Protein AF-A0A6P1DID8-F1 (afdb_monomer_lite)

Sequence (436 aa):
MWKFKILMIRALSIGIIALCNTVYANFHMHSLSSAISENTLQKDDEKPIKIVKDSTSIYVEYLEVGNIKNQLKQLAKYNVNVTPNARITQFRNNLYQVVISEIDRGDYTEINGELEYLSEGSSCITLRIILPLNGHKWKWFSGLEKSDIMRMDSTYNDTVEISTVLPPDGAFNGQTLADGGYGDPVGQGSMSFYPLCAVSIDHKGEGLGIDMSLPVVYRLSAEINKGLIAEFDFATSPLTEKFPNRAFFKLSHFNFNANWGMRAALEKYYTIYPESFKKRVVTEGIWLPFTALRSIPDWEDFGFAFHETSWNNSDEMNGKPLPNIISDKGTGVLSFQYTEPWDIQLPIFTKDIDYEALISDKMIPSEHLKYIKSSATEDKNGLWQTRRLETPWFSSGWAMSITTNCDPDLEGYNRYQYVRQDEIEPAKNECGWYLF

Secondary structure (DSSP, 8-state):
--TTHHHHHHHHHHHHHHHHHHSSS---------------------PPP-----TT--EEEEEETT-TT---EEEEEEEEEEETTEEEEEEE-SSEEEEEEEEE-SSEEEEEEEEEE-SSS-EEEEEEEEE----S-EEEEETTTEEEE--TT--EE-EEEEES---TT-BSS-SSTTTTTSSPEEEEEEEESSSEEEEEETTEEEEEEE-TTS--EEEEEEETTTEEEEEEEEEE-TT-TTSTTEEEEEEEEEEE-GGGHHHHHHHHHHHHSGGGS--------EEEESS-GGGSTTGGGGTEEEEEE-TT-EEEETTEEEEHHHHTTTSS-EEEE---TTEEEEE-S-S---HHHHTSTTTS-HHHHHHHHHHBPB-TTS-B-EEEEE-TTSTTSEEEEEEB---TTSSSS-HHHHIIIIIIHHHHHHHT----

pLDDT: mean 84.25, std 21.91, range [20.86, 98.62]

Radius of gyration: 27.44 Å; chains: 1; bounding box: 63×68×79 Å

Foldseek 3Di:
DVPPVVVVVVVVVVVVVVVVVVVPPPDDDDDDDDDDDDDDDDPPPPPQDFDDDVAFDKWKWKFFPPDPVGDIDTFQWDDWDDDPFWIWTWTDDQFKIKIWIWGHPPFWTKIKIKIFTPDPWKGKMKMKIFRGDAARWKKWDAPQPDIDTDDAPDKDWAKDFDAAAQFPFAWLQDPDSPRLRHRHQDQVRIAGPDQKTWMAGPQKIKMKGWDVVFDWGWIWIQHNNTGTMIITIDMAGCPPVVAHRMDITMMMIGIFRPVSTVVRVVVVNCVVHVVVVDDPDPQDFDEAEADQQVVDPPSLVRRAAEYEHFQPRWHDDPNDIDGSLLVCPPVNHHYDYDFDLFKDKADDLDPPDRLCRCPDPVNDDPLCVQACVQWFDGHPVRGGGKHKHQDCPDPSSIIIMTTTDLPPPTPGDHSVNCCCPPT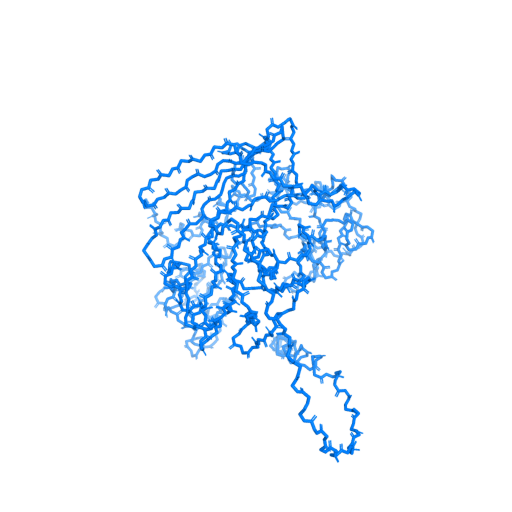PVSSCVSNVDDDD

Structure (mmCIF, N/CA/C/O backbone):
data_AF-A0A6P1DID8-F1
#
_entry.id   AF-A0A6P1DID8-F1
#
loop_
_atom_site.group_PDB
_atom_site.id
_atom_site.type_symbol
_atom_site.label_atom_id
_atom_site.label_alt_id
_atom_site.label_comp_id
_atom_site.label_asym_id
_atom_site.label_entity_id
_atom_site.label_seq_id
_atom_site.pdbx_PDB_ins_code
_atom_site.Cartn_x
_atom_site.Cartn_y
_atom_site.Cartn_z
_atom_site.occupancy
_atom_site.B_iso_or_equiv
_atom_site.auth_seq_id
_atom_site.auth_comp_id
_atom_site.auth_asym_id
_atom_site.auth_atom_id
_atom_site.pdbx_PDB_model_num
ATOM 1 N N . MET A 1 1 ? 26.974 -18.852 -34.381 1.00 35.72 1 MET A N 1
ATOM 2 C CA . MET A 1 1 ? 25.859 -17.932 -34.054 1.00 35.72 1 MET A CA 1
ATOM 3 C C . MET A 1 1 ? 24.527 -18.609 -33.704 1.00 35.72 1 MET A C 1
ATOM 5 O O . MET A 1 1 ? 23.723 -17.963 -33.057 1.00 35.72 1 MET A O 1
ATOM 9 N N . TRP A 1 2 ? 24.292 -19.896 -34.002 1.00 20.86 2 TRP A N 1
ATOM 10 C CA . TRP A 1 2 ? 23.049 -20.601 -33.608 1.00 20.86 2 TRP A CA 1
ATOM 11 C C . TRP A 1 2 ? 23.048 -21.246 -32.202 1.00 20.86 2 TRP A C 1
ATOM 13 O O . TRP A 1 2 ? 21.998 -21.626 -31.701 1.00 20.86 2 TRP A O 1
ATOM 23 N N . LYS A 1 3 ? 24.200 -21.336 -31.517 1.00 22.23 3 LYS A N 1
ATOM 24 C CA . LYS A 1 3 ? 24.298 -21.937 -30.168 1.00 22.23 3 LYS A CA 1
ATOM 25 C C . LYS A 1 3 ? 23.995 -20.979 -29.002 1.00 22.23 3 LYS A C 1
ATOM 27 O O . LYS A 1 3 ? 23.789 -21.454 -27.895 1.00 22.23 3 LYS A O 1
ATOM 32 N N . PHE A 1 4 ? 23.929 -19.664 -29.239 1.00 27.44 4 PHE A N 1
ATOM 33 C CA . PHE A 1 4 ? 23.690 -18.671 -28.177 1.00 27.44 4 PHE A CA 1
ATOM 34 C C . PHE A 1 4 ? 22.195 -18.401 -27.914 1.00 27.44 4 PHE A C 1
ATOM 36 O O . PHE A 1 4 ? 21.819 -18.175 -26.771 1.00 27.44 4 PHE A O 1
ATOM 43 N N . LYS A 1 5 ? 21.317 -18.522 -28.924 1.00 29.66 5 LYS A N 1
ATOM 44 C CA . LYS A 1 5 ? 19.866 -18.282 -28.756 1.00 29.66 5 LYS A CA 1
ATOM 45 C C . LYS A 1 5 ? 19.125 -19.400 -28.000 1.00 29.66 5 LYS A C 1
ATOM 47 O O . LYS A 1 5 ? 18.163 -19.121 -27.298 1.00 29.66 5 LYS A O 1
ATOM 52 N N . ILE A 1 6 ? 19.606 -20.647 -28.048 1.00 29.52 6 ILE A N 1
ATOM 53 C CA . ILE A 1 6 ? 19.008 -21.778 -27.301 1.00 29.52 6 ILE A CA 1
ATOM 54 C C . ILE A 1 6 ? 19.356 -21.731 -25.797 1.00 29.52 6 ILE A C 1
ATOM 56 O O . ILE A 1 6 ? 18.640 -22.303 -24.974 1.00 29.52 6 ILE A O 1
ATOM 60 N N . LEU A 1 7 ? 20.417 -21.014 -25.408 1.00 27.75 7 LEU A N 1
ATOM 61 C CA . LEU A 1 7 ? 20.810 -20.881 -24.001 1.00 27.75 7 LEU A CA 1
ATOM 62 C C . LEU A 1 7 ? 19.837 -19.990 -23.207 1.00 27.75 7 LEU A C 1
ATOM 64 O O . LEU A 1 7 ? 19.603 -20.242 -22.029 1.00 27.75 7 LEU A O 1
ATOM 68 N N . MET A 1 8 ? 19.215 -19.010 -23.870 1.00 31.75 8 MET A N 1
ATOM 69 C CA . MET A 1 8 ? 18.311 -18.039 -23.243 1.00 31.75 8 MET A CA 1
ATOM 70 C C . MET A 1 8 ? 16.967 -18.672 -22.836 1.00 31.75 8 MET A C 1
ATOM 72 O O . MET A 1 8 ? 16.467 -18.419 -21.745 1.00 31.75 8 MET A O 1
ATOM 76 N N . ILE A 1 9 ? 16.450 -19.608 -23.643 1.00 33.00 9 ILE A N 1
ATOM 77 C CA . ILE A 1 9 ? 15.226 -20.368 -23.327 1.00 33.00 9 ILE A CA 1
ATOM 78 C C . ILE A 1 9 ? 15.486 -21.412 -22.219 1.00 33.00 9 ILE A C 1
ATOM 80 O O . ILE A 1 9 ? 14.629 -21.653 -21.365 1.00 33.00 9 ILE A O 1
ATOM 84 N N . ARG A 1 10 ? 16.695 -21.997 -22.155 1.00 26.20 10 ARG A N 1
ATOM 85 C CA . ARG A 1 10 ? 17.078 -22.910 -21.059 1.00 26.20 10 ARG A CA 1
ATOM 86 C C . ARG A 1 10 ? 17.339 -22.194 -19.730 1.00 26.20 10 ARG A C 1
ATOM 88 O O . ARG A 1 10 ? 17.012 -22.768 -18.698 1.00 26.20 10 ARG A O 1
ATOM 95 N N . ALA A 1 11 ? 17.868 -20.971 -19.732 1.00 32.59 11 ALA A N 1
ATOM 96 C CA . ALA A 1 11 ? 18.099 -20.209 -18.501 1.00 32.59 11 ALA A CA 1
ATOM 97 C C . ALA A 1 11 ? 16.780 -19.821 -17.800 1.00 32.59 11 ALA A C 1
ATOM 99 O O . ALA A 1 11 ? 16.654 -20.013 -16.592 1.00 32.59 11 ALA A O 1
ATOM 100 N N . LEU A 1 12 ? 15.761 -19.409 -18.566 1.00 32.94 12 LEU A N 1
ATOM 101 C CA . LEU A 1 12 ? 14.412 -19.124 -18.050 1.00 32.94 12 LEU A CA 1
ATOM 102 C C . LEU A 1 12 ? 13.682 -20.384 -17.541 1.00 32.94 12 LEU A C 1
ATOM 104 O O . LEU A 1 12 ? 12.994 -20.332 -16.526 1.00 32.94 12 LEU A O 1
ATOM 108 N N . SER A 1 13 ? 13.892 -21.541 -18.179 1.00 29.14 13 SER A N 1
ATOM 109 C CA . SER A 1 13 ? 13.260 -22.806 -17.760 1.00 29.14 13 SER A CA 1
ATOM 110 C C . SER A 1 13 ? 13.925 -23.442 -16.527 1.00 29.14 13 SER A C 1
ATOM 112 O O . SER A 1 13 ? 13.255 -24.069 -15.709 1.00 29.14 13 SER A O 1
ATOM 114 N N . ILE A 1 14 ? 15.247 -23.294 -16.370 1.00 33.34 14 ILE A N 1
ATOM 115 C CA . ILE A 1 14 ? 16.002 -23.874 -15.244 1.00 33.34 14 ILE A CA 1
ATOM 116 C C . ILE A 1 14 ? 15.880 -23.000 -13.986 1.00 33.34 14 ILE A C 1
ATOM 118 O O . ILE A 1 14 ? 15.819 -23.550 -12.888 1.00 33.34 14 ILE A O 1
ATOM 122 N N . GLY A 1 15 ? 15.748 -21.674 -14.121 1.00 29.36 15 GLY A N 1
ATOM 123 C CA . GLY A 1 15 ? 15.491 -20.773 -12.988 1.00 29.36 15 GLY A CA 1
ATOM 124 C C . GLY A 1 15 ? 14.157 -21.048 -12.282 1.00 29.36 15 GLY A C 1
ATOM 125 O O . GLY A 1 15 ? 14.095 -21.049 -11.055 1.00 29.36 15 GLY A O 1
ATOM 126 N N . ILE A 1 16 ? 13.111 -21.398 -13.039 1.00 33.31 16 ILE A N 1
ATOM 127 C CA . ILE A 1 16 ? 11.786 -21.728 -12.485 1.00 33.31 16 ILE A CA 1
ATOM 128 C C . ILE A 1 16 ? 11.779 -23.116 -11.810 1.00 33.31 16 ILE A C 1
ATOM 130 O O . ILE A 1 16 ? 11.135 -23.307 -10.778 1.00 33.31 16 ILE A O 1
ATOM 134 N N . ILE A 1 17 ? 12.561 -24.080 -12.316 1.00 30.70 17 ILE A N 1
ATOM 135 C CA . ILE A 1 17 ? 12.679 -25.425 -11.718 1.00 30.70 17 ILE A CA 1
ATOM 136 C C . ILE A 1 17 ? 13.618 -25.429 -10.492 1.00 30.70 17 ILE A C 1
ATOM 138 O O . ILE A 1 17 ? 13.387 -26.179 -9.542 1.00 30.70 17 ILE A O 1
ATOM 142 N N . ALA A 1 18 ? 14.640 -24.568 -10.454 1.00 27.17 18 ALA A N 1
ATOM 143 C CA . ALA A 1 18 ? 15.549 -24.449 -9.311 1.00 27.17 18 ALA A CA 1
ATOM 144 C C . ALA A 1 18 ? 14.893 -23.771 -8.088 1.00 27.17 18 ALA A C 1
ATOM 146 O O . ALA A 1 18 ? 15.168 -24.170 -6.952 1.00 27.17 18 ALA A O 1
ATOM 147 N N . LEU A 1 19 ? 13.956 -22.833 -8.295 1.00 28.91 19 LEU A N 1
ATOM 148 C CA . LEU A 1 19 ? 13.154 -22.279 -7.195 1.00 28.91 19 LEU A CA 1
ATOM 149 C C . LEU A 1 19 ? 12.135 -23.287 -6.632 1.00 28.91 19 LEU A C 1
ATOM 151 O O . LEU A 1 19 ? 11.905 -23.295 -5.425 1.00 28.91 19 LEU A O 1
ATOM 155 N N . CYS A 1 20 ? 11.592 -24.198 -7.449 1.00 30.19 20 CYS A N 1
ATOM 156 C CA . CYS A 1 20 ? 10.693 -25.250 -6.951 1.00 30.19 20 CYS A CA 1
ATOM 157 C C . CYS A 1 20 ? 11.412 -26.347 -6.142 1.00 30.19 20 CYS A C 1
ATOM 159 O O . CYS A 1 20 ? 10.821 -26.904 -5.218 1.00 30.19 20 CYS A O 1
ATOM 161 N N . ASN A 1 21 ? 12.684 -26.644 -6.429 1.00 27.89 21 ASN A N 1
ATOM 162 C CA . ASN A 1 21 ? 13.413 -27.719 -5.740 1.00 27.89 21 ASN A CA 1
ATOM 163 C C . ASN A 1 21 ? 14.113 -27.290 -4.441 1.00 27.89 21 ASN A C 1
ATOM 165 O O . ASN A 1 21 ? 14.424 -28.144 -3.614 1.00 27.89 21 ASN A O 1
ATOM 169 N N . THR A 1 22 ? 14.313 -25.990 -4.211 1.00 27.77 22 THR A N 1
ATOM 170 C CA . THR A 1 22 ? 14.954 -25.504 -2.972 1.00 27.77 22 THR A CA 1
ATOM 171 C C . THR A 1 22 ? 13.955 -25.384 -1.808 1.00 27.77 22 THR A C 1
ATOM 173 O O . THR A 1 22 ? 14.344 -25.441 -0.646 1.00 27.77 22 THR A O 1
ATOM 176 N N . VAL A 1 23 ?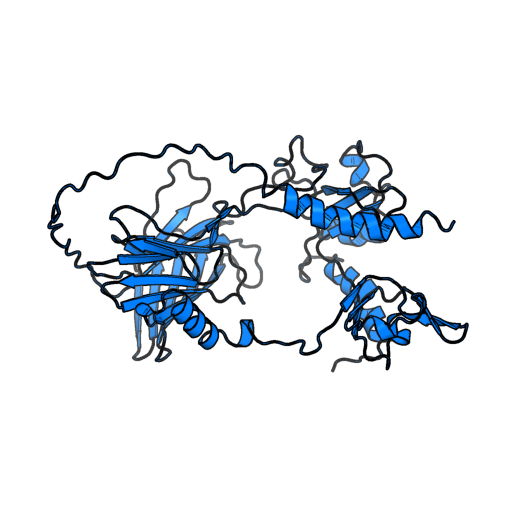 12.649 -25.335 -2.099 1.00 29.58 23 VAL A N 1
ATOM 177 C CA . VAL A 1 23 ? 11.576 -25.321 -1.082 1.00 29.58 23 VAL A CA 1
ATOM 178 C C . VAL A 1 23 ? 11.207 -26.736 -0.590 1.00 29.58 23 VAL A C 1
ATOM 180 O O . VAL A 1 23 ? 10.592 -26.883 0.461 1.00 29.58 23 VAL A O 1
ATOM 183 N N . TYR A 1 24 ? 11.646 -27.801 -1.273 1.00 27.58 24 TYR A N 1
ATOM 184 C CA . TYR A 1 24 ? 11.281 -29.190 -0.942 1.00 27.58 24 TYR A CA 1
ATOM 185 C C . TYR A 1 24 ? 12.326 -29.985 -0.132 1.00 27.58 24 TYR A C 1
ATOM 187 O O . TYR A 1 24 ? 12.074 -31.139 0.214 1.00 27.58 24 TYR A O 1
ATOM 195 N N . ALA A 1 25 ? 13.482 -29.407 0.213 1.00 27.11 25 ALA A N 1
ATOM 196 C CA . ALA A 1 25 ? 14.626 -30.171 0.734 1.00 27.11 25 ALA A CA 1
ATOM 197 C C . ALA A 1 25 ? 14.874 -30.103 2.259 1.00 27.11 25 ALA A C 1
ATOM 199 O O . ALA A 1 25 ? 15.896 -30.607 2.711 1.00 27.11 25 ALA A O 1
ATOM 200 N N . ASN A 1 26 ? 13.962 -29.550 3.072 1.00 28.09 26 ASN A N 1
ATOM 201 C CA . ASN A 1 26 ? 14.134 -29.474 4.539 1.00 28.09 26 ASN A CA 1
ATOM 202 C C . ASN A 1 26 ? 12.983 -30.084 5.362 1.00 28.09 26 ASN A C 1
ATOM 204 O O . ASN A 1 26 ? 12.708 -29.654 6.479 1.00 28.09 26 ASN A O 1
ATOM 208 N N . PHE A 1 27 ? 12.347 -31.143 4.857 1.00 25.12 27 PHE A N 1
ATOM 209 C CA . PHE A 1 27 ? 11.512 -32.026 5.680 1.00 25.12 27 PHE A CA 1
ATOM 210 C C . PHE A 1 27 ? 12.168 -33.403 5.795 1.00 25.12 27 PHE A C 1
ATOM 212 O O . PHE A 1 27 ? 11.779 -34.367 5.137 1.00 25.12 27 PHE A O 1
ATOM 219 N N . HIS A 1 28 ? 13.187 -33.503 6.652 1.00 25.11 28 HIS A N 1
ATOM 220 C CA . HIS A 1 28 ? 13.661 -34.807 7.095 1.00 25.11 28 HIS A CA 1
ATOM 221 C C . HIS A 1 28 ? 12.710 -35.361 8.160 1.00 25.11 28 HIS A C 1
ATOM 223 O O . HIS A 1 28 ? 12.631 -34.876 9.287 1.00 25.11 28 HIS A O 1
ATOM 229 N N . MET A 1 29 ? 11.988 -36.402 7.746 1.00 24.53 29 MET A N 1
ATOM 230 C CA . MET A 1 29 ? 11.276 -37.349 8.592 1.00 24.53 29 MET A CA 1
ATOM 231 C C . MET A 1 29 ? 12.155 -37.825 9.753 1.00 24.53 29 MET A C 1
ATOM 233 O O . MET A 1 29 ? 13.162 -38.497 9.534 1.00 24.53 29 MET A O 1
ATOM 237 N N . HIS A 1 30 ? 11.687 -37.610 10.980 1.00 24.50 30 HIS A N 1
ATOM 238 C CA . HIS A 1 30 ? 11.893 -38.579 12.047 1.00 24.50 30 HIS A CA 1
ATOM 239 C C . HIS A 1 30 ? 10.574 -39.307 12.287 1.00 24.50 30 HIS A C 1
ATOM 241 O O . HIS A 1 30 ? 9.659 -38.807 12.936 1.00 24.50 30 HIS A O 1
ATOM 247 N N . SER A 1 31 ? 10.481 -40.509 11.720 1.00 23.53 31 SER A N 1
ATOM 248 C CA . SER A 1 31 ? 9.502 -41.507 12.120 1.00 23.53 31 SER A CA 1
ATOM 249 C C . SER A 1 31 ? 9.846 -41.999 13.522 1.00 23.53 31 SER A C 1
ATOM 251 O O . SER A 1 31 ? 10.914 -42.579 13.713 1.00 23.53 31 SER A O 1
ATOM 253 N N . LEU A 1 32 ? 8.926 -41.858 14.469 1.00 23.41 32 LEU A N 1
ATOM 254 C CA . LEU A 1 32 ? 8.826 -42.772 15.600 1.00 23.41 32 LEU A CA 1
ATOM 255 C C . LEU A 1 32 ? 7.347 -43.081 15.827 1.00 23.41 32 LEU A C 1
ATOM 257 O O . LEU A 1 32 ? 6.560 -42.252 16.272 1.00 23.41 32 LEU A O 1
ATOM 261 N N . SER A 1 33 ? 6.987 -44.296 15.429 1.00 23.25 33 SER A N 1
ATOM 262 C CA . SER A 1 33 ? 5.753 -44.987 15.774 1.00 23.25 33 SER A CA 1
ATOM 263 C C . SER A 1 33 ? 5.731 -45.375 17.256 1.00 23.25 33 SER A C 1
ATOM 265 O O . SER A 1 33 ? 6.788 -45.644 17.826 1.00 23.25 33 SER A O 1
ATOM 267 N N . SER A 1 34 ? 4.516 -45.582 17.778 1.00 25.30 34 SER A N 1
ATOM 268 C CA . SER A 1 34 ? 4.117 -46.048 19.125 1.00 25.30 34 SER A CA 1
ATOM 269 C C . SER A 1 34 ? 3.894 -44.905 20.131 1.00 25.30 34 SER A C 1
ATOM 271 O O . SER A 1 34 ? 4.712 -44.009 20.235 1.00 25.30 34 SER A O 1
ATOM 273 N N . ALA A 1 35 ? 2.791 -44.816 20.873 1.00 23.92 35 ALA A N 1
ATOM 274 C CA . ALA A 1 35 ? 1.784 -45.805 21.224 1.00 23.92 35 ALA A CA 1
ATOM 275 C C . ALA A 1 35 ? 0.392 -45.158 21.324 1.00 23.92 35 ALA A C 1
ATOM 277 O O . ALA A 1 35 ? 0.238 -44.028 21.781 1.00 23.92 35 ALA A O 1
ATOM 278 N N . ILE A 1 36 ? -0.622 -45.919 20.917 1.00 29.06 36 ILE A N 1
ATOM 279 C CA . ILE A 1 36 ? -2.017 -45.681 21.277 1.00 29.06 36 ILE A CA 1
ATOM 280 C C . ILE A 1 36 ? -2.128 -45.968 22.778 1.00 29.06 36 ILE A C 1
ATOM 282 O O . ILE A 1 36 ? -1.942 -47.108 23.199 1.00 29.06 36 ILE A O 1
ATOM 286 N N . SER A 1 37 ? -2.435 -44.950 23.576 1.00 25.00 37 SER A N 1
ATOM 287 C CA . SER A 1 37 ? -3.056 -45.142 24.884 1.00 25.00 37 SER A CA 1
ATOM 288 C C . SER A 1 37 ? -4.307 -44.282 24.944 1.00 25.00 37 SER A C 1
ATOM 290 O O . SER A 1 37 ? -4.231 -43.055 25.020 1.00 25.00 37 SER A O 1
ATOM 292 N N . GLU A 1 38 ? -5.458 -44.944 24.889 1.00 32.56 38 GLU A N 1
ATOM 293 C CA . GLU A 1 38 ? -6.712 -44.394 25.381 1.00 32.56 38 GLU A CA 1
ATOM 294 C C . GLU A 1 38 ? -6.494 -43.928 26.823 1.00 32.56 38 GLU A C 1
ATOM 296 O O . GLU A 1 38 ? -6.146 -44.725 27.691 1.00 32.56 38 GLU A O 1
ATOM 301 N N . ASN A 1 39 ? -6.678 -42.637 27.083 1.00 26.19 39 ASN A N 1
ATOM 302 C CA . ASN A 1 39 ? -6.916 -42.157 28.434 1.00 26.19 39 ASN A CA 1
ATOM 303 C C . ASN A 1 39 ? -7.874 -40.966 28.387 1.00 26.19 39 ASN A C 1
ATOM 305 O O . ASN A 1 39 ? -7.518 -39.853 28.020 1.00 26.19 39 ASN A O 1
ATOM 309 N N . THR A 1 40 ? -9.119 -41.298 28.722 1.00 26.03 40 THR A N 1
ATOM 310 C CA . THR A 1 40 ? -10.060 -40.529 29.541 1.00 26.03 40 THR A CA 1
ATOM 311 C C . THR A 1 40 ? -10.225 -39.036 29.250 1.00 26.03 40 THR A C 1
ATOM 313 O O . THR A 1 40 ? -9.424 -38.197 29.643 1.00 26.03 40 THR A O 1
ATOM 316 N N . LEU A 1 41 ? -11.394 -38.729 28.677 1.00 31.48 41 LEU A N 1
ATOM 317 C CA . LEU A 1 41 ? -12.116 -37.459 28.765 1.00 31.48 41 LEU A CA 1
ATOM 318 C C . LEU A 1 41 ? -11.931 -36.777 30.133 1.00 31.48 41 LEU A C 1
ATOM 320 O O . LEU A 1 41 ? -12.618 -37.115 31.099 1.00 31.48 41 LEU A O 1
ATOM 324 N N . GLN A 1 42 ? -11.071 -35.765 30.187 1.00 26.30 42 GLN A N 1
ATOM 325 C CA . GLN A 1 42 ? -11.166 -34.703 31.179 1.00 26.30 42 GLN A CA 1
ATOM 326 C C . GLN A 1 42 ? -11.951 -33.561 30.531 1.00 26.30 42 GLN A C 1
ATOM 328 O O . GLN A 1 42 ? -11.475 -32.874 29.632 1.00 26.30 42 GLN A O 1
ATOM 333 N N . LYS A 1 43 ? -13.220 -33.431 30.931 1.00 29.97 43 LYS A N 1
ATOM 334 C CA . LYS A 1 43 ? -13.999 -32.215 30.705 1.00 29.97 43 LYS A CA 1
ATOM 335 C C . LYS A 1 43 ? -13.384 -31.128 31.580 1.00 29.97 43 LYS A C 1
ATOM 337 O O . LYS A 1 43 ? -13.690 -31.067 32.768 1.00 29.97 43 LYS A O 1
ATOM 342 N N . ASP A 1 44 ? -12.533 -30.298 30.996 1.00 33.16 44 ASP A N 1
ATOM 343 C CA . ASP A 1 44 ? -12.219 -29.006 31.590 1.00 33.16 44 ASP A CA 1
ATOM 344 C C . ASP A 1 44 ? -13.433 -28.093 31.387 1.00 33.16 44 ASP A C 1
ATOM 346 O O . ASP A 1 44 ? -13.680 -27.555 30.306 1.00 33.16 44 ASP A O 1
ATOM 350 N N . ASP A 1 45 ? -14.240 -27.978 32.443 1.00 36.78 45 ASP A N 1
ATOM 351 C CA . ASP A 1 45 ? -15.240 -26.926 32.606 1.00 36.78 45 ASP A CA 1
ATOM 352 C C . ASP A 1 45 ? -14.510 -25.581 32.801 1.00 36.78 45 ASP A C 1
ATOM 354 O O . ASP A 1 45 ? -14.424 -25.039 33.907 1.00 36.78 45 ASP A O 1
ATOM 358 N N . GLU A 1 46 ? -13.966 -25.020 31.717 1.00 37.88 46 GLU A N 1
ATOM 359 C CA . GLU A 1 46 ? -13.568 -23.614 31.691 1.00 37.88 46 GLU A CA 1
ATOM 360 C C . GLU A 1 46 ? -14.831 -22.753 31.806 1.00 37.88 46 GLU A C 1
ATOM 362 O O . GLU A 1 46 ? -15.655 -22.653 30.891 1.00 37.88 46 GLU A O 1
ATOM 367 N N . LYS A 1 47 ? -15.013 -22.138 32.979 1.00 36.66 47 LYS A N 1
ATOM 368 C CA . LYS A 1 47 ? -16.082 -21.165 33.216 1.00 36.66 47 LYS A CA 1
ATOM 369 C C . LYS A 1 47 ? -15.985 -20.045 32.171 1.00 36.66 47 LYS A C 1
ATOM 371 O O . LYS A 1 47 ? -14.934 -19.409 32.083 1.00 36.66 47 LYS A O 1
ATOM 376 N N . PRO A 1 48 ? -17.068 -19.732 31.436 1.00 41.12 48 PRO A N 1
ATOM 377 C CA . PRO A 1 48 ? -17.051 -18.654 30.459 1.00 41.12 48 PRO A CA 1
ATOM 378 C C . PRO A 1 48 ? -16.781 -17.320 31.161 1.00 41.12 48 PRO A C 1
ATOM 380 O O . PRO A 1 48 ? -17.565 -16.864 31.998 1.00 41.12 48 PRO A O 1
ATOM 383 N N . ILE A 1 49 ? -15.655 -16.692 30.820 1.00 46.81 49 ILE A N 1
ATOM 384 C CA . ILE A 1 49 ? -15.288 -15.366 31.313 1.00 46.81 49 ILE A CA 1
ATOM 385 C C . ILE A 1 49 ? -16.249 -14.362 30.672 1.00 46.81 49 ILE A C 1
ATOM 387 O O . ILE A 1 49 ? -16.327 -14.226 29.452 1.00 46.81 49 ILE A O 1
ATOM 391 N N . LYS A 1 50 ? -17.030 -13.680 31.510 1.00 41.44 50 LYS A N 1
ATOM 392 C CA . LYS A 1 50 ? -17.958 -12.632 31.093 1.00 41.44 50 LYS A CA 1
ATOM 393 C C . LYS A 1 50 ? -17.238 -11.290 31.180 1.00 41.44 50 LYS A C 1
ATOM 395 O O . LYS A 1 50 ? -17.100 -10.747 32.272 1.00 41.44 50 LYS A O 1
ATOM 400 N N . ILE A 1 51 ? -16.814 -10.744 30.045 1.00 47.59 51 ILE A N 1
ATOM 401 C CA . ILE A 1 51 ? -16.385 -9.345 29.969 1.00 47.59 51 ILE A CA 1
ATOM 402 C C . ILE A 1 51 ? -17.577 -8.542 29.449 1.00 47.59 51 ILE A C 1
ATOM 404 O O . ILE A 1 51 ? -18.019 -8.727 28.320 1.00 47.59 51 ILE A O 1
ATOM 408 N N . VAL A 1 52 ? -18.148 -7.695 30.306 1.00 41.59 52 VAL A N 1
ATOM 409 C CA . VAL A 1 52 ? -19.166 -6.713 29.914 1.00 41.59 52 VAL A CA 1
ATOM 410 C C . VAL A 1 52 ? -18.443 -5.387 29.727 1.00 41.59 52 VAL A C 1
ATOM 412 O O . VAL A 1 52 ? -18.077 -4.749 30.712 1.00 41.59 52 VAL A O 1
ATOM 415 N N . LYS A 1 53 ? -18.185 -4.999 28.477 1.00 53.50 53 LYS A N 1
ATOM 416 C CA . LYS A 1 53 ? -17.673 -3.662 28.142 1.00 53.50 53 LYS A CA 1
ATOM 417 C C . LYS A 1 53 ? -18.818 -2.698 27.862 1.00 53.50 53 LYS A C 1
ATOM 419 O O . LYS A 1 53 ? -19.929 -3.129 27.562 1.00 53.50 53 LYS A O 1
ATOM 424 N N . ASP A 1 54 ? -18.513 -1.405 27.884 1.00 46.72 54 ASP A N 1
ATOM 425 C CA . ASP A 1 54 ? -19.323 -0.378 27.226 1.00 46.72 54 ASP A CA 1
ATOM 426 C C . ASP A 1 54 ? -19.304 -0.656 25.707 1.00 46.72 54 ASP A C 1
ATOM 428 O O . ASP A 1 54 ? -18.361 -0.331 24.987 1.00 46.72 54 ASP A O 1
ATOM 432 N N . SER A 1 55 ? -20.256 -1.477 25.266 1.00 52.06 55 SER A N 1
ATOM 433 C CA . SER A 1 55 ? -20.035 -2.500 24.232 1.00 52.06 55 SER A CA 1
ATOM 434 C C . SER A 1 55 ? -20.153 -2.052 22.773 1.00 52.06 55 SER A C 1
ATOM 436 O O . SER A 1 55 ? -20.246 -2.911 21.906 1.00 52.06 55 SER A O 1
ATOM 438 N N . THR A 1 56 ? -20.209 -0.753 22.470 1.00 58.75 56 THR A N 1
ATOM 439 C CA . THR A 1 56 ? -20.620 -0.316 21.117 1.00 58.75 56 THR A CA 1
ATOM 440 C C . THR A 1 56 ? -19.849 0.870 20.554 1.00 58.75 56 THR A C 1
ATOM 442 O O . THR A 1 56 ? -20.339 1.524 19.640 1.00 58.75 56 THR A O 1
ATOM 445 N N . SER A 1 57 ? -18.700 1.240 21.118 1.00 82.44 57 SER A N 1
ATOM 446 C CA . SER A 1 57 ? -17.985 2.428 20.641 1.00 82.44 57 SER A CA 1
ATOM 447 C C . SER A 1 57 ? -16.508 2.161 20.458 1.00 82.44 57 SER A C 1
ATOM 449 O O . SER A 1 57 ? -15.861 1.652 21.371 1.00 82.44 57 SER A O 1
ATOM 451 N N . ILE A 1 58 ? -15.994 2.568 19.304 1.00 94.75 58 ILE A N 1
ATOM 452 C CA . ILE A 1 58 ? -14.580 2.486 18.966 1.00 94.75 58 ILE A CA 1
ATOM 453 C C . ILE A 1 58 ? -13.718 3.165 20.043 1.00 94.75 58 ILE A C 1
ATOM 455 O O . ILE A 1 58 ? -14.078 4.217 20.592 1.00 94.75 58 ILE A O 1
ATOM 459 N N . TYR A 1 59 ? -12.566 2.558 20.328 1.00 94.44 59 TYR A N 1
ATOM 460 C CA . TYR A 1 59 ? -11.461 3.189 21.047 1.00 94.44 59 TYR A CA 1
ATOM 461 C C . TYR A 1 59 ? -10.293 3.415 20.094 1.00 94.44 59 TYR A C 1
ATOM 463 O O . TYR A 1 59 ? -10.079 2.636 19.165 1.00 94.44 59 TYR A O 1
ATOM 471 N N . VAL A 1 60 ? -9.529 4.471 20.359 1.00 97.75 60 VAL A N 1
ATOM 472 C CA . VAL A 1 60 ? -8.334 4.805 19.590 1.00 97.75 60 VAL A CA 1
ATOM 473 C C . VAL A 1 60 ? -7.136 4.797 20.525 1.00 97.75 60 VAL A C 1
ATOM 475 O O . VAL A 1 60 ? -7.118 5.501 21.537 1.00 97.75 60 VAL A O 1
ATOM 478 N N . GLU A 1 61 ? -6.144 3.990 20.183 1.00 97.06 61 GLU A N 1
ATOM 479 C CA . GLU A 1 61 ? -4.825 3.973 20.808 1.00 97.06 61 GLU A CA 1
ATOM 480 C C . GLU A 1 61 ? -3.782 4.397 19.770 1.00 97.06 61 GLU A C 1
ATOM 482 O O . GLU A 1 61 ? -4.015 4.307 18.566 1.00 97.06 61 GLU A O 1
ATOM 487 N N . TYR A 1 62 ? -2.623 4.862 20.219 1.00 96.38 62 TYR A N 1
ATOM 488 C CA . TYR A 1 62 ? -1.491 5.110 19.339 1.00 96.38 62 TYR A CA 1
ATOM 489 C C . TYR A 1 62 ? -0.163 4.811 20.028 1.00 96.38 62 TYR A C 1
ATOM 491 O O . TYR A 1 62 ? -0.040 4.884 21.254 1.00 96.38 62 TYR A O 1
ATOM 499 N N . LEU A 1 63 ? 0.836 4.494 19.214 1.00 93.94 63 LEU A N 1
ATOM 500 C CA . LEU A 1 63 ? 2.226 4.310 19.602 1.00 93.94 63 LEU A CA 1
ATOM 501 C C . LEU A 1 63 ? 3.081 5.333 18.851 1.00 93.94 63 LEU A C 1
ATOM 503 O O . LEU A 1 63 ? 3.013 5.407 17.629 1.00 93.94 63 LEU A O 1
ATOM 507 N N . GLU A 1 64 ? 3.892 6.106 19.572 1.00 90.12 64 GLU A N 1
ATOM 508 C CA . GLU A 1 64 ? 4.914 6.971 18.966 1.00 90.12 64 GLU A CA 1
ATOM 509 C C . GLU A 1 64 ? 6.121 6.124 18.562 1.00 90.12 64 GLU A C 1
ATOM 511 O O . GLU A 1 64 ? 6.749 5.490 19.414 1.00 90.12 64 GLU A O 1
ATOM 516 N N . VAL A 1 65 ? 6.444 6.118 17.268 1.00 78.38 65 VAL A N 1
ATOM 517 C CA . VAL A 1 65 ? 7.575 5.351 16.736 1.00 78.38 65 VAL A CA 1
ATOM 518 C C . VAL A 1 65 ? 8.890 5.973 17.225 1.00 78.38 65 VAL A C 1
ATOM 520 O O . VAL A 1 65 ? 9.034 7.192 17.271 1.00 78.38 65 VAL A O 1
ATOM 523 N N . GLY A 1 66 ? 9.856 5.139 17.625 1.00 66.69 66 GLY A N 1
ATOM 524 C CA . GLY A 1 66 ? 11.179 5.586 18.088 1.00 66.69 66 GLY A CA 1
ATOM 525 C C . GLY A 1 66 ? 11.263 5.998 19.566 1.00 66.69 66 GLY A C 1
ATOM 526 O O . GLY A 1 66 ? 12.337 6.376 20.034 1.00 66.69 66 GLY A O 1
ATOM 527 N N . ASN A 1 67 ? 10.175 5.901 20.341 1.00 58.00 67 ASN A N 1
ATOM 528 C CA . ASN A 1 67 ? 10.204 6.174 21.779 1.00 58.00 67 ASN A CA 1
ATOM 529 C C . ASN A 1 67 ? 10.579 4.913 22.580 1.00 58.00 67 ASN A C 1
ATOM 531 O O . ASN A 1 67 ? 9.824 3.949 22.627 1.00 58.00 67 ASN A O 1
ATOM 535 N N . ILE A 1 68 ? 11.705 4.952 23.303 1.00 47.12 68 ILE A N 1
ATOM 536 C CA . ILE A 1 68 ? 12.253 3.835 24.107 1.00 47.12 68 ILE A CA 1
ATOM 537 C C . ILE A 1 68 ? 11.235 3.253 25.111 1.00 47.12 68 ILE A C 1
ATOM 539 O O . ILE A 1 68 ? 11.358 2.102 25.525 1.00 47.12 68 ILE A O 1
ATOM 543 N N . LYS A 1 69 ? 10.211 4.021 25.509 1.00 58.53 69 LYS A N 1
ATOM 544 C CA . LYS A 1 69 ? 9.181 3.557 26.449 1.00 58.53 69 LYS A CA 1
ATOM 545 C C . LYS A 1 69 ? 8.031 2.771 25.808 1.00 58.53 69 LYS A C 1
ATOM 547 O O . LYS A 1 69 ? 7.245 2.243 26.583 1.00 58.53 69 LYS A O 1
ATOM 552 N N . ASN A 1 70 ? 7.927 2.703 24.472 1.00 63.91 70 ASN A N 1
ATOM 553 C CA . ASN A 1 70 ? 6.982 1.898 23.670 1.00 63.91 70 ASN A CA 1
ATOM 554 C C . ASN A 1 70 ? 5.665 1.502 24.375 1.00 63.91 70 ASN A C 1
ATOM 556 O O . ASN A 1 70 ? 5.312 0.328 24.480 1.00 63.91 70 ASN A O 1
ATOM 560 N N . GLN A 1 71 ? 4.932 2.490 24.888 1.00 84.25 71 GLN A N 1
ATOM 561 C CA . GLN A 1 71 ? 3.641 2.274 25.538 1.00 84.25 71 GLN A CA 1
ATOM 562 C C . GLN A 1 71 ? 2.533 2.820 24.650 1.00 84.25 71 GLN A C 1
ATOM 564 O O . GLN A 1 71 ? 2.578 3.981 24.238 1.00 84.25 71 GLN A O 1
ATOM 569 N N . LEU A 1 72 ? 1.531 1.979 24.391 1.00 90.38 72 LEU A N 1
ATOM 570 C CA . LEU A 1 72 ? 0.288 2.399 23.756 1.00 90.38 72 LEU A CA 1
ATOM 571 C C . LEU A 1 72 ? -0.391 3.459 24.628 1.00 90.38 72 LEU A C 1
ATOM 573 O O . LEU A 1 72 ? -0.610 3.260 25.824 1.00 90.38 72 LEU A O 1
ATOM 577 N N . LYS A 1 73 ? -0.723 4.593 24.014 1.00 94.44 73 LYS A N 1
ATOM 578 C CA . LYS A 1 73 ? -1.451 5.697 24.638 1.00 94.44 73 LYS A CA 1
ATOM 579 C C . LYS A 1 73 ? -2.866 5.716 24.082 1.00 94.44 73 LYS A C 1
ATOM 581 O O . LYS A 1 73 ? -3.055 5.725 22.871 1.00 94.44 73 LYS A O 1
ATOM 586 N N . GLN A 1 74 ? -3.865 5.761 24.953 1.00 95.31 74 GLN A N 1
ATOM 587 C CA . GLN A 1 74 ? -5.253 5.915 24.528 1.00 95.31 74 GLN A CA 1
ATOM 588 C C . GLN A 1 74 ? -5.571 7.393 24.260 1.00 95.31 74 GLN A C 1
ATOM 590 O O . GLN A 1 74 ? -5.239 8.259 25.073 1.00 95.31 74 GLN A O 1
ATOM 595 N N . LEU A 1 75 ? -6.245 7.691 23.146 1.00 96.44 75 LEU A N 1
ATOM 596 C CA . LEU A 1 75 ? -6.816 9.014 22.899 1.00 96.44 75 LEU A CA 1
ATOM 597 C C . LEU A 1 75 ? -8.187 9.127 23.566 1.00 96.44 75 LEU A C 1
ATOM 599 O O . LEU A 1 75 ? -9.060 8.268 23.412 1.00 96.44 75 LEU A O 1
ATOM 603 N N . ALA A 1 76 ? -8.384 10.215 24.307 1.00 96.12 76 ALA A N 1
ATOM 604 C CA . ALA A 1 76 ? -9.653 10.497 24.955 1.00 96.12 76 ALA A CA 1
ATOM 605 C C . ALA A 1 76 ? -10.696 10.921 23.916 1.00 96.12 76 ALA A C 1
ATOM 607 O O . ALA A 1 76 ? -10.403 11.700 23.006 1.00 96.12 76 ALA A O 1
ATOM 608 N N . LYS A 1 77 ? -11.931 10.441 24.078 1.00 95.44 77 LYS A N 1
ATOM 609 C CA . LYS A 1 77 ? -13.073 10.950 23.315 1.00 95.44 77 LYS A CA 1
ATOM 610 C C . LYS A 1 77 ? -13.323 12.403 23.701 1.00 95.44 77 LYS A C 1
ATOM 612 O O . LYS A 1 77 ? -13.442 12.720 24.881 1.00 95.44 77 LYS A O 1
ATOM 617 N N . TYR A 1 78 ? -13.412 13.255 22.694 1.00 91.75 78 TYR A N 1
ATOM 618 C CA . TYR A 1 78 ? -13.628 14.689 22.823 1.00 91.75 78 TYR A CA 1
ATOM 619 C C . TYR A 1 78 ? -15.067 15.077 22.472 1.00 91.75 78 TYR A C 1
ATOM 621 O O . TYR A 1 78 ? -15.699 15.830 23.206 1.00 91.75 78 TYR A O 1
ATOM 629 N N . ASN A 1 79 ? -15.602 14.536 21.374 1.00 95.19 79 ASN A N 1
ATOM 630 C CA . ASN A 1 79 ? -16.944 14.851 20.889 1.00 95.19 79 ASN A CA 1
ATOM 631 C C . ASN A 1 79 ? -17.565 13.641 20.177 1.00 95.19 79 ASN A C 1
ATOM 633 O O . ASN A 1 79 ? -16.849 12.854 19.558 1.00 95.19 79 ASN A O 1
ATOM 637 N N . VAL A 1 80 ? -18.889 13.500 20.252 1.00 96.19 80 VAL A N 1
ATOM 638 C CA . VAL A 1 80 ? -19.654 12.465 19.548 1.00 96.19 80 VAL A CA 1
ATOM 639 C C . VAL A 1 80 ? -20.904 13.098 18.949 1.00 96.19 80 VAL A C 1
ATOM 641 O O . VAL A 1 80 ? -21.728 13.654 19.672 1.00 96.19 80 VAL A O 1
ATOM 644 N N . ASN A 1 81 ? -21.070 12.968 17.638 1.00 95.62 81 ASN A N 1
ATOM 645 C CA . ASN A 1 81 ? -22.287 13.342 16.929 1.00 95.62 81 ASN A CA 1
ATOM 646 C C . ASN A 1 81 ? -22.935 12.082 16.347 1.00 95.62 81 ASN A C 1
ATOM 648 O O . ASN A 1 81 ? -22.265 11.297 15.680 1.00 95.62 81 ASN A O 1
ATOM 652 N N . VAL A 1 82 ? -24.222 11.868 16.622 1.00 94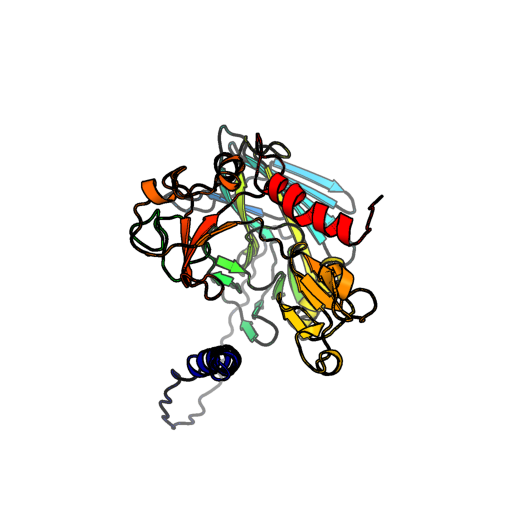.62 82 VAL A N 1
ATOM 653 C CA . VAL A 1 82 ? -24.964 10.685 16.177 1.00 94.62 82 VAL A CA 1
ATOM 654 C C . VAL A 1 82 ? -26.176 11.122 15.369 1.00 94.62 82 VAL A C 1
ATOM 656 O O . VAL A 1 82 ? -26.992 11.925 15.815 1.00 94.62 82 VAL A O 1
ATOM 659 N N . THR A 1 83 ? -26.304 10.537 14.189 1.00 93.31 83 THR A N 1
ATOM 660 C CA . THR A 1 83 ? -27.474 10.598 13.313 1.00 93.31 83 THR A CA 1
ATOM 661 C C . THR A 1 83 ? -28.063 9.186 13.180 1.00 93.31 83 THR A C 1
ATOM 663 O O . THR A 1 83 ? -27.414 8.228 13.604 1.00 93.31 83 THR A O 1
ATOM 666 N N . PRO A 1 84 ? -29.256 9.006 12.582 1.00 92.25 84 PRO A N 1
ATOM 667 C CA . PRO A 1 84 ? -29.839 7.673 12.412 1.00 92.25 84 PRO A CA 1
ATOM 668 C C . PRO A 1 84 ? -28.943 6.674 11.667 1.00 92.25 84 PRO A C 1
ATOM 670 O O . PRO A 1 84 ? -28.976 5.494 11.990 1.00 92.25 84 PRO A O 1
ATOM 673 N N . ASN A 1 85 ? -28.127 7.150 10.718 1.00 93.50 85 ASN A N 1
ATOM 674 C CA . ASN A 1 85 ? -27.330 6.297 9.828 1.00 93.50 85 ASN A CA 1
ATOM 675 C C . ASN A 1 85 ? -25.815 6.490 9.997 1.00 93.50 85 ASN A C 1
ATOM 677 O O . ASN A 1 85 ? -25.039 5.928 9.229 1.00 93.50 85 ASN A O 1
ATOM 681 N N . ALA A 1 86 ? -25.371 7.338 10.928 1.00 95.38 86 ALA A N 1
ATOM 682 C CA . ALA A 1 86 ? -23.948 7.601 11.107 1.00 95.38 86 ALA A CA 1
ATOM 683 C C . ALA A 1 86 ? -23.606 8.097 12.511 1.00 95.38 86 ALA A C 1
ATOM 685 O O . ALA A 1 86 ? -24.373 8.843 13.123 1.00 95.38 86 ALA A O 1
ATOM 686 N N . ARG A 1 87 ? -22.406 7.758 12.975 1.00 96.50 87 ARG A N 1
ATOM 687 C CA . ARG A 1 87 ? -21.784 8.251 14.204 1.00 96.50 87 ARG A CA 1
ATOM 688 C C . ARG A 1 87 ? -20.418 8.836 13.866 1.00 96.50 87 ARG A C 1
ATOM 690 O O . ARG A 1 87 ? -19.591 8.167 13.262 1.00 96.50 87 ARG A O 1
ATOM 697 N N . ILE A 1 88 ? -20.169 10.070 14.288 1.00 97.69 88 ILE A N 1
ATOM 698 C CA . ILE A 1 88 ? -18.874 10.738 14.157 1.00 97.69 88 ILE A CA 1
ATOM 699 C C . ILE A 1 88 ? -18.303 10.930 15.556 1.00 97.69 88 ILE A C 1
ATOM 701 O O . ILE A 1 88 ? -18.882 11.651 16.369 1.00 97.69 88 ILE A O 1
ATOM 705 N N . THR A 1 89 ? -17.170 10.295 15.837 1.00 98.00 89 THR A N 1
ATOM 706 C CA . THR A 1 89 ? -16.457 10.413 17.111 1.00 98.00 89 THR A CA 1
ATOM 707 C C . THR A 1 89 ? -15.126 11.116 16.892 1.00 98.00 89 THR A C 1
ATOM 709 O O . THR A 1 89 ? -14.308 10.679 16.088 1.00 98.00 89 THR A O 1
ATOM 712 N N . GLN A 1 90 ? -14.892 12.194 17.633 1.00 98.12 90 GLN A N 1
ATOM 713 C CA . GLN A 1 90 ? -13.610 12.887 17.680 1.00 98.12 90 GLN A CA 1
ATOM 714 C C . GLN A 1 90 ? -12.849 12.440 18.924 1.00 98.12 90 GLN A C 1
ATOM 716 O O . GLN A 1 90 ? -13.380 12.491 20.035 1.00 98.12 90 GLN A O 1
ATOM 721 N N . PHE A 1 91 ? -11.600 12.040 18.742 1.00 98.38 91 PHE A N 1
ATOM 722 C CA . PHE A 1 91 ? -10.647 11.714 19.792 1.00 98.38 91 PHE A CA 1
ATOM 723 C C . PHE A 1 91 ? -9.525 12.745 19.758 1.00 98.38 91 PHE A C 1
ATOM 725 O O . PHE A 1 91 ? -9.097 13.144 18.676 1.00 98.38 91 PHE A O 1
ATOM 732 N N . ARG A 1 92 ? -9.057 13.212 20.917 1.00 97.75 92 ARG A N 1
ATOM 733 C CA . ARG A 1 92 ? -8.076 14.301 20.951 1.00 97.75 92 ARG A CA 1
ATOM 734 C C . ARG A 1 92 ? -7.191 14.275 22.190 1.00 97.75 92 ARG A C 1
ATOM 736 O O . ARG A 1 92 ? -7.640 13.945 23.285 1.00 97.75 92 ARG A O 1
ATOM 743 N N . ASN A 1 93 ? -5.940 14.685 22.015 1.00 96.62 93 ASN A N 1
ATOM 744 C CA . ASN A 1 93 ? -5.064 15.169 23.080 1.00 96.62 93 ASN A CA 1
ATOM 745 C C . ASN A 1 93 ? -4.296 16.418 22.590 1.00 96.62 93 ASN A C 1
ATOM 747 O O . ASN A 1 93 ? -4.720 17.070 21.638 1.00 96.62 93 ASN A O 1
ATOM 751 N N . ASN A 1 94 ? -3.186 16.776 23.241 1.00 95.88 94 ASN A N 1
ATOM 752 C CA . ASN A 1 94 ? -2.398 17.955 22.863 1.00 95.88 94 ASN A CA 1
ATOM 753 C C . ASN A 1 94 ? -1.626 17.797 21.540 1.00 95.88 94 ASN A C 1
ATOM 755 O O . ASN A 1 94 ? -1.223 18.801 20.969 1.00 95.88 94 ASN A O 1
ATOM 759 N N . LEU A 1 95 ? -1.389 16.565 21.081 1.00 96.06 95 LEU A N 1
ATOM 760 C CA . LEU A 1 95 ? -0.569 16.267 19.902 1.00 96.06 95 LEU A CA 1
ATOM 761 C C . LEU A 1 95 ? -1.391 15.770 18.716 1.00 96.06 95 LEU A C 1
ATOM 763 O O . LEU A 1 95 ? -1.037 16.064 17.584 1.00 96.06 95 LEU A O 1
ATOM 767 N N . TYR A 1 96 ? -2.465 15.022 18.958 1.00 97.88 96 TYR A N 1
ATOM 768 C CA . TYR A 1 96 ? -3.214 14.345 17.906 1.00 97.88 96 TYR A CA 1
ATOM 769 C C . TYR A 1 96 ? -4.708 14.598 18.028 1.00 97.88 96 TYR A C 1
ATOM 771 O O . TYR A 1 96 ? -5.272 14.610 19.129 1.00 97.88 96 TYR A O 1
ATOM 779 N N . GLN A 1 97 ? -5.347 14.722 16.871 1.00 98.44 97 GLN A N 1
ATOM 780 C CA . GLN A 1 97 ? -6.784 14.605 16.697 1.00 98.44 97 GLN A CA 1
ATOM 781 C C . GLN A 1 97 ? -7.073 13.443 15.747 1.00 98.44 97 GLN A C 1
ATOM 783 O O . GLN A 1 97 ? -6.413 13.291 14.726 1.00 98.44 97 GLN A O 1
ATOM 788 N N . VAL A 1 98 ? -8.066 12.625 16.090 1.00 98.62 98 VAL A N 1
ATOM 789 C CA . VAL A 1 98 ? -8.562 11.552 15.229 1.00 98.62 98 VAL A CA 1
ATOM 790 C C . VAL A 1 98 ? -10.069 11.681 15.105 1.00 98.62 98 VAL A C 1
ATOM 792 O O . VAL A 1 98 ? -10.775 11.700 16.113 1.00 98.62 98 VAL A O 1
ATOM 795 N N . VAL A 1 99 ? -10.569 11.761 13.879 1.00 98.50 99 VAL A N 1
ATOM 796 C CA . VAL A 1 99 ? -12.003 11.781 13.584 1.00 98.50 99 VAL A CA 1
ATOM 797 C C . VAL A 1 99 ? -12.379 10.448 12.960 1.00 98.50 99 VAL A C 1
ATOM 799 O O . VAL A 1 99 ? -11.844 10.087 11.918 1.00 98.50 99 VAL A O 1
ATOM 802 N N . ILE A 1 100 ? -13.297 9.721 13.595 1.00 98.50 100 ILE A N 1
ATOM 803 C CA . ILE A 1 100 ? -13.838 8.456 13.096 1.00 98.50 100 ILE A CA 1
ATOM 804 C C . ILE A 1 100 ? -15.293 8.664 12.699 1.00 98.50 100 ILE A C 1
ATOM 806 O O . ILE A 1 100 ? -16.097 9.086 13.527 1.00 98.50 100 ILE A O 1
ATOM 810 N N . SER A 1 101 ? -15.628 8.349 11.451 1.00 98.25 101 SER A N 1
ATOM 811 C CA . SER A 1 101 ? -16.995 8.354 10.928 1.00 98.25 101 SER A CA 1
ATOM 812 C C . SER A 1 101 ? -17.445 6.923 10.646 1.00 98.25 101 SER A C 1
ATOM 814 O O . SER A 1 101 ? -16.978 6.309 9.691 1.00 98.25 101 SER A O 1
ATOM 816 N N . GLU A 1 102 ? -18.350 6.411 11.474 1.00 97.88 102 GLU A N 1
ATOM 817 C CA . GLU A 1 102 ? -19.027 5.121 11.329 1.00 97.88 102 GLU A CA 1
ATOM 818 C C . GLU A 1 102 ? -20.345 5.356 10.577 1.00 97.88 102 GLU A C 1
ATOM 820 O O . GLU A 1 102 ? -21.224 6.046 11.089 1.00 97.88 102 GLU A O 1
ATOM 825 N N . ILE A 1 103 ? -20.485 4.832 9.361 1.00 97.88 103 ILE A N 1
ATOM 826 C CA . ILE A 1 103 ? -21.649 5.014 8.484 1.00 97.88 103 ILE A CA 1
ATOM 827 C C . ILE A 1 103 ? -22.316 3.656 8.279 1.00 97.88 103 ILE A C 1
ATOM 829 O O . ILE A 1 103 ? -21.695 2.723 7.767 1.00 97.88 103 ILE A O 1
ATOM 833 N N . ASP A 1 104 ? -23.589 3.553 8.644 1.00 96.69 104 ASP A N 1
ATOM 834 C CA . ASP A 1 104 ? -24.400 2.366 8.400 1.00 96.69 104 ASP A CA 1
ATOM 835 C C . ASP A 1 104 ? -24.761 2.276 6.909 1.00 96.69 104 ASP A C 1
ATOM 837 O O . ASP A 1 104 ? -25.405 3.165 6.340 1.00 96.69 104 ASP A O 1
ATOM 841 N N . ARG A 1 105 ? -24.308 1.202 6.257 1.00 96.81 105 ARG A N 1
ATOM 842 C CA . ARG A 1 105 ? -24.590 0.888 4.850 1.00 96.81 105 ARG A CA 1
ATOM 843 C C . ARG A 1 105 ? -25.649 -0.214 4.714 1.00 96.81 105 ARG A C 1
ATOM 845 O O . ARG A 1 105 ? -25.823 -0.761 3.627 1.00 96.81 105 ARG A O 1
ATOM 852 N N . GLY A 1 106 ? -26.348 -0.548 5.799 1.00 94.88 106 GLY A N 1
ATOM 853 C CA . GLY A 1 106 ? -27.345 -1.611 5.894 1.00 94.88 106 GLY A CA 1
ATOM 854 C C . GLY A 1 106 ? -26.704 -2.965 6.183 1.00 94.88 106 GLY A C 1
ATOM 855 O O . GLY A 1 106 ? -26.927 -3.548 7.239 1.00 94.88 106 GLY A O 1
ATOM 856 N N . ASP A 1 107 ? -25.872 -3.454 5.262 1.00 93.00 107 ASP A N 1
ATOM 857 C CA . ASP A 1 107 ? -25.273 -4.790 5.394 1.00 93.00 107 ASP A CA 1
ATOM 858 C C . ASP A 1 107 ? -23.851 -4.794 5.982 1.00 93.00 107 ASP A C 1
ATOM 860 O O . ASP A 1 107 ? -23.241 -5.856 6.148 1.00 93.00 107 ASP A O 1
ATOM 864 N N . TYR A 1 108 ? -23.279 -3.614 6.202 1.00 97.88 108 TYR A N 1
ATOM 865 C CA . TYR A 1 108 ? -21.970 -3.411 6.812 1.00 97.88 108 TYR A CA 1
ATOM 866 C C . TYR A 1 108 ? -21.873 -1.985 7.362 1.00 97.88 108 TYR A C 1
ATOM 868 O O . TYR A 1 108 ? -22.647 -1.103 6.987 1.00 97.88 108 TYR A O 1
ATOM 876 N N . THR A 1 109 ? -20.898 -1.743 8.231 1.00 98.00 109 THR A N 1
ATOM 877 C CA . THR A 1 109 ? -20.536 -0.402 8.690 1.00 98.00 109 THR A CA 1
ATOM 878 C C . THR A 1 109 ? -19.270 0.047 7.975 1.00 98.00 109 THR A C 1
ATOM 880 O O . THR A 1 109 ? -18.237 -0.617 8.038 1.00 98.00 109 THR A O 1
ATOM 883 N N . GLU A 1 110 ? -19.338 1.178 7.283 1.00 98.12 110 GLU A N 1
ATOM 884 C CA . GLU A 1 110 ? -18.163 1.857 6.744 1.00 98.12 110 GLU A CA 1
ATOM 885 C C . GLU A 1 110 ? -17.533 2.722 7.836 1.00 98.12 110 GLU A C 1
ATOM 887 O O . GLU A 1 110 ? -18.226 3.481 8.504 1.00 98.12 110 GLU A O 1
ATOM 892 N N . ILE A 1 111 ? -16.221 2.619 8.018 1.00 98.31 111 ILE A N 1
ATOM 893 C CA . ILE A 1 111 ? -15.465 3.350 9.031 1.00 98.31 111 ILE A CA 1
ATOM 894 C C . ILE A 1 111 ? -14.396 4.163 8.308 1.00 98.31 111 ILE A C 1
ATOM 896 O O . ILE A 1 111 ? -13.425 3.614 7.786 1.00 98.31 111 ILE A O 1
ATOM 900 N N . ASN A 1 112 ? -14.577 5.480 8.284 1.00 98.12 112 ASN A N 1
ATOM 901 C CA . ASN A 1 112 ? -13.612 6.427 7.730 1.00 98.12 112 ASN A CA 1
ATOM 902 C C . ASN A 1 112 ? -12.852 7.106 8.867 1.00 98.12 112 ASN A C 1
ATOM 904 O O . ASN A 1 112 ? -13.469 7.526 9.848 1.00 98.12 112 ASN A O 1
ATOM 908 N N . GLY A 1 113 ? -11.536 7.237 8.727 1.00 98.00 113 GLY A N 1
ATOM 909 C CA . GLY A 1 113 ? -10.686 7.872 9.722 1.00 98.00 113 GLY A CA 1
ATOM 910 C C . GLY A 1 113 ? -9.804 8.970 9.149 1.00 98.00 113 GLY A C 1
ATOM 911 O O . GLY A 1 113 ? -9.217 8.804 8.082 1.00 98.00 113 GLY A O 1
ATOM 912 N N . GLU A 1 114 ? -9.685 10.065 9.893 1.00 98.25 114 GLU A N 1
ATOM 913 C CA . GLU A 1 114 ? -8.748 11.164 9.647 1.00 98.25 114 GLU A CA 1
ATOM 914 C C . GLU A 1 114 ? -7.894 11.368 10.899 1.00 98.25 114 GLU A C 1
ATOM 916 O O . GLU A 1 114 ? -8.428 11.626 11.979 1.00 98.25 114 GLU A O 1
ATOM 921 N N . LEU A 1 115 ? -6.578 11.225 10.756 1.00 98.38 115 LEU A N 1
ATOM 922 C CA . LEU A 1 115 ? -5.574 11.582 11.752 1.00 98.38 115 LEU A CA 1
ATOM 923 C C . LEU A 1 115 ? -5.015 12.962 11.409 1.00 98.38 115 LEU A C 1
ATOM 925 O O . LEU A 1 115 ? -4.650 13.205 10.263 1.00 98.38 115 LEU A O 1
ATOM 929 N N . GLU A 1 116 ? -4.872 13.821 12.411 1.00 98.44 116 GLU A N 1
ATOM 930 C CA . GLU A 1 116 ? -4.219 15.124 12.314 1.00 98.44 116 GLU A CA 1
ATOM 931 C C . GLU A 1 116 ? -3.184 15.273 13.436 1.00 98.44 116 GLU A C 1
ATOM 933 O O . GLU A 1 116 ? -3.493 15.062 14.616 1.00 98.44 116 GLU A O 1
ATOM 938 N N . TYR A 1 117 ? -1.958 15.652 13.072 1.00 98.06 117 TYR A N 1
ATOM 939 C CA . TYR A 1 117 ? -0.923 16.063 14.016 1.00 98.06 117 TYR A CA 1
ATOM 940 C C . TYR A 1 117 ? -1.015 17.573 14.267 1.00 98.06 117 TYR A C 1
ATOM 942 O O . TYR A 1 117 ? -0.927 18.382 13.349 1.00 98.06 117 TYR A O 1
ATOM 950 N N . LEU A 1 118 ? -1.219 17.947 15.529 1.00 97.38 118 LEU A N 1
ATOM 951 C CA . LEU A 1 118 ? -1.582 19.300 15.964 1.00 97.38 118 LEU A CA 1
ATOM 952 C C . LEU A 1 118 ? -0.381 20.169 16.365 1.00 97.38 118 LEU A C 1
ATOM 954 O O . LEU A 1 118 ? -0.565 21.334 16.716 1.00 97.38 118 LEU A O 1
ATOM 958 N N . SER A 1 119 ? 0.824 19.600 16.386 1.00 95.25 119 SER A N 1
ATOM 959 C CA . SER A 1 119 ? 2.052 20.285 16.798 1.00 95.25 119 SER A CA 1
ATOM 960 C C . SER A 1 119 ? 2.927 20.624 15.587 1.00 95.25 119 SER A C 1
ATOM 962 O O . SER A 1 119 ? 2.620 20.272 14.449 1.00 95.25 119 SER A O 1
ATOM 964 N N . GLU A 1 120 ? 4.015 21.351 15.826 1.00 93.69 120 GLU A N 1
ATOM 965 C CA . GLU A 1 120 ? 4.987 21.700 14.793 1.00 93.69 120 GLU A CA 1
ATOM 966 C C . GLU A 1 120 ? 5.778 20.478 14.307 1.00 93.69 120 GLU A C 1
ATOM 968 O O . GLU A 1 120 ? 6.061 19.546 15.069 1.00 93.69 120 GLU A O 1
ATOM 973 N N . GLY A 1 121 ? 6.181 20.528 13.036 1.00 94.12 121 GLY A N 1
ATOM 974 C CA . GLY A 1 121 ? 6.988 19.496 12.397 1.00 94.12 121 GLY A CA 1
ATOM 975 C C . GLY A 1 121 ? 6.191 18.263 11.981 1.00 94.12 121 GLY A C 1
ATOM 976 O O . GLY A 1 121 ? 4.970 18.299 11.845 1.00 94.12 121 GLY A O 1
ATOM 977 N N . SER A 1 122 ? 6.927 17.182 11.748 1.00 94.56 122 SER A N 1
ATOM 978 C CA . SER A 1 122 ? 6.409 15.899 11.278 1.00 94.56 122 SER A CA 1
ATOM 979 C C . SER A 1 122 ? 6.163 14.941 12.448 1.00 94.56 122 SER A C 1
ATOM 981 O O . SER A 1 122 ? 6.760 15.087 13.516 1.00 94.56 122 SER A O 1
ATOM 983 N N . SER A 1 123 ? 5.325 13.927 12.242 1.00 94.62 123 SER A N 1
ATOM 984 C CA . SER A 1 123 ? 5.080 12.866 13.225 1.00 94.62 123 SER A CA 1
ATOM 985 C C . SER A 1 123 ? 5.035 11.491 12.566 1.00 94.62 123 SER A C 1
ATOM 987 O O . SER A 1 123 ? 4.691 11.378 11.393 1.00 94.62 123 SER A O 1
ATOM 989 N N . CYS A 1 124 ? 5.401 10.449 13.316 1.00 93.69 124 CYS A N 1
ATOM 990 C CA . CYS A 1 124 ? 5.290 9.047 12.921 1.00 93.69 124 CYS A CA 1
ATOM 991 C C . CYS A 1 124 ? 4.657 8.239 14.058 1.00 93.69 124 CYS A C 1
ATOM 993 O O . CYS A 1 124 ? 5.212 8.166 15.161 1.00 93.69 124 CYS A O 1
ATOM 995 N N . ILE A 1 125 ? 3.504 7.622 13.796 1.00 95.44 125 ILE A N 1
ATOM 996 C CA . ILE A 1 125 ? 2.778 6.815 14.780 1.00 95.44 125 ILE A CA 1
ATOM 997 C C . ILE A 1 125 ? 2.247 5.518 14.174 1.00 95.44 125 ILE A C 1
ATOM 999 O O . ILE A 1 125 ? 1.899 5.465 12.997 1.00 95.44 125 ILE A O 1
ATOM 1003 N N . THR A 1 126 ? 2.085 4.504 15.019 1.00 96.06 126 THR A N 1
ATOM 1004 C CA . THR A 1 126 ? 1.155 3.404 14.750 1.00 96.06 126 THR A CA 1
ATOM 1005 C C . THR A 1 126 ? -0.170 3.738 15.423 1.00 96.06 126 THR A C 1
ATOM 1007 O O . THR A 1 126 ? -0.248 3.792 16.651 1.00 96.06 126 THR A O 1
ATOM 1010 N N . LEU A 1 127 ? -1.206 3.994 14.630 1.00 97.75 127 LEU A N 1
ATOM 1011 C CA . LEU A 1 127 ? -2.565 4.249 15.096 1.00 97.75 127 LEU A CA 1
ATOM 1012 C C . LEU A 1 127 ? -3.328 2.930 15.201 1.00 97.75 127 LEU A C 1
ATOM 1014 O O . LEU A 1 127 ? -3.310 2.148 14.260 1.00 97.75 127 LEU A O 1
ATOM 1018 N N . ARG A 1 128 ? -4.037 2.694 16.304 1.00 97.56 128 ARG A N 1
ATOM 1019 C CA . ARG A 1 128 ? -4.827 1.483 16.541 1.00 97.56 128 ARG A CA 1
ATOM 1020 C C . ARG A 1 128 ? -6.298 1.838 16.757 1.00 97.56 128 ARG A C 1
ATOM 1022 O O . ARG A 1 128 ? -6.650 2.539 17.704 1.00 97.56 128 ARG A O 1
ATOM 1029 N N . ILE A 1 129 ? -7.156 1.309 15.894 1.00 98.19 129 ILE A N 1
ATOM 1030 C CA . ILE A 1 129 ? -8.614 1.418 15.943 1.00 98.19 129 ILE A CA 1
ATOM 1031 C C . ILE A 1 129 ? -9.169 0.110 16.489 1.00 98.19 129 ILE A C 1
ATOM 1033 O O . ILE A 1 129 ? -8.969 -0.952 15.903 1.00 98.19 129 ILE A O 1
ATOM 1037 N N . ILE A 1 130 ? -9.847 0.180 17.630 1.00 97.81 130 ILE A N 1
ATOM 1038 C CA . ILE A 1 130 ? -10.322 -0.997 18.358 1.00 97.81 130 ILE A CA 1
ATOM 1039 C C . ILE A 1 130 ? -11.840 -1.000 18.323 1.00 97.81 130 ILE A C 1
ATOM 1041 O O . ILE A 1 130 ? -12.467 -0.080 18.850 1.00 97.81 130 ILE A O 1
ATOM 1045 N N . LEU A 1 131 ? -12.415 -2.050 17.743 1.00 96.88 131 LEU A N 1
ATOM 1046 C CA . LEU A 1 131 ? -13.847 -2.317 17.719 1.00 96.88 131 LEU A CA 1
ATOM 1047 C C . LEU A 1 131 ? -14.171 -3.317 18.830 1.00 96.88 131 LEU A C 1
ATOM 1049 O O . LEU A 1 131 ? -13.862 -4.506 18.689 1.00 96.88 131 LEU A O 1
ATOM 1053 N N . PRO A 1 132 ? -14.772 -2.873 19.947 1.00 95.50 132 PRO A N 1
ATOM 1054 C CA . PRO A 1 132 ? -15.025 -3.754 21.072 1.00 95.50 132 PRO A CA 1
ATOM 1055 C C . PRO A 1 132 ? -16.110 -4.760 20.724 1.00 95.50 132 PRO A C 1
ATOM 1057 O O . PRO A 1 132 ? -17.243 -4.388 20.441 1.00 95.50 132 PRO A O 1
ATOM 1060 N N . LEU A 1 133 ? -15.769 -6.041 20.810 1.00 93.81 133 LEU A N 1
ATOM 1061 C CA . LEU A 1 133 ? -16.712 -7.143 20.669 1.00 93.81 133 LEU A CA 1
ATOM 1062 C C . LEU A 1 133 ? -16.682 -7.986 21.942 1.00 93.81 133 LEU A C 1
ATOM 1064 O O . LEU A 1 133 ? -15.665 -8.043 22.640 1.00 93.81 133 LEU A O 1
ATOM 1068 N N . ASN A 1 134 ? -17.810 -8.619 22.256 1.00 91.12 134 ASN A N 1
ATOM 1069 C CA . ASN A 1 134 ? -17.959 -9.476 23.427 1.00 91.12 134 ASN A CA 1
ATOM 1070 C C . ASN A 1 134 ? -18.500 -10.838 22.998 1.00 91.12 134 ASN A C 1
ATOM 1072 O O . ASN A 1 134 ? -19.364 -10.924 22.129 1.00 91.12 134 ASN A O 1
ATOM 1076 N N . GLY A 1 135 ? -18.026 -11.885 23.660 1.00 91.94 135 GLY A N 1
ATOM 1077 C CA . GLY A 1 135 ? -18.514 -13.246 23.484 1.00 91.94 135 GLY A CA 1
ATOM 1078 C C . GLY A 1 135 ? -17.622 -14.240 24.207 1.00 91.94 135 GLY A C 1
ATOM 1079 O O . GLY A 1 135 ? -16.583 -13.862 24.754 1.00 91.94 135 GLY A O 1
ATOM 1080 N N . HIS A 1 136 ? -18.036 -15.499 24.229 1.00 92.31 136 HIS A N 1
ATOM 1081 C CA . HIS A 1 136 ? -17.391 -16.536 25.032 1.00 92.31 136 HIS A CA 1
ATOM 1082 C C . HIS A 1 136 ? -16.446 -17.412 24.217 1.00 92.31 136 HIS A C 1
ATOM 1084 O O . HIS A 1 136 ? -15.352 -17.731 24.675 1.00 92.31 136 HIS A O 1
ATOM 1090 N N . LYS A 1 137 ? -16.855 -17.804 23.009 1.00 96.25 137 LYS A N 1
ATOM 1091 C CA . LYS A 1 137 ? -16.084 -18.682 22.128 1.00 96.25 137 LYS A CA 1
ATOM 1092 C C . LYS A 1 137 ? -15.588 -17.905 20.929 1.00 96.25 137 LYS A C 1
ATOM 1094 O O . LYS A 1 137 ? -16.375 -17.542 20.060 1.00 96.25 137 LYS A O 1
ATOM 1099 N N . TRP A 1 138 ? -14.281 -17.706 20.889 1.00 98.06 138 TRP A N 1
ATOM 1100 C CA . TRP A 1 138 ? -13.601 -16.983 19.829 1.00 98.06 138 TRP A CA 1
ATOM 1101 C C . TRP A 1 138 ? -12.807 -17.954 18.963 1.00 98.06 138 TRP A C 1
ATOM 1103 O O . TRP A 1 138 ? -12.101 -18.827 19.471 1.00 98.06 138 TRP A O 1
ATOM 1113 N N . LYS A 1 139 ? -12.923 -17.806 17.648 1.00 98.50 139 LYS A N 1
ATOM 1114 C CA . LYS A 1 139 ? -12.156 -18.572 16.670 1.00 98.50 139 LYS A CA 1
ATOM 1115 C C . LYS A 1 139 ? -11.644 -17.635 15.588 1.00 98.50 139 LYS A C 1
ATOM 1117 O O . LYS A 1 139 ? -12.449 -17.053 14.868 1.00 98.50 139 LYS A O 1
ATOM 1122 N N . TRP A 1 140 ? -10.331 -17.519 15.465 1.00 98.50 140 TRP A N 1
ATOM 1123 C CA . TRP A 1 140 ? -9.680 -16.804 14.373 1.00 98.50 140 TRP A CA 1
ATOM 1124 C C . TRP A 1 140 ? -9.644 -17.691 13.129 1.00 98.50 140 TRP A C 1
ATOM 1126 O O . TRP A 1 140 ? -9.380 -18.888 13.247 1.00 98.50 140 TRP A O 1
ATOM 1136 N N . PHE A 1 141 ? -9.901 -17.135 11.948 1.00 98.38 141 PHE A N 1
ATOM 1137 C CA . PHE A 1 141 ? -9.687 -17.833 10.680 1.00 98.38 141 PHE A CA 1
ATOM 1138 C C . PHE A 1 141 ? -8.393 -17.331 10.038 1.00 98.38 141 PHE A C 1
ATOM 1140 O O . PHE A 1 141 ? -8.308 -16.158 9.693 1.00 98.38 141 PHE A O 1
ATOM 1147 N N . SER A 1 142 ? -7.419 -18.228 9.864 1.00 95.94 142 SER A N 1
ATOM 1148 C CA . SER A 1 142 ? -6.135 -17.944 9.216 1.00 95.94 142 SER A CA 1
ATOM 1149 C C . SER A 1 142 ? -6.175 -18.451 7.773 1.00 95.94 142 SER A C 1
ATOM 1151 O O . SER A 1 142 ? -6.010 -19.643 7.485 1.00 95.94 142 SER A O 1
ATOM 1153 N N . GLY A 1 143 ? -6.476 -17.550 6.841 1.00 91.69 143 GLY A N 1
ATOM 1154 C CA . GLY A 1 143 ? -6.712 -17.914 5.445 1.00 91.69 143 GLY A CA 1
ATOM 1155 C C . GLY A 1 143 ? -7.981 -18.756 5.232 1.00 91.69 143 GLY A C 1
ATOM 1156 O O . GLY A 1 143 ? -8.900 -18.797 6.050 1.00 91.69 143 GLY A O 1
ATOM 1157 N N . LEU A 1 144 ? -8.051 -19.442 4.087 1.00 93.06 144 LEU A N 1
ATOM 1158 C CA . LEU A 1 144 ? -9.278 -20.110 3.620 1.00 93.06 144 LEU A CA 1
ATOM 1159 C C . LEU A 1 144 ? -9.547 -21.494 4.237 1.00 93.06 144 LEU A C 1
ATOM 1161 O O . LEU A 1 144 ? -10.592 -22.089 3.952 1.00 93.06 144 LEU A O 1
ATOM 1165 N N . GLU A 1 145 ? -8.605 -22.030 5.014 1.00 90.88 145 GLU A N 1
ATOM 1166 C CA . GLU A 1 145 ? -8.629 -23.433 5.462 1.00 90.88 145 GLU A CA 1
ATOM 1167 C C . GLU A 1 145 ? -8.284 -23.626 6.938 1.00 90.88 145 GLU A C 1
ATOM 1169 O O . GLU A 1 145 ? -8.743 -24.596 7.541 1.00 90.88 145 GLU A O 1
ATOM 1174 N N . LYS A 1 146 ? -7.491 -22.729 7.536 1.00 95.88 146 LYS A N 1
ATOM 1175 C CA . LYS A 1 146 ? -7.042 -22.875 8.921 1.00 95.88 146 LYS A CA 1
ATOM 1176 C C . LYS A 1 146 ? -7.868 -21.999 9.847 1.00 95.88 146 LYS A C 1
ATOM 1178 O O . LYS A 1 146 ? -8.370 -20.938 9.478 1.00 95.88 146 LYS A O 1
ATOM 1183 N N . SER A 1 147 ? -8.011 -22.459 11.080 1.00 97.12 147 SER A N 1
ATOM 1184 C CA . SER A 1 147 ? -8.648 -21.685 12.132 1.00 97.12 147 SER A CA 1
ATOM 1185 C C . SER A 1 147 ? -8.139 -22.120 13.489 1.00 97.12 147 SER A C 1
ATOM 1187 O O . SER A 1 147 ? -7.961 -23.319 13.709 1.00 97.12 147 SER A O 1
ATOM 1189 N N . ASP A 1 148 ? -8.044 -21.172 14.408 1.00 97.50 148 ASP A N 1
ATOM 1190 C CA . ASP A 1 148 ? -7.545 -21.392 15.755 1.00 97.50 148 ASP A CA 1
ATOM 1191 C C . ASP A 1 148 ? -8.570 -20.910 16.773 1.00 97.50 148 ASP A C 1
ATOM 1193 O O . ASP A 1 148 ? -9.147 -19.829 16.642 1.00 97.50 148 ASP A O 1
ATOM 1197 N N . ILE A 1 149 ? -8.806 -21.715 17.811 1.00 98.06 149 ILE A N 1
ATOM 1198 C CA . ILE A 1 149 ? -9.547 -21.236 18.979 1.00 98.06 149 ILE A CA 1
ATOM 1199 C C . ILE A 1 149 ? -8.673 -20.202 19.676 1.00 98.06 149 ILE A C 1
ATOM 1201 O O . ILE A 1 149 ? -7.529 -20.488 20.041 1.00 98.06 149 ILE A O 1
ATOM 1205 N N . MET A 1 150 ? -9.216 -19.000 19.841 1.00 98.12 150 MET A N 1
ATOM 1206 C CA . MET A 1 150 ? -8.470 -17.912 20.446 1.00 98.12 150 MET A CA 1
ATOM 1207 C C . MET A 1 150 ? -8.343 -18.116 21.953 1.00 98.12 150 MET A C 1
ATOM 1209 O O . MET A 1 150 ? -9.253 -18.628 22.607 1.00 98.12 150 MET A O 1
ATOM 1213 N N . ARG A 1 151 ? -7.216 -17.672 22.505 1.00 96.56 151 ARG A N 1
ATOM 1214 C CA . ARG A 1 151 ? -6.934 -17.669 23.943 1.00 96.56 151 ARG A CA 1
ATOM 1215 C C . ARG A 1 151 ? -6.907 -16.247 24.486 1.00 96.56 151 ARG A C 1
ATOM 1217 O O . ARG A 1 151 ? -6.639 -15.296 23.752 1.00 96.56 151 ARG A O 1
ATOM 1224 N N . MET A 1 152 ? -7.196 -16.113 25.779 1.00 92.94 152 MET A N 1
ATOM 1225 C CA . MET A 1 152 ? -7.075 -14.834 26.479 1.00 92.94 152 MET A CA 1
ATOM 1226 C C . MET A 1 152 ? -5.625 -14.329 26.409 1.00 92.94 152 MET A C 1
ATOM 1228 O O . MET A 1 152 ? -4.694 -15.131 26.330 1.00 92.94 152 MET A O 1
ATOM 1232 N N . ASP A 1 153 ? -5.449 -13.006 26.406 1.00 88.69 153 ASP A N 1
ATOM 1233 C CA . ASP A 1 153 ? -4.146 -12.318 26.405 1.00 88.69 153 ASP A CA 1
ATOM 1234 C C . ASP A 1 153 ? -3.213 -12.666 25.228 1.00 88.69 153 ASP A C 1
ATOM 1236 O O . ASP A 1 153 ? -2.009 -12.433 25.285 1.00 88.69 153 ASP A O 1
ATOM 1240 N N . SER A 1 154 ? -3.768 -13.206 24.140 1.00 95.19 154 SER A N 1
ATOM 1241 C CA . SER A 1 154 ? -3.060 -13.467 22.885 1.00 95.19 154 SER A CA 1
ATOM 1242 C C . SER A 1 154 ? -3.633 -12.607 21.760 1.00 95.19 154 SER A C 1
ATOM 1244 O O . SER A 1 154 ? -4.852 -12.448 21.647 1.00 95.19 154 SER A O 1
ATOM 1246 N N . THR A 1 155 ? -2.752 -12.097 20.902 1.00 96.44 155 THR A N 1
ATOM 1247 C CA . THR A 1 155 ? -3.123 -11.394 19.669 1.00 96.44 155 THR A CA 1
ATOM 1248 C C . THR A 1 155 ? -3.071 -12.374 18.504 1.00 96.44 155 THR A C 1
ATOM 1250 O O . THR A 1 155 ? -2.054 -13.028 18.287 1.00 96.44 155 THR A O 1
ATOM 1253 N N . TYR A 1 156 ? -4.156 -12.454 17.740 1.00 98.19 156 TYR A N 1
ATOM 1254 C CA . TYR A 1 156 ? -4.238 -13.261 16.523 1.00 98.19 156 TYR A CA 1
ATOM 1255 C C . TYR A 1 156 ? -4.230 -12.344 15.307 1.00 98.19 156 TYR A C 1
ATOM 1257 O O . TYR A 1 156 ? -4.963 -11.356 15.285 1.00 98.19 156 TYR A O 1
ATOM 1265 N N . ASN A 1 157 ? -3.381 -12.644 14.328 1.00 97.25 157 ASN A N 1
ATOM 1266 C CA . ASN A 1 157 ? -3.242 -11.899 13.082 1.00 97.25 157 ASN A CA 1
ATOM 1267 C C . ASN A 1 157 ? -2.594 -12.784 12.006 1.00 97.25 157 ASN A C 1
ATOM 1269 O O . ASN A 1 157 ? -1.944 -13.775 12.327 1.00 97.25 157 ASN A O 1
ATOM 1273 N N . ASP A 1 158 ? -2.770 -12.402 10.742 1.00 96.88 158 ASP A N 1
ATOM 1274 C CA . ASP A 1 158 ? -2.128 -13.040 9.588 1.00 96.88 158 ASP A CA 1
ATOM 1275 C C . ASP A 1 158 ? -1.189 -12.033 8.919 1.00 96.88 158 ASP A C 1
ATOM 1277 O O . ASP A 1 158 ? -1.511 -11.473 7.866 1.00 96.88 158 ASP A O 1
ATOM 1281 N N . THR A 1 159 ? -0.069 -11.721 9.573 1.00 97.25 159 THR A N 1
ATOM 1282 C CA . THR A 1 159 ? 0.923 -10.778 9.044 1.00 97.25 159 THR A CA 1
ATOM 1283 C C . THR A 1 159 ? 2.087 -11.480 8.354 1.00 97.25 159 THR A C 1
ATOM 1285 O O . THR A 1 159 ? 2.425 -12.627 8.641 1.00 97.25 159 THR A O 1
ATOM 1288 N N . VAL A 1 160 ? 2.703 -10.761 7.421 1.00 96.75 160 VAL A N 1
ATOM 1289 C CA . VAL A 1 160 ? 3.993 -11.090 6.815 1.00 96.75 160 VAL A CA 1
ATOM 1290 C C . VAL A 1 160 ? 4.978 -9.972 7.108 1.00 96.75 160 VAL A C 1
ATOM 1292 O O . VAL A 1 160 ? 4.580 -8.815 7.271 1.00 96.75 160 VAL A O 1
ATOM 1295 N N . GLU A 1 161 ? 6.259 -10.316 7.182 1.00 95.38 161 GLU A N 1
ATOM 1296 C CA . GLU A 1 161 ? 7.328 -9.327 7.282 1.00 95.38 161 GLU A CA 1
ATOM 1297 C C . GLU A 1 161 ? 7.375 -8.482 6.008 1.00 95.38 161 GLU A C 1
ATOM 1299 O O . GLU A 1 161 ? 7.265 -9.007 4.897 1.00 95.38 161 GLU A O 1
ATOM 1304 N N . ILE A 1 162 ? 7.526 -7.168 6.174 1.00 93.31 162 ILE A N 1
ATOM 1305 C CA . ILE A 1 162 ? 7.675 -6.235 5.058 1.00 93.31 162 ILE A CA 1
ATOM 1306 C C . ILE A 1 162 ? 8.830 -5.266 5.306 1.00 93.31 162 ILE A C 1
ATOM 1308 O O . ILE A 1 162 ? 9.028 -4.746 6.407 1.00 93.31 162 ILE A O 1
ATOM 1312 N N . SER A 1 163 ? 9.578 -4.996 4.246 1.00 89.75 163 SER A N 1
ATOM 1313 C CA . SER A 1 163 ? 10.713 -4.080 4.239 1.00 89.75 163 SER A CA 1
ATOM 1314 C C . SER A 1 163 ? 10.843 -3.401 2.879 1.00 89.75 163 SER A C 1
ATOM 1316 O O . SER A 1 163 ? 10.192 -3.789 1.903 1.00 89.75 163 SER A O 1
ATOM 1318 N N . THR A 1 164 ? 11.670 -2.359 2.805 1.00 85.81 164 THR A N 1
ATOM 1319 C CA . THR A 1 164 ? 12.078 -1.791 1.519 1.00 85.81 164 THR A CA 1
ATOM 1320 C C . THR A 1 164 ? 12.859 -2.836 0.714 1.00 85.81 164 THR A C 1
ATOM 1322 O O . THR A 1 164 ? 13.527 -3.705 1.274 1.00 85.81 164 THR A O 1
ATOM 1325 N N . VAL A 1 165 ? 12.763 -2.783 -0.618 1.00 81.06 165 VAL A N 1
ATOM 1326 C CA . VAL A 1 165 ? 13.301 -3.827 -1.511 1.00 81.06 165 VAL A CA 1
ATOM 1327 C C . VAL A 1 165 ? 14.788 -4.069 -1.248 1.00 81.06 165 VAL A C 1
ATOM 1329 O O . VAL A 1 165 ? 15.594 -3.164 -1.412 1.00 81.06 165 VAL A O 1
ATOM 1332 N N . LEU A 1 166 ? 15.167 -5.297 -0.892 1.00 81.81 166 LEU A N 1
ATOM 1333 C CA . LEU A 1 166 ? 16.571 -5.685 -0.758 1.00 81.81 166 LEU A CA 1
ATOM 1334 C C . LEU A 1 166 ? 17.212 -5.821 -2.151 1.00 81.81 166 LEU A C 1
ATOM 1336 O O . LEU A 1 166 ? 16.802 -6.701 -2.914 1.00 81.81 166 LEU A O 1
ATOM 1340 N N . PRO A 1 167 ? 18.212 -4.997 -2.516 1.00 77.94 167 PRO A N 1
ATOM 1341 C CA . PRO A 1 167 ? 18.906 -5.156 -3.782 1.00 77.94 167 PRO A CA 1
ATOM 1342 C C . PRO A 1 167 ? 19.762 -6.431 -3.743 1.00 77.94 167 PRO A C 1
ATOM 1344 O O . PRO A 1 167 ? 20.542 -6.595 -2.800 1.00 77.94 167 PRO A O 1
ATOM 1347 N N . PRO A 1 168 ? 19.680 -7.313 -4.759 1.00 76.06 168 PRO A N 1
ATOM 1348 C CA . PRO A 1 168 ? 20.405 -8.587 -4.770 1.00 76.06 168 PRO A CA 1
ATOM 1349 C C . PRO A 1 168 ? 21.920 -8.449 -4.581 1.00 76.06 168 PRO A C 1
ATOM 1351 O O . PRO A 1 168 ? 22.547 -9.332 -4.004 1.00 76.06 168 PRO A O 1
ATOM 1354 N N . ASP A 1 169 ? 22.496 -7.337 -5.050 1.00 85.88 169 ASP A N 1
ATOM 1355 C CA . ASP A 1 169 ? 23.942 -7.083 -5.041 1.00 85.88 169 ASP A CA 1
ATOM 1356 C C . ASP A 1 169 ? 24.321 -5.827 -4.227 1.00 85.88 169 ASP A C 1
ATOM 1358 O O . ASP A 1 169 ? 25.396 -5.242 -4.370 1.00 85.88 169 ASP A O 1
ATOM 1362 N N . GLY A 1 170 ? 23.433 -5.406 -3.324 1.00 84.81 170 GLY A N 1
ATOM 1363 C CA . GLY A 1 170 ? 23.710 -4.341 -2.369 1.00 84.81 170 GLY A CA 1
ATOM 1364 C C . GLY A 1 170 ? 23.516 -2.914 -2.877 1.00 84.81 170 GLY A C 1
ATOM 1365 O O . GLY A 1 170 ? 23.300 -2.642 -4.060 1.00 84.81 170 GLY A O 1
ATOM 1366 N N . ALA A 1 171 ? 23.586 -1.991 -1.923 1.00 88.00 171 ALA A N 1
ATOM 1367 C CA . ALA A 1 171 ? 23.497 -0.555 -2.138 1.00 88.00 171 ALA A CA 1
ATOM 1368 C C . ALA A 1 171 ? 24.894 0.053 -2.378 1.00 88.00 171 ALA A C 1
ATOM 1370 O O . ALA A 1 171 ? 25.898 -0.506 -1.924 1.00 88.00 171 ALA A O 1
ATOM 1371 N N . PHE A 1 172 ? 24.980 1.179 -3.088 1.00 88.69 172 PHE A N 1
ATOM 1372 C CA . PHE A 1 172 ? 26.235 1.939 -3.224 1.00 88.69 172 PHE A CA 1
ATOM 1373 C C . PHE A 1 172 ? 26.448 2.925 -2.072 1.00 88.69 172 PHE A C 1
ATOM 1375 O O . PHE A 1 172 ? 27.584 3.231 -1.727 1.00 88.69 172 PHE A O 1
ATOM 1382 N N . ASN A 1 173 ? 25.360 3.379 -1.457 1.00 85.25 173 ASN A N 1
ATOM 1383 C CA . ASN A 1 173 ? 25.315 4.335 -0.354 1.00 85.25 173 ASN A CA 1
ATOM 1384 C C . ASN A 1 173 ? 25.369 3.686 1.048 1.00 85.25 173 ASN A C 1
ATOM 1386 O O . ASN A 1 173 ? 25.138 4.366 2.041 1.00 85.25 173 ASN A O 1
ATOM 1390 N N . GLY A 1 174 ? 25.662 2.383 1.160 1.00 77.88 174 GLY A N 1
ATOM 1391 C CA . GLY A 1 174 ? 25.665 1.654 2.436 1.00 77.88 174 GLY A CA 1
ATOM 1392 C C . GLY A 1 174 ? 26.852 0.703 2.599 1.00 77.88 174 GLY A C 1
ATOM 1393 O O . GLY A 1 174 ? 27.347 0.150 1.619 1.00 77.88 174 GLY A O 1
ATOM 1394 N N . GLN A 1 175 ? 27.301 0.494 3.844 1.00 72.00 175 GLN A N 1
ATOM 1395 C CA . GLN A 1 175 ? 28.312 -0.527 4.171 1.00 72.00 175 GLN A CA 1
ATOM 1396 C C . GLN A 1 175 ? 27.690 -1.927 4.212 1.00 72.00 175 GLN A C 1
ATOM 1398 O O . GLN A 1 175 ? 28.311 -2.910 3.808 1.00 72.00 175 GLN A O 1
ATOM 1403 N N . THR A 1 176 ? 26.451 -2.009 4.694 1.00 73.50 176 THR A N 1
ATOM 1404 C CA . THR A 1 176 ? 25.615 -3.209 4.696 1.00 73.50 176 THR A CA 1
ATOM 1405 C C . THR A 1 176 ? 24.387 -3.024 3.802 1.00 73.50 176 THR A C 1
ATOM 1407 O O . THR A 1 176 ? 24.093 -1.922 3.337 1.00 73.50 176 THR A O 1
ATOM 1410 N N . LEU A 1 177 ? 23.633 -4.108 3.582 1.00 68.75 177 LEU A N 1
ATOM 1411 C CA . LEU A 1 177 ? 22.373 -4.066 2.830 1.00 68.75 177 LEU A CA 1
ATOM 1412 C C . LEU A 1 177 ? 21.362 -3.065 3.416 1.00 68.75 177 LEU A C 1
ATOM 1414 O O . LEU A 1 177 ? 20.661 -2.425 2.641 1.00 68.75 177 LEU A O 1
ATOM 1418 N N . ALA A 1 178 ? 21.336 -2.907 4.747 1.00 69.62 178 ALA A N 1
ATOM 1419 C CA . ALA A 1 178 ? 20.391 -2.054 5.471 1.00 69.62 178 ALA A CA 1
ATOM 1420 C C . ALA A 1 178 ? 20.797 -0.571 5.545 1.00 69.62 178 ALA A C 1
ATOM 1422 O O . ALA A 1 178 ? 19.974 0.295 5.844 1.00 69.62 178 ALA A O 1
ATOM 1423 N N . ASP A 1 179 ? 22.067 -0.240 5.305 1.00 71.88 179 ASP A N 1
ATOM 1424 C CA . ASP A 1 179 ? 22.557 1.120 5.563 1.00 71.88 179 ASP A CA 1
ATOM 1425 C C . ASP A 1 179 ? 22.097 2.136 4.514 1.00 71.88 179 ASP A C 1
ATOM 1427 O O . ASP A 1 179 ? 21.941 3.304 4.851 1.00 71.88 179 ASP A O 1
ATOM 1431 N N . GLY A 1 180 ? 21.812 1.698 3.283 1.00 71.19 180 GLY A N 1
ATOM 1432 C CA . GLY A 1 180 ? 21.407 2.567 2.169 1.00 71.19 180 GLY A CA 1
ATOM 1433 C C . GLY A 1 180 ? 19.897 2.805 2.033 1.00 71.19 180 GLY A C 1
ATOM 1434 O O . GLY A 1 180 ? 19.439 3.204 0.961 1.00 71.19 180 GLY A O 1
ATOM 1435 N N . GLY A 1 181 ? 19.105 2.493 3.067 1.00 77.25 181 GLY A N 1
ATOM 1436 C CA . GLY A 1 181 ? 17.638 2.612 3.050 1.00 77.25 181 GLY A CA 1
ATOM 1437 C C . GLY A 1 181 ? 16.898 1.436 2.397 1.00 77.25 181 GLY A C 1
ATOM 1438 O O . GLY A 1 181 ? 15.674 1.470 2.261 1.00 77.25 181 GLY A O 1
ATOM 1439 N N . TYR A 1 182 ? 17.623 0.393 1.990 1.00 84.00 182 TYR A N 1
ATOM 1440 C CA . TYR A 1 182 ? 17.070 -0.853 1.461 1.00 84.00 182 TYR A CA 1
ATOM 1441 C C . TYR A 1 182 ? 17.001 -1.923 2.550 1.00 84.00 182 TYR A C 1
ATOM 1443 O O . TYR A 1 182 ? 17.855 -1.961 3.420 1.00 84.00 182 TYR A O 1
ATOM 1451 N N . GLY A 1 183 ? 16.006 -2.807 2.527 1.00 83.88 183 GLY A N 1
ATOM 1452 C CA . GLY A 1 183 ? 15.812 -3.795 3.591 1.00 83.88 183 GLY A CA 1
ATOM 1453 C C . GLY A 1 183 ? 15.382 -3.226 4.941 1.00 83.88 183 GLY A C 1
ATOM 1454 O O . GLY A 1 183 ? 15.216 -4.002 5.882 1.00 83.88 183 GLY A O 1
ATOM 1455 N N . ASP A 1 184 ? 15.178 -1.912 5.047 1.00 84.25 184 ASP A N 1
ATOM 1456 C CA . ASP A 1 184 ? 14.679 -1.287 6.265 1.00 84.25 184 ASP A CA 1
ATOM 1457 C C . ASP A 1 184 ? 13.215 -1.719 6.478 1.00 84.25 184 ASP A C 1
ATOM 1459 O O . ASP A 1 184 ? 12.424 -1.705 5.523 1.00 84.25 184 ASP A O 1
ATOM 1463 N N . PRO A 1 185 ? 12.824 -2.127 7.700 1.00 87.38 185 PRO A N 1
ATOM 1464 C CA . PRO A 1 185 ? 11.442 -2.471 8.000 1.00 87.38 185 PRO A CA 1
ATOM 1465 C C . PRO A 1 185 ? 10.503 -1.311 7.666 1.00 87.38 185 PRO A C 1
ATOM 1467 O O . PRO A 1 185 ? 10.746 -0.167 8.051 1.00 87.38 185 PRO A O 1
ATOM 1470 N N . VAL A 1 186 ? 9.405 -1.605 6.972 1.00 87.62 186 VAL A N 1
ATOM 1471 C CA . VAL A 1 186 ? 8.381 -0.595 6.684 1.00 87.62 186 VAL A CA 1
ATOM 1472 C C . VAL A 1 186 ? 7.416 -0.527 7.863 1.00 87.62 186 VAL A C 1
ATOM 1474 O O . VAL A 1 186 ? 6.811 -1.534 8.236 1.00 87.62 186 VAL A O 1
ATOM 1477 N N . GLY A 1 187 ? 7.264 0.658 8.459 1.00 88.75 187 GLY A N 1
ATOM 1478 C CA . GLY A 1 187 ? 6.416 0.845 9.638 1.00 88.75 187 GLY A CA 1
ATOM 1479 C C . GLY A 1 187 ? 6.889 -0.022 10.810 1.00 88.75 187 GLY A C 1
ATOM 1480 O O . GLY A 1 187 ? 8.042 0.066 11.222 1.00 88.75 187 GLY A O 1
ATOM 1481 N N . GLN A 1 188 ? 6.017 -0.889 11.330 1.00 90.38 188 GLN A N 1
ATOM 1482 C CA . GLN A 1 188 ? 6.375 -1.891 12.353 1.00 90.38 188 GLN A CA 1
ATOM 1483 C C . GLN A 1 188 ? 7.052 -3.158 11.783 1.00 90.38 188 GLN A C 1
ATOM 1485 O O . GLN A 1 188 ? 7.204 -4.150 12.494 1.00 90.38 188 GLN A O 1
ATOM 1490 N N . GLY A 1 189 ? 7.423 -3.170 10.498 1.00 92.00 189 GLY A N 1
ATOM 1491 C CA . GLY A 1 189 ? 8.113 -4.288 9.845 1.00 92.00 189 GLY A CA 1
ATOM 1492 C C . GLY A 1 189 ? 7.219 -5.463 9.464 1.00 92.00 189 GLY A C 1
ATOM 1493 O O . GLY A 1 189 ? 7.714 -6.505 9.045 1.00 92.00 189 GLY A O 1
ATOM 1494 N N . SER A 1 190 ? 5.901 -5.320 9.604 1.00 95.12 190 SER A N 1
ATOM 1495 C CA . SER A 1 190 ? 4.939 -6.328 9.170 1.00 95.12 190 SER A CA 1
ATOM 1496 C C . SER A 1 190 ? 3.622 -5.708 8.720 1.00 95.12 190 SER A C 1
ATOM 1498 O O . SER A 1 190 ? 3.235 -4.619 9.156 1.00 95.12 190 SER A O 1
ATOM 1500 N N . MET A 1 191 ? 2.916 -6.427 7.855 1.00 96.69 191 MET A N 1
ATOM 1501 C CA . MET A 1 191 ? 1.623 -6.031 7.304 1.00 96.69 191 MET A CA 1
ATOM 1502 C C . MET A 1 191 ? 0.727 -7.254 7.172 1.00 96.69 191 MET A C 1
ATOM 1504 O O . MET A 1 191 ? 1.213 -8.363 6.953 1.00 96.69 191 MET A O 1
ATOM 1508 N N . SER A 1 192 ? -0.582 -7.072 7.326 1.00 97.31 192 SER A N 1
ATOM 1509 C CA . SER A 1 192 ? -1.530 -8.160 7.089 1.00 97.31 192 SER A CA 1
ATOM 1510 C C . SER A 1 192 ? -1.454 -8.644 5.643 1.00 97.31 192 SER A C 1
ATOM 1512 O O . SER A 1 192 ? -1.500 -7.849 4.710 1.00 97.31 192 SER A O 1
ATOM 1514 N N . PHE A 1 193 ? -1.355 -9.962 5.468 1.00 96.12 193 PHE A N 1
ATOM 1515 C CA . PHE A 1 193 ? -1.263 -10.598 4.155 1.00 96.12 193 PHE A CA 1
ATOM 1516 C C . PHE A 1 193 ? -2.570 -10.481 3.363 1.00 96.12 193 PHE A C 1
ATOM 1518 O O . PHE A 1 193 ? -2.563 -10.325 2.144 1.00 96.12 193 PHE A O 1
ATOM 1525 N N . TYR A 1 194 ? -3.703 -10.554 4.063 1.00 96.75 194 TYR A N 1
ATOM 1526 C CA . TYR A 1 194 ? -5.030 -10.426 3.474 1.00 96.75 194 TYR A CA 1
ATOM 1527 C C . TYR A 1 194 ? -5.612 -9.027 3.715 1.00 96.75 194 TYR A C 1
ATOM 1529 O O . TYR A 1 194 ? -5.417 -8.466 4.797 1.00 96.75 194 TYR A O 1
ATOM 1537 N N . PRO A 1 195 ? -6.432 -8.505 2.781 1.00 97.00 195 PRO A N 1
ATOM 1538 C CA . PRO A 1 195 ? -7.101 -7.215 2.928 1.00 97.00 195 PRO A CA 1
ATOM 1539 C C . PRO A 1 195 ? -8.336 -7.269 3.845 1.00 97.00 195 PRO A C 1
ATOM 1541 O O . PRO A 1 195 ? -9.154 -6.348 3.865 1.00 97.00 195 PRO A O 1
ATOM 1544 N N . LEU A 1 196 ? -8.499 -8.364 4.587 1.00 98.38 196 LEU A N 1
ATOM 1545 C CA . LEU A 1 196 ? -9.542 -8.551 5.581 1.00 98.38 196 LEU A CA 1
ATOM 1546 C C . LEU A 1 196 ? -9.080 -9.530 6.662 1.00 98.38 196 LEU A C 1
ATOM 1548 O O . LEU A 1 196 ? -8.232 -10.385 6.409 1.00 98.38 196 LEU A O 1
ATOM 1552 N N . CYS A 1 197 ? -9.698 -9.454 7.835 1.00 98.50 197 CYS A N 1
ATOM 1553 C CA . CYS A 1 197 ? -9.634 -10.496 8.851 1.00 98.50 197 CYS A CA 1
ATOM 1554 C C . CYS A 1 197 ? -11.025 -11.044 9.164 1.00 98.50 197 CYS A C 1
ATOM 1556 O O . CYS A 1 197 ? -12.043 -10.401 8.898 1.00 98.50 197 CYS A O 1
ATOM 1558 N N . ALA A 1 198 ? -11.066 -12.250 9.725 1.00 98.50 198 ALA A N 1
ATOM 1559 C CA . ALA A 1 198 ? -12.302 -12.948 10.026 1.00 98.50 198 ALA A CA 1
ATOM 1560 C C . ALA A 1 198 ? -12.197 -13.657 11.379 1.00 98.50 198 ALA A C 1
ATOM 1562 O O . ALA A 1 198 ? -11.318 -14.493 11.596 1.00 98.50 198 ALA A O 1
ATOM 1563 N N . VAL A 1 199 ? -13.141 -13.369 12.272 1.00 98.38 199 VAL A N 1
ATOM 1564 C CA . VAL A 1 199 ? -13.282 -14.050 13.560 1.00 98.38 199 VAL A CA 1
ATOM 1565 C C . VAL A 1 199 ? -14.702 -14.587 13.707 1.00 98.38 199 VAL A C 1
ATOM 1567 O O . VAL A 1 199 ? -15.668 -13.967 13.269 1.00 98.38 199 VAL A O 1
ATOM 1570 N N . SER A 1 200 ? -14.849 -15.762 14.311 1.00 98.38 200 SER A N 1
ATOM 1571 C CA . SER A 1 200 ? -16.133 -16.224 14.824 1.00 98.38 200 SER A CA 1
ATOM 1572 C C . SER A 1 200 ? -16.209 -15.978 16.322 1.00 98.38 200 SER A C 1
ATOM 1574 O O . SER A 1 200 ? -15.330 -16.420 17.059 1.00 98.38 200 SER A O 1
ATOM 1576 N N . ILE A 1 201 ? -17.274 -15.316 16.763 1.00 97.69 201 ILE A N 1
ATOM 1577 C CA . ILE A 1 201 ? -17.579 -15.049 18.167 1.00 97.69 201 ILE A CA 1
ATOM 1578 C C . ILE A 1 201 ? -18.953 -15.644 18.457 1.00 97.69 201 ILE A C 1
ATOM 1580 O O . ILE A 1 201 ? -19.952 -15.229 17.874 1.00 97.69 201 ILE A O 1
ATOM 1584 N N . ASP A 1 202 ? -19.004 -16.672 19.304 1.00 96.56 202 ASP A N 1
ATOM 1585 C CA . ASP A 1 202 ? -20.231 -17.410 19.633 1.00 96.56 202 ASP A CA 1
ATOM 1586 C C . ASP A 1 202 ? -21.026 -17.839 18.381 1.00 96.56 202 ASP A C 1
ATOM 1588 O O . ASP A 1 202 ? -22.247 -17.701 18.309 1.00 96.56 202 ASP A O 1
ATOM 1592 N N . HIS A 1 203 ? -20.312 -18.362 17.376 1.00 94.94 203 HIS A N 1
ATOM 1593 C CA . HIS A 1 203 ? -20.842 -18.797 16.073 1.00 94.94 203 HIS A CA 1
ATOM 1594 C C . HIS A 1 203 ? -21.367 -17.679 15.154 1.00 94.94 203 HIS A C 1
ATOM 1596 O O . HIS A 1 203 ? -21.923 -17.973 14.096 1.00 94.94 203 HIS A O 1
ATOM 1602 N N . LYS A 1 204 ? -21.148 -16.405 15.493 1.00 97.12 204 LYS A N 1
ATOM 1603 C CA . LYS A 1 204 ? -21.376 -15.259 14.597 1.00 97.12 204 LYS A CA 1
ATOM 1604 C C . LYS A 1 204 ? -20.066 -14.851 13.938 1.00 97.12 204 LYS A C 1
ATOM 1606 O O . LYS A 1 204 ? -19.037 -14.869 14.605 1.00 97.12 204 LYS A O 1
ATOM 1611 N N . GLY A 1 205 ? -20.080 -14.553 12.641 1.00 98.12 205 GLY A N 1
ATOM 1612 C CA . GLY A 1 205 ? -18.897 -14.071 11.926 1.00 98.12 205 GLY A CA 1
ATOM 1613 C C . GLY A 1 205 ? -18.783 -12.556 12.032 1.00 98.12 205 GLY A C 1
ATOM 1614 O O . GLY A 1 205 ? -19.765 -11.856 11.789 1.00 98.12 205 GLY A O 1
ATOM 1615 N N . GLU A 1 206 ? -17.596 -12.073 12.374 1.00 98.31 206 GLU A N 1
ATOM 1616 C CA . GLU A 1 206 ? -17.237 -10.660 12.493 1.00 98.31 206 GLU A CA 1
ATOM 1617 C C . GLU A 1 206 ? -15.950 -10.423 11.697 1.00 98.31 206 GLU A C 1
ATOM 1619 O O . GLU A 1 206 ? -14.957 -11.131 11.889 1.00 98.31 206 GLU A O 1
ATOM 1624 N N . GLY A 1 207 ? -15.967 -9.475 10.764 1.00 98.19 207 GLY A N 1
ATOM 1625 C CA . GLY A 1 207 ? -14.834 -9.199 9.886 1.00 98.19 207 GLY A CA 1
ATOM 1626 C C . GLY A 1 207 ? -14.509 -7.717 9.796 1.00 98.19 207 GLY A C 1
ATOM 1627 O O . GLY A 1 207 ? -15.408 -6.878 9.825 1.00 98.19 207 GLY A O 1
ATOM 1628 N N . LEU A 1 208 ? -13.217 -7.411 9.670 1.00 98.44 208 LEU A N 1
ATOM 1629 C CA . LEU A 1 208 ? -12.738 -6.107 9.216 1.00 98.44 208 LEU A CA 1
ATOM 1630 C C . LEU A 1 208 ? -12.164 -6.250 7.813 1.00 98.44 208 LEU A C 1
ATOM 1632 O O . LEU A 1 208 ? -11.462 -7.221 7.553 1.00 98.44 208 LEU A O 1
ATOM 1636 N N . GLY A 1 209 ? -12.407 -5.280 6.938 1.00 97.94 209 GLY A N 1
ATOM 1637 C CA . GLY A 1 209 ? -11.802 -5.216 5.608 1.00 97.94 209 GLY A CA 1
ATOM 1638 C C . GLY A 1 209 ? -11.345 -3.806 5.270 1.00 97.94 209 GLY A C 1
ATOM 1639 O O . GLY A 1 209 ? -12.064 -2.853 5.543 1.00 97.94 209 GLY A O 1
ATOM 1640 N N . ILE A 1 210 ? -10.166 -3.659 4.679 1.00 97.50 210 ILE A N 1
ATOM 1641 C CA . ILE A 1 210 ? -9.581 -2.362 4.313 1.00 97.50 210 ILE A CA 1
ATOM 1642 C C . ILE A 1 210 ? -9.965 -1.982 2.889 1.00 97.50 210 ILE A C 1
ATOM 1644 O O . ILE A 1 210 ? -10.090 -2.845 2.021 1.00 97.50 210 ILE A O 1
ATOM 1648 N N . ASP A 1 211 ? -10.114 -0.686 2.633 1.00 95.62 211 ASP A N 1
ATOM 1649 C CA . ASP A 1 211 ? -10.240 -0.183 1.268 1.00 95.62 211 ASP A CA 1
ATOM 1650 C C . ASP A 1 211 ? -8.861 -0.150 0.596 1.00 95.62 211 ASP A C 1
ATOM 1652 O O . ASP A 1 211 ? -8.046 0.732 0.867 1.00 95.62 211 ASP A O 1
ATOM 1656 N N . MET A 1 212 ? -8.590 -1.116 -0.287 1.00 92.81 212 MET A N 1
ATOM 1657 C CA . MET A 1 212 ? -7.306 -1.207 -0.996 1.00 92.81 212 MET A CA 1
ATOM 1658 C C . MET A 1 212 ? -7.063 -0.048 -1.972 1.00 92.81 212 MET A C 1
ATOM 1660 O O . MET A 1 212 ? -5.955 0.073 -2.489 1.00 92.81 212 MET A O 1
ATOM 1664 N N . SER A 1 213 ? -8.059 0.809 -2.241 1.00 91.75 213 SER A N 1
ATOM 1665 C CA . SER A 1 213 ? -7.827 2.017 -3.038 1.00 91.75 213 SER A CA 1
ATOM 1666 C C . SER A 1 213 ? -7.030 3.083 -2.279 1.00 91.75 213 SER A C 1
ATOM 1668 O O . SER A 1 213 ? -6.582 4.050 -2.891 1.00 91.75 213 SER A O 1
ATOM 1670 N N . LEU A 1 214 ? -6.891 2.946 -0.956 1.00 91.44 214 LEU A N 1
ATOM 1671 C CA . LEU A 1 214 ? -6.065 3.809 -0.119 1.00 91.44 214 LEU A CA 1
ATOM 1672 C C . LEU A 1 214 ? -4.785 3.050 0.262 1.00 91.44 214 LEU A C 1
ATOM 1674 O O . LEU A 1 214 ? -4.851 2.120 1.068 1.00 91.44 214 LEU A O 1
ATOM 1678 N N . PRO A 1 215 ? -3.618 3.412 -0.299 1.00 88.38 215 PRO A N 1
ATOM 1679 C CA . PRO A 1 215 ? -2.371 2.723 0.003 1.00 88.38 215 PRO A CA 1
ATOM 1680 C C . PRO A 1 215 ? -1.918 3.068 1.426 1.00 88.38 215 PRO A C 1
ATOM 1682 O O . PRO A 1 215 ? -1.389 4.147 1.681 1.00 88.38 215 PRO A O 1
ATOM 1685 N N . VAL A 1 216 ? -2.139 2.145 2.361 1.00 93.56 216 VAL A N 1
ATOM 1686 C CA . VAL A 1 216 ? -1.731 2.270 3.765 1.00 93.56 216 VAL A CA 1
ATOM 1687 C C . VAL A 1 216 ? -1.074 0.980 4.239 1.00 93.56 216 VAL A C 1
ATOM 1689 O O . VAL A 1 216 ? -1.460 -0.113 3.827 1.00 93.56 216 VAL A O 1
ATOM 1692 N N . VAL A 1 217 ? -0.089 1.096 5.128 1.00 95.62 217 VAL A N 1
ATOM 1693 C CA . VAL A 1 217 ? 0.488 -0.056 5.830 1.00 95.62 217 VAL A CA 1
ATOM 1694 C C . VAL A 1 217 ? -0.420 -0.371 7.008 1.00 95.62 217 VAL A C 1
ATOM 1696 O O . VAL A 1 217 ? -0.613 0.481 7.876 1.00 95.62 217 VAL A O 1
ATOM 1699 N N . TYR A 1 218 ? -0.992 -1.575 7.029 1.00 97.56 218 TYR A N 1
ATOM 1700 C CA . TYR A 1 218 ? -1.982 -1.959 8.031 1.00 97.56 218 TYR A CA 1
ATOM 1701 C C . TYR A 1 218 ? -1.739 -3.345 8.619 1.00 97.56 218 TYR A C 1
ATOM 1703 O O . TYR A 1 218 ? -1.166 -4.234 7.985 1.00 97.56 218 TYR A O 1
ATOM 1711 N N . ARG A 1 219 ? -2.256 -3.556 9.830 1.00 98.06 219 ARG A N 1
ATOM 1712 C CA . ARG A 1 219 ? -2.375 -4.882 10.446 1.00 98.06 219 ARG A CA 1
ATOM 1713 C C . ARG A 1 219 ? -3.767 -5.046 11.024 1.00 98.06 219 ARG A C 1
ATOM 1715 O O . ARG A 1 219 ? -4.232 -4.218 11.800 1.00 98.06 219 ARG A O 1
ATOM 1722 N N . LEU A 1 220 ? -4.423 -6.131 10.650 1.00 98.62 220 LEU A N 1
ATOM 1723 C CA . LEU A 1 220 ? -5.692 -6.550 11.212 1.00 98.62 220 LEU A CA 1
ATOM 1724 C C . LEU A 1 220 ? -5.455 -7.675 12.208 1.00 98.62 220 LEU A C 1
ATOM 1726 O O . LEU A 1 220 ? -4.775 -8.658 11.908 1.00 98.62 220 LEU A O 1
ATOM 1730 N N . SER A 1 221 ? -6.033 -7.535 13.392 1.00 98.38 221 SER A N 1
ATOM 1731 C CA . SER A 1 221 ? -5.876 -8.508 14.460 1.00 98.38 221 SER A CA 1
ATOM 1732 C C . SER A 1 221 ? -7.120 -8.614 15.334 1.00 98.38 221 SER A C 1
ATOM 1734 O O . SER A 1 221 ? -8.076 -7.843 15.204 1.00 98.38 221 SER A O 1
ATOM 1736 N N . ALA A 1 222 ? -7.121 -9.604 16.219 1.00 98.19 222 ALA A N 1
ATOM 1737 C CA . ALA A 1 222 ? -8.116 -9.743 17.266 1.00 98.19 222 ALA A CA 1
ATOM 1738 C C . ALA A 1 222 ? -7.461 -10.127 18.594 1.00 98.19 222 ALA A C 1
ATOM 1740 O O . ALA A 1 222 ? -6.552 -10.957 18.642 1.00 98.19 222 ALA A O 1
ATOM 1741 N N . GLU A 1 223 ? -7.984 -9.565 19.680 1.00 96.88 223 GLU A N 1
ATOM 1742 C CA . GLU A 1 223 ? -7.658 -9.945 21.057 1.00 96.88 223 GLU A CA 1
ATOM 1743 C C . GLU A 1 223 ? -8.979 -10.110 21.824 1.00 96.88 223 GLU A C 1
ATOM 1745 O O . GLU A 1 223 ? -9.822 -9.213 21.785 1.00 96.88 223 GLU A O 1
ATOM 1750 N N . ILE A 1 224 ? -9.179 -11.216 22.554 1.00 96.19 224 ILE A N 1
ATOM 1751 C CA . ILE A 1 224 ? -10.450 -11.485 23.271 1.00 96.19 224 ILE A CA 1
ATOM 1752 C C . ILE A 1 224 ? -10.802 -10.346 24.244 1.00 96.19 224 ILE A C 1
ATOM 1754 O O . ILE A 1 224 ? -11.956 -9.933 24.373 1.00 96.19 224 ILE A O 1
ATOM 1758 N N . ASN A 1 225 ? -9.794 -9.803 24.924 1.00 92.25 225 ASN A N 1
ATOM 1759 C CA . ASN A 1 225 ? -9.946 -8.725 25.895 1.00 92.25 225 ASN A CA 1
ATOM 1760 C C . ASN A 1 225 ? -10.117 -7.338 25.250 1.00 92.25 225 ASN A C 1
ATOM 1762 O O . ASN A 1 225 ? -10.518 -6.420 25.965 1.00 92.25 225 ASN A O 1
ATOM 1766 N N . LYS A 1 226 ? -9.922 -7.156 23.933 1.00 92.88 226 LYS A N 1
ATOM 1767 C CA . LYS A 1 226 ? -10.115 -5.870 23.228 1.00 92.88 226 LYS A CA 1
ATOM 1768 C C . LYS A 1 226 ? -11.238 -5.913 22.198 1.00 92.88 226 LYS A C 1
ATOM 1770 O O . LYS A 1 226 ? -12.152 -5.102 22.324 1.00 92.88 226 LYS A O 1
ATOM 1775 N N . GLY A 1 227 ? -11.235 -6.870 21.280 1.00 95.81 227 GLY A N 1
ATOM 1776 C CA . GLY A 1 227 ? -12.129 -6.907 20.129 1.00 95.81 227 GLY A CA 1
ATOM 1777 C C . GLY A 1 227 ? -11.376 -7.147 18.824 1.00 95.81 227 GLY A C 1
ATOM 1778 O O . GLY A 1 227 ? -10.281 -7.713 18.833 1.00 95.81 227 GLY A O 1
ATOM 1779 N N . LEU A 1 228 ? -11.958 -6.681 17.718 1.00 97.94 228 LEU A N 1
ATOM 1780 C CA . LEU A 1 228 ? -11.244 -6.541 16.449 1.00 97.94 228 LEU A CA 1
ATOM 1781 C C . LEU A 1 228 ? -10.396 -5.270 16.474 1.00 97.94 228 LEU A C 1
ATOM 1783 O O . LEU A 1 228 ? -10.789 -4.255 17.052 1.00 97.94 228 LEU A O 1
ATOM 1787 N N . ILE A 1 229 ? -9.223 -5.336 15.861 1.00 98.31 229 ILE A N 1
ATOM 1788 C CA . ILE A 1 229 ? -8.217 -4.284 15.904 1.00 98.31 229 ILE A CA 1
ATOM 1789 C C . ILE A 1 229 ? -7.709 -4.045 14.483 1.00 98.31 229 ILE A C 1
ATOM 1791 O O . ILE A 1 229 ? -7.287 -4.983 13.808 1.00 98.31 229 ILE A O 1
ATOM 1795 N N . ALA A 1 230 ? -7.720 -2.789 14.049 1.00 98.50 230 ALA A N 1
ATOM 1796 C CA . ALA A 1 230 ? -7.016 -2.337 12.857 1.00 98.50 230 ALA A CA 1
ATOM 1797 C C . ALA A 1 230 ? -5.907 -1.369 13.263 1.00 98.50 230 ALA A C 1
ATOM 1799 O O . ALA A 1 230 ? -6.166 -0.360 13.918 1.00 98.50 230 ALA A O 1
ATOM 1800 N N . GLU A 1 231 ? -4.675 -1.679 12.888 1.00 97.88 231 GLU A N 1
ATOM 1801 C CA . GLU A 1 231 ? -3.526 -0.800 13.050 1.00 97.88 231 GLU A CA 1
ATOM 1802 C C . GLU A 1 231 ? -3.113 -0.201 11.717 1.00 97.88 231 GLU A C 1
ATOM 1804 O O . GLU A 1 231 ? -3.177 -0.886 10.697 1.00 97.88 231 GLU A O 1
ATOM 1809 N N . PHE A 1 232 ? -2.632 1.037 11.752 1.00 97.81 232 PHE A N 1
ATOM 1810 C CA . PHE A 1 232 ? -2.113 1.762 10.601 1.00 97.81 232 PHE A CA 1
ATOM 1811 C C . PHE A 1 232 ? -0.805 2.456 10.971 1.00 97.81 232 PHE A C 1
ATOM 1813 O O . PHE A 1 232 ? -0.746 3.133 11.999 1.00 97.81 232 PHE A O 1
ATOM 1820 N N . ASP A 1 233 ? 0.225 2.316 10.139 1.00 96.19 233 ASP A N 1
ATOM 1821 C CA . ASP A 1 233 ? 1.462 3.087 10.291 1.00 96.19 233 ASP A CA 1
ATOM 1822 C C . ASP A 1 233 ? 1.373 4.365 9.464 1.00 96.19 233 ASP A C 1
ATOM 1824 O O . ASP A 1 233 ? 1.257 4.321 8.239 1.00 96.19 233 ASP A O 1
ATOM 1828 N N . PHE A 1 234 ? 1.428 5.507 10.146 1.00 95.94 234 PHE A N 1
ATOM 1829 C CA . PHE A 1 234 ? 1.318 6.818 9.527 1.00 95.94 234 PHE A CA 1
ATOM 1830 C C . PHE A 1 234 ? 2.539 7.674 9.801 1.00 95.94 234 PHE A C 1
ATOM 1832 O O . PHE A 1 234 ? 3.008 7.766 10.936 1.00 95.94 234 PHE A O 1
ATOM 1839 N N . ALA A 1 235 ? 2.971 8.371 8.755 1.00 93.25 235 ALA A N 1
ATOM 1840 C CA . ALA A 1 235 ? 3.818 9.542 8.845 1.00 93.25 235 ALA A CA 1
ATOM 1841 C C . ALA A 1 235 ? 3.014 10.762 8.376 1.00 93.25 235 ALA A C 1
ATOM 1843 O O . ALA A 1 235 ? 2.324 10.700 7.359 1.00 93.25 235 ALA A O 1
ATOM 1844 N N . THR A 1 236 ? 3.093 11.867 9.111 1.00 94.75 236 THR A N 1
ATOM 1845 C CA . THR A 1 236 ? 2.463 13.144 8.760 1.00 94.75 236 THR A CA 1
ATOM 1846 C C . THR A 1 236 ? 3.535 14.217 8.641 1.00 94.75 236 THR A C 1
ATOM 1848 O O . THR A 1 236 ? 4.461 14.241 9.452 1.00 94.75 236 THR A O 1
ATOM 1851 N N . SER A 1 237 ? 3.410 15.117 7.666 1.00 94.62 237 SER A N 1
ATOM 1852 C CA . SER A 1 237 ? 4.366 16.209 7.455 1.00 94.62 237 SER A CA 1
ATOM 1853 C C . SER A 1 237 ? 3.650 17.511 7.084 1.00 94.62 237 SER A C 1
ATOM 1855 O O . SER A 1 237 ? 2.681 17.474 6.314 1.00 94.62 237 SER A O 1
ATOM 1857 N N . PRO A 1 238 ? 4.134 18.675 7.557 1.00 95.06 238 PRO A N 1
ATOM 1858 C CA . PRO A 1 238 ? 3.599 19.969 7.147 1.00 95.06 238 PRO A CA 1
ATOM 1859 C C . PRO A 1 238 ? 3.906 20.270 5.674 1.00 95.06 238 PRO A C 1
ATOM 1861 O O . PRO A 1 238 ? 3.259 21.130 5.090 1.00 95.06 238 PRO A O 1
ATOM 1864 N N . LEU A 1 239 ? 4.854 19.543 5.066 1.00 89.81 239 LEU A N 1
ATOM 1865 C CA . LEU A 1 239 ? 5.214 19.666 3.650 1.00 89.81 239 LEU A CA 1
ATOM 1866 C C . LEU A 1 239 ? 4.196 19.004 2.709 1.00 89.81 239 LEU A C 1
ATOM 1868 O O . LEU A 1 239 ? 4.294 19.151 1.498 1.00 89.81 239 LEU A O 1
ATOM 1872 N N . THR A 1 240 ? 3.225 18.252 3.235 1.00 89.00 240 THR A N 1
ATOM 1873 C CA . THR A 1 240 ? 2.195 17.621 2.400 1.00 89.00 240 THR A CA 1
ATOM 1874 C C . THR A 1 240 ? 1.155 18.658 1.975 1.00 89.00 240 THR A C 1
ATOM 1876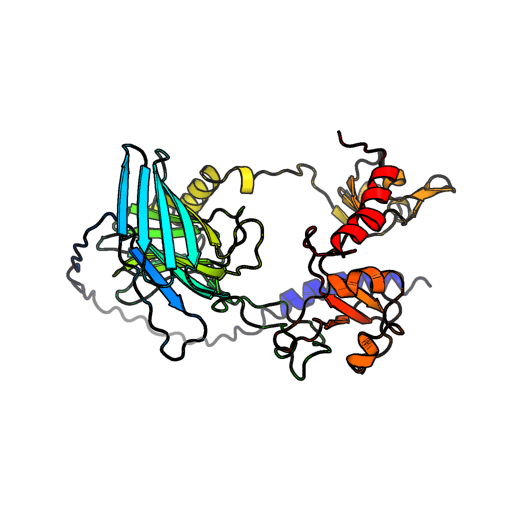 O O . THR A 1 240 ? 0.212 18.918 2.713 1.00 89.00 240 THR A O 1
ATOM 1879 N N . GLU A 1 241 ? 1.290 19.246 0.785 1.00 87.12 241 GLU A N 1
ATOM 1880 C CA . GLU A 1 241 ? 0.477 20.403 0.366 1.00 87.12 241 GLU A CA 1
ATOM 1881 C C . GLU A 1 241 ? -1.040 20.160 0.400 1.00 87.12 241 GLU A C 1
ATOM 1883 O O . GLU A 1 241 ? -1.809 20.987 0.892 1.00 87.12 241 GLU A O 1
ATOM 1888 N N . LYS A 1 242 ? -1.491 19.006 -0.107 1.00 89.50 242 LYS A N 1
ATOM 1889 C CA . LYS A 1 242 ? -2.926 18.692 -0.249 1.00 89.50 242 LYS A CA 1
ATOM 1890 C C . LYS A 1 242 ? -3.610 18.454 1.100 1.00 89.50 242 LYS A C 1
ATOM 1892 O O . LYS A 1 242 ? -4.807 18.703 1.249 1.00 89.50 242 LYS A O 1
ATOM 1897 N N . PHE A 1 243 ? -2.870 17.944 2.079 1.00 93.62 243 PHE A N 1
ATOM 1898 C CA . PHE A 1 243 ? -3.390 17.562 3.390 1.00 93.62 243 PHE A CA 1
ATOM 1899 C C . PHE A 1 243 ? -2.291 17.670 4.461 1.00 93.62 243 PHE A C 1
ATOM 1901 O O . PHE A 1 243 ? -1.843 16.660 5.004 1.00 93.62 243 PHE A O 1
ATOM 1908 N N . PRO A 1 244 ? -1.852 18.897 4.793 1.00 95.50 244 PRO A N 1
ATOM 1909 C CA . PRO A 1 244 ? -0.712 19.099 5.681 1.00 95.50 244 PRO A CA 1
ATOM 1910 C C . PRO A 1 244 ? -0.989 18.478 7.044 1.00 95.50 244 PRO A C 1
ATOM 1912 O O . PRO A 1 244 ? -2.075 18.652 7.596 1.00 95.50 244 PRO A O 1
ATOM 1915 N N . ASN A 1 245 ? -0.005 17.743 7.563 1.00 97.31 245 ASN A N 1
ATOM 1916 C CA . ASN A 1 245 ? -0.064 17.050 8.850 1.00 97.31 245 ASN A CA 1
ATOM 1917 C C . ASN A 1 245 ? -1.243 16.082 9.040 1.00 97.31 245 ASN A C 1
ATOM 1919 O O . ASN A 1 245 ? -1.621 15.786 10.177 1.00 97.31 245 ASN A O 1
ATOM 1923 N N . ARG A 1 246 ? -1.804 15.551 7.949 1.00 97.56 246 ARG A N 1
ATOM 1924 C CA . ARG A 1 246 ? -2.948 14.639 8.006 1.00 97.56 246 ARG A CA 1
ATOM 1925 C C . ARG A 1 246 ? -2.690 13.304 7.326 1.00 97.56 246 ARG A C 1
ATOM 1927 O O . ARG A 1 246 ? -1.861 13.198 6.430 1.00 97.56 246 ARG A O 1
ATOM 1934 N N . ALA A 1 247 ? -3.420 12.286 7.760 1.00 97.06 247 ALA A N 1
ATOM 1935 C CA . ALA A 1 2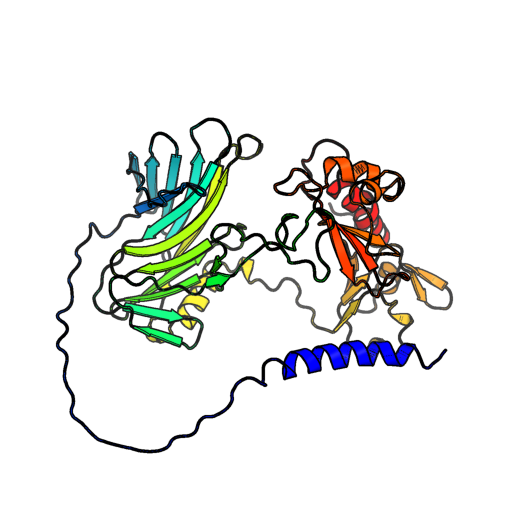47 ? -3.455 10.968 7.139 1.00 97.06 247 ALA A CA 1
ATOM 1936 C C . ALA A 1 247 ? -4.873 10.392 7.204 1.00 97.06 247 ALA A C 1
ATOM 1938 O O . ALA A 1 247 ? -5.645 10.718 8.107 1.00 97.06 247 ALA A O 1
ATOM 1939 N N . PHE A 1 248 ? -5.212 9.524 6.251 1.00 97.19 248 PHE A N 1
ATOM 1940 C CA . PHE A 1 248 ? -6.563 8.990 6.097 1.00 97.19 248 PHE A CA 1
ATOM 1941 C C . PHE A 1 248 ? -6.539 7.471 5.986 1.00 97.19 248 PHE A C 1
ATOM 1943 O O . PHE A 1 248 ? -5.628 6.895 5.394 1.00 97.19 248 PHE A O 1
ATOM 1950 N N . PHE A 1 249 ? -7.576 6.824 6.506 1.00 97.56 249 PHE A N 1
ATOM 1951 C CA . PHE A 1 249 ? -7.840 5.412 6.256 1.00 97.56 249 PHE A CA 1
ATOM 1952 C C . PHE A 1 249 ? -9.326 5.155 6.097 1.00 97.56 249 PHE A C 1
ATOM 1954 O O . PHE A 1 249 ? -10.181 5.930 6.535 1.00 97.56 249 PHE A O 1
ATOM 1961 N N . LYS A 1 250 ? -9.621 4.004 5.503 1.00 97.62 250 LYS A N 1
ATOM 1962 C CA . LYS A 1 250 ? -10.974 3.501 5.369 1.00 97.62 250 LYS A CA 1
ATOM 1963 C C . LYS A 1 250 ? -10.989 1.998 5.558 1.00 97.62 250 LYS A C 1
ATOM 1965 O O . LYS A 1 250 ? -10.196 1.273 4.955 1.00 97.62 250 LYS A O 1
ATOM 1970 N N . LEU A 1 251 ? -11.916 1.541 6.385 1.00 97.19 251 LEU A N 1
ATOM 1971 C CA . LEU A 1 251 ? -12.201 0.132 6.577 1.00 97.19 251 LEU A CA 1
ATOM 1972 C C . LEU A 1 251 ? -13.710 -0.110 6.660 1.00 97.19 251 LEU A C 1
ATOM 1974 O O . LEU A 1 251 ? -14.513 0.814 6.756 1.00 97.19 251 LEU A O 1
ATOM 1978 N N . SER A 1 252 ? -14.092 -1.373 6.608 1.00 98.19 252 SER A N 1
ATOM 1979 C CA . SER A 1 252 ? -15.453 -1.861 6.760 1.00 98.19 252 SER A CA 1
ATOM 1980 C C . SER A 1 252 ? -15.491 -2.879 7.888 1.00 98.19 252 SER A C 1
ATOM 1982 O O . SER A 1 252 ? -14.587 -3.702 8.013 1.00 98.19 252 SER A O 1
ATOM 1984 N N . HIS A 1 253 ? -16.539 -2.822 8.701 1.00 98.31 253 HIS A N 1
ATOM 1985 C CA . HIS A 1 253 ? -16.898 -3.865 9.655 1.00 98.31 253 HIS A CA 1
ATOM 1986 C C . HIS A 1 253 ? -18.160 -4.557 9.153 1.00 98.31 253 HIS A C 1
ATOM 1988 O O . HIS A 1 253 ? -19.131 -3.895 8.787 1.00 98.31 253 HIS A O 1
ATOM 1994 N N . PHE A 1 254 ? -18.135 -5.883 9.066 1.00 98.56 254 PHE A N 1
ATOM 1995 C CA . PHE A 1 254 ? -19.229 -6.650 8.480 1.00 98.56 254 PHE A CA 1
ATOM 1996 C C . PHE A 1 254 ? -19.402 -8.007 9.150 1.00 98.56 254 PHE A C 1
ATOM 1998 O O . PHE A 1 254 ? -18.458 -8.601 9.674 1.00 98.56 254 PHE A O 1
ATOM 2005 N N . ASN A 1 255 ? -20.624 -8.529 9.066 1.00 98.31 255 ASN A N 1
ATOM 2006 C CA . ASN A 1 255 ? -20.936 -9.881 9.496 1.00 98.31 255 ASN A CA 1
ATOM 2007 C C . ASN A 1 255 ? -20.859 -10.876 8.336 1.00 98.31 255 ASN A C 1
ATOM 2009 O O . ASN A 1 255 ? -21.092 -10.535 7.176 1.00 98.31 255 ASN A O 1
ATOM 2013 N N . PHE A 1 256 ? -20.573 -12.136 8.659 1.00 98.38 256 PHE A N 1
ATOM 2014 C CA . PHE A 1 256 ? -20.568 -13.234 7.691 1.00 98.38 256 PHE A CA 1
ATOM 2015 C C . PHE A 1 256 ? -21.012 -14.558 8.330 1.00 98.38 256 PHE A C 1
ATOM 2017 O O . PHE A 1 256 ? -21.119 -14.693 9.552 1.00 98.38 256 PHE A O 1
ATOM 2024 N N . ASN A 1 257 ? -21.268 -15.566 7.493 1.00 97.81 257 ASN A N 1
ATOM 2025 C CA . ASN A 1 257 ? -21.616 -16.906 7.955 1.00 97.81 257 ASN A CA 1
ATOM 2026 C C . ASN A 1 257 ? -20.377 -17.642 8.496 1.00 97.81 257 ASN A C 1
ATOM 2028 O O . ASN A 1 257 ? -19.569 -18.164 7.728 1.00 97.81 257 ASN A O 1
ATOM 2032 N N . ALA A 1 258 ? -20.259 -17.736 9.823 1.00 97.38 258 ALA A N 1
ATOM 2033 C CA . ALA A 1 258 ? -19.112 -18.350 10.492 1.00 97.38 258 ALA A CA 1
ATOM 2034 C C . ALA A 1 258 ? -18.869 -19.825 10.124 1.00 97.38 258 ALA A C 1
ATOM 2036 O O . ALA A 1 258 ? -17.735 -20.290 10.233 1.00 97.38 258 ALA A O 1
ATOM 2037 N N . ASN A 1 259 ? -19.887 -20.560 9.656 1.00 96.44 259 ASN A N 1
ATOM 2038 C CA . ASN A 1 259 ? -19.720 -21.958 9.235 1.00 96.44 259 ASN A CA 1
ATOM 2039 C C . ASN A 1 259 ? -18.830 -22.098 7.991 1.00 96.44 259 ASN A C 1
ATOM 2041 O O . ASN A 1 259 ? -18.237 -23.151 7.782 1.00 96.44 259 ASN A O 1
ATOM 2045 N N . TRP A 1 260 ? -18.722 -21.037 7.188 1.00 96.94 260 TRP A N 1
ATOM 2046 C CA . TRP A 1 260 ? -17.885 -20.977 5.986 1.00 96.94 260 TRP A CA 1
ATOM 2047 C C . TRP A 1 260 ? -16.561 -20.230 6.214 1.00 96.94 260 TRP A C 1
ATOM 2049 O O . TRP A 1 260 ? -15.768 -20.080 5.283 1.00 96.94 260 TRP A O 1
ATOM 2059 N N . GLY A 1 261 ? -16.310 -19.770 7.446 1.00 97.00 261 GLY A N 1
ATOM 2060 C CA . GLY A 1 261 ? -15.081 -19.086 7.837 1.00 97.00 261 GLY A CA 1
ATOM 2061 C C . GLY A 1 261 ? -14.711 -17.919 6.924 1.00 97.00 261 GLY A C 1
ATOM 2062 O O . GLY A 1 261 ? -15.573 -17.173 6.455 1.00 97.00 261 GLY A O 1
ATOM 2063 N N . MET A 1 262 ? -13.416 -17.784 6.634 1.00 97.31 262 MET A N 1
ATOM 2064 C CA . MET A 1 262 ? -12.897 -16.684 5.819 1.00 97.31 262 MET A CA 1
ATOM 2065 C C . MET A 1 262 ? -13.427 -16.680 4.375 1.00 97.31 262 MET A C 1
ATOM 2067 O O . MET A 1 262 ? -13.417 -15.632 3.741 1.00 97.31 262 MET A O 1
ATOM 2071 N N . ARG A 1 263 ? -13.951 -17.799 3.847 1.00 97.88 263 ARG A N 1
ATOM 2072 C CA . ARG A 1 263 ? -14.545 -17.828 2.495 1.00 97.88 263 ARG A CA 1
ATOM 2073 C C . ARG A 1 263 ? -15.800 -16.959 2.414 1.00 97.88 263 ARG A C 1
ATOM 2075 O O . ARG A 1 263 ? -15.926 -16.175 1.481 1.00 97.88 263 ARG A O 1
ATOM 2082 N N . ALA A 1 264 ? -16.681 -17.040 3.413 1.00 98.06 264 ALA A N 1
ATOM 2083 C CA . ALA A 1 264 ? -17.854 -16.166 3.489 1.00 98.06 264 ALA A CA 1
ATOM 2084 C C . ALA A 1 264 ? -17.479 -14.716 3.834 1.00 98.06 264 ALA A C 1
ATOM 2086 O O . ALA A 1 264 ? -18.129 -13.784 3.365 1.00 98.06 264 ALA A O 1
ATOM 2087 N N . ALA A 1 265 ? -16.418 -14.508 4.621 1.00 98.50 265 ALA A N 1
ATOM 2088 C CA . ALA A 1 265 ? -15.902 -13.163 4.865 1.00 98.50 265 ALA A CA 1
ATOM 2089 C C . ALA A 1 265 ? -15.371 -12.516 3.571 1.00 98.50 265 ALA A C 1
ATOM 2091 O O . ALA A 1 265 ? -15.666 -11.356 3.297 1.00 98.50 265 ALA A O 1
ATOM 2092 N N . LEU A 1 266 ? -14.646 -13.280 2.748 1.00 97.94 266 LEU A N 1
ATOM 2093 C CA . LEU A 1 266 ? -14.114 -12.838 1.459 1.00 97.94 266 LEU A CA 1
ATOM 2094 C C . LEU A 1 266 ? -15.223 -12.551 0.443 1.00 97.94 266 LEU A C 1
ATOM 2096 O O . LEU A 1 266 ? -15.175 -11.528 -0.233 1.00 97.94 266 LEU A O 1
ATOM 2100 N N . GLU A 1 267 ? -16.249 -13.404 0.380 1.00 97.88 267 GLU A N 1
ATOM 2101 C CA . GLU A 1 267 ? -17.450 -13.144 -0.419 1.00 97.88 267 GLU A CA 1
ATOM 2102 C C . GLU A 1 267 ? -18.076 -11.796 -0.038 1.00 97.88 267 GLU A C 1
ATOM 2104 O O . GLU A 1 267 ? -18.294 -10.949 -0.905 1.00 97.88 267 GLU A O 1
ATOM 2109 N N . LYS A 1 268 ? -18.286 -11.546 1.264 1.00 98.38 268 LYS A N 1
ATOM 2110 C CA . LYS A 1 268 ? -18.832 -10.266 1.728 1.00 98.38 268 LYS A CA 1
ATOM 2111 C C . LYS A 1 268 ? -17.915 -9.098 1.368 1.00 98.38 268 LYS A C 1
ATOM 2113 O O . LYS A 1 268 ? -18.393 -8.091 0.849 1.00 98.38 268 LYS A O 1
ATOM 2118 N N . TYR A 1 269 ? -16.611 -9.241 1.569 1.00 98.38 269 TYR A N 1
ATOM 2119 C CA . TYR A 1 269 ? -15.625 -8.219 1.231 1.00 98.38 269 TYR A CA 1
ATOM 2120 C C . TYR A 1 269 ? -15.637 -7.849 -0.264 1.00 98.38 269 TYR A C 1
ATOM 2122 O O . TYR A 1 269 ? -15.622 -6.665 -0.600 1.00 98.38 269 TYR A O 1
ATOM 2130 N N . TYR A 1 270 ? -15.778 -8.827 -1.166 1.00 97.62 270 TYR A N 1
ATOM 2131 C CA . TYR A 1 270 ? -15.939 -8.567 -2.601 1.00 97.62 270 TYR A CA 1
ATOM 2132 C C . TYR A 1 270 ? -17.218 -7.790 -2.928 1.00 97.62 270 TYR A C 1
ATOM 2134 O O . TYR A 1 270 ? -17.194 -6.940 -3.816 1.00 97.62 270 TYR A O 1
ATOM 2142 N N . THR A 1 271 ? -18.317 -8.022 -2.199 1.00 97.44 271 THR A N 1
ATOM 2143 C CA . THR A 1 271 ? -19.544 -7.220 -2.374 1.00 97.44 271 THR A CA 1
ATOM 2144 C C . THR A 1 271 ? -19.395 -5.779 -1.888 1.00 97.44 271 THR A C 1
ATOM 2146 O O . THR A 1 271 ? -20.047 -4.892 -2.432 1.00 97.44 271 THR A O 1
ATOM 2149 N N . ILE A 1 272 ? -18.537 -5.537 -0.891 1.00 98.06 272 ILE A N 1
ATOM 2150 C CA . ILE A 1 272 ? -18.278 -4.199 -0.340 1.00 98.06 272 ILE A CA 1
ATOM 2151 C C . ILE A 1 272 ? -17.362 -3.392 -1.274 1.00 98.06 272 ILE A C 1
ATOM 2153 O O . ILE A 1 272 ? -17.612 -2.209 -1.496 1.00 98.06 272 ILE A O 1
ATOM 2157 N N . TYR A 1 273 ? -16.339 -4.028 -1.860 1.00 96.94 273 TYR A N 1
ATOM 2158 C CA . TYR A 1 273 ? -15.343 -3.376 -2.727 1.00 96.94 273 TYR A CA 1
ATOM 2159 C C . TYR A 1 273 ? -15.320 -3.935 -4.165 1.00 96.94 273 TYR A C 1
ATOM 2161 O O . TYR A 1 273 ? -14.265 -4.359 -4.645 1.00 96.94 273 TYR A O 1
ATOM 2169 N N . PRO A 1 274 ? -16.442 -3.925 -4.907 1.00 95.50 274 PRO A N 1
ATOM 2170 C CA . PRO A 1 274 ? -16.523 -4.585 -6.212 1.00 95.50 274 PRO A CA 1
ATOM 2171 C C . PRO A 1 274 ? -15.572 -3.977 -7.254 1.00 95.50 274 PRO A C 1
ATOM 2173 O O . PRO A 1 274 ? -15.004 -4.695 -8.076 1.00 95.50 274 PRO A O 1
ATOM 2176 N N . GLU A 1 275 ? -15.337 -2.662 -7.209 1.00 94.44 275 GLU A N 1
ATOM 2177 C CA . GLU A 1 275 ? -14.463 -1.976 -8.172 1.00 94.44 275 GLU A CA 1
ATOM 2178 C C . GLU A 1 275 ? -12.977 -2.345 -8.024 1.00 94.44 275 GLU A C 1
ATOM 2180 O O . GLU A 1 275 ? -12.232 -2.294 -9.014 1.00 94.44 275 GLU A O 1
ATOM 2185 N N . SER A 1 276 ? -12.553 -2.776 -6.830 1.00 92.81 276 SER A N 1
ATOM 2186 C CA . SER A 1 276 ? -11.195 -3.274 -6.572 1.00 92.81 276 SER A CA 1
ATOM 2187 C C . SER A 1 276 ? -10.944 -4.629 -7.242 1.00 92.81 276 SER A C 1
ATOM 2189 O O . SER A 1 276 ? -9.820 -4.913 -7.640 1.00 92.81 276 SER A O 1
ATOM 2191 N N . PHE A 1 277 ? -11.993 -5.438 -7.438 1.00 92.31 277 PHE A N 1
ATOM 2192 C CA . PHE A 1 277 ? -11.913 -6.786 -8.026 1.00 92.31 277 PHE A CA 1
ATOM 2193 C C . PHE A 1 277 ? -12.457 -6.867 -9.455 1.00 92.31 277 PHE A C 1
ATOM 2195 O O . PHE A 1 277 ? -12.572 -7.946 -10.039 1.00 92.31 277 PHE A O 1
ATOM 2202 N N . LYS A 1 278 ? -12.783 -5.720 -10.052 1.00 93.69 278 LYS A N 1
ATOM 2203 C CA . LYS A 1 278 ? -13.276 -5.641 -11.423 1.00 93.69 278 LYS A CA 1
ATOM 2204 C C . LYS A 1 278 ? -12.192 -6.052 -12.418 1.00 93.69 278 LYS A C 1
ATOM 2206 O O . LYS A 1 278 ? -11.169 -5.377 -12.557 1.00 93.69 278 LYS A O 1
ATOM 2211 N N . LYS A 1 279 ? -12.463 -7.112 -13.183 1.00 92.69 279 LYS A N 1
ATOM 2212 C CA . LYS A 1 279 ? -11.646 -7.510 -14.335 1.00 92.69 279 LYS A CA 1
ATOM 2213 C C . LYS A 1 279 ? -11.749 -6.438 -15.427 1.00 92.69 279 LYS A C 1
ATOM 2215 O O . LYS A 1 279 ? -12.771 -6.336 -16.101 1.00 92.69 279 LYS A O 1
ATOM 2220 N N . ARG A 1 280 ? -10.709 -5.610 -15.573 1.00 91.00 280 ARG A N 1
ATOM 2221 C CA . ARG A 1 280 ? -10.649 -4.525 -16.579 1.00 91.00 280 ARG A CA 1
ATOM 2222 C C . ARG A 1 280 ? -10.125 -5.002 -17.930 1.00 91.00 280 ARG A C 1
ATOM 2224 O O . ARG A 1 280 ? -10.570 -4.517 -18.963 1.00 91.00 280 ARG A O 1
ATOM 2231 N N . VAL A 1 281 ? -9.220 -5.974 -17.914 1.00 89.81 281 VAL A N 1
ATOM 2232 C CA . VAL A 1 281 ? -8.681 -6.612 -19.113 1.00 89.81 281 VAL A CA 1
ATOM 2233 C C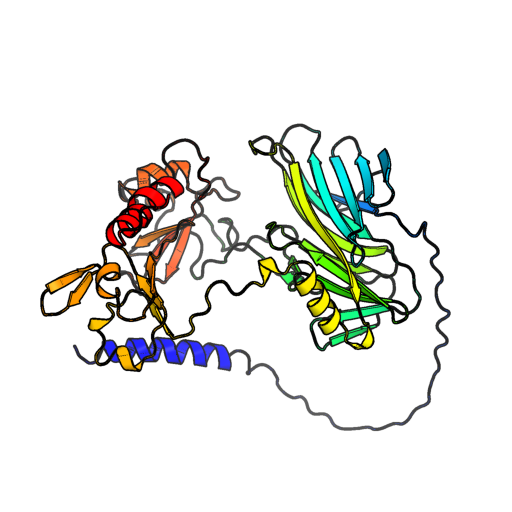 . VAL A 1 281 ? -9.337 -7.978 -19.233 1.00 89.81 281 VAL A C 1
ATOM 2235 O O . VAL A 1 281 ? -9.119 -8.838 -18.387 1.00 89.81 281 VAL A O 1
ATOM 2238 N N . VAL A 1 282 ? -10.210 -8.150 -20.226 1.00 90.75 282 VAL A N 1
ATOM 2239 C CA . VAL A 1 282 ? -10.942 -9.411 -20.453 1.00 90.75 282 VAL A CA 1
ATOM 2240 C C . VAL A 1 282 ? -10.236 -10.345 -21.436 1.00 90.75 282 VAL A C 1
ATOM 2242 O O . VAL A 1 282 ? -10.584 -11.522 -21.489 1.00 90.75 282 VAL A O 1
ATOM 2245 N N . THR A 1 283 ? -9.254 -9.825 -22.174 1.00 91.19 283 THR A N 1
ATOM 2246 C CA . THR A 1 283 ? -8.374 -10.583 -23.069 1.00 91.19 283 THR A CA 1
ATOM 2247 C C . THR A 1 283 ? -7.401 -11.432 -22.254 1.00 91.19 283 THR A C 1
ATOM 2249 O O . THR A 1 283 ? -6.831 -10.946 -21.282 1.00 91.19 283 THR A O 1
ATOM 2252 N N . GLU A 1 284 ? -7.200 -12.681 -22.667 1.00 92.88 284 GLU A N 1
ATOM 2253 C CA . GLU A 1 284 ? -6.275 -13.636 -22.048 1.00 92.88 284 GLU A CA 1
ATOM 2254 C C . GLU A 1 284 ? -5.299 -14.149 -23.109 1.00 92.88 284 GLU A C 1
ATOM 2256 O O . GLU A 1 284 ? -5.704 -14.387 -24.248 1.00 92.88 284 GLU A O 1
ATOM 2261 N N . GLY A 1 285 ? -4.034 -14.347 -22.743 1.00 94.69 285 GLY A N 1
ATOM 2262 C CA . GLY A 1 285 ? -3.021 -14.922 -23.629 1.00 94.69 285 GLY A CA 1
ATOM 2263 C C . GLY A 1 285 ? -1.599 -14.627 -23.168 1.00 94.69 285 GLY A C 1
ATOM 2264 O O . GLY A 1 285 ? -1.382 -14.058 -22.097 1.00 94.69 285 GLY A O 1
ATOM 2265 N N . ILE A 1 286 ? -0.622 -15.042 -23.973 1.00 96.19 286 ILE A N 1
ATOM 2266 C CA . ILE A 1 286 ? 0.796 -14.928 -23.620 1.00 96.19 286 ILE A CA 1
ATOM 2267 C C . ILE A 1 286 ? 1.249 -13.464 -23.688 1.00 96.19 286 ILE A C 1
ATOM 2269 O O . ILE A 1 286 ? 0.851 -12.706 -24.576 1.00 96.19 286 ILE A O 1
ATOM 2273 N N . TRP A 1 287 ? 2.100 -13.086 -22.739 1.00 95.94 287 TRP A N 1
ATOM 2274 C CA . TRP A 1 287 ? 2.787 -11.802 -22.700 1.00 95.94 287 TRP A CA 1
ATOM 2275 C C . TRP A 1 287 ? 4.150 -11.896 -23.401 1.00 95.94 287 TRP A C 1
ATOM 2277 O O . TRP A 1 287 ? 4.966 -12.756 -23.064 1.00 95.94 287 TRP A O 1
ATOM 2287 N N . LEU A 1 288 ? 4.382 -11.018 -24.379 1.00 95.88 288 LEU A N 1
ATOM 2288 C CA . LEU A 1 288 ? 5.623 -10.899 -25.138 1.00 95.88 288 LEU A CA 1
ATOM 2289 C C . LEU A 1 288 ? 6.394 -9.633 -24.718 1.00 95.88 288 LEU A C 1
ATOM 2291 O O . LEU A 1 288 ? 5.929 -8.532 -25.015 1.00 95.88 288 LEU A O 1
ATOM 2295 N N . PRO A 1 289 ? 7.561 -9.754 -24.059 1.00 93.38 289 PRO A N 1
ATOM 2296 C CA . PRO A 1 289 ? 8.370 -8.601 -23.672 1.00 93.38 289 PRO A CA 1
ATOM 2297 C C . PRO A 1 289 ? 9.385 -8.216 -24.760 1.00 93.38 289 PRO A C 1
ATOM 2299 O O . PRO A 1 289 ? 10.236 -9.022 -25.152 1.00 93.38 289 PRO A O 1
ATOM 2302 N N . PHE A 1 290 ? 9.303 -6.966 -25.220 1.00 90.50 290 PHE A N 1
ATOM 2303 C CA . PHE A 1 290 ? 10.198 -6.194 -26.103 1.00 90.50 290 PHE A CA 1
ATOM 2304 C C . PHE A 1 290 ? 10.509 -6.757 -27.499 1.00 90.50 290 PHE A C 1
ATOM 2306 O O . PHE A 1 290 ? 10.913 -6.005 -28.390 1.00 90.50 290 PHE A O 1
ATOM 2313 N N . THR A 1 291 ? 10.368 -8.063 -27.694 1.00 94.12 291 THR A N 1
ATOM 2314 C CA . THR A 1 291 ? 10.729 -8.772 -28.918 1.00 94.12 291 THR A CA 1
ATOM 2315 C C . THR A 1 291 ? 9.727 -8.449 -30.013 1.00 94.12 291 THR A C 1
ATOM 2317 O O . THR A 1 291 ? 8.540 -8.706 -29.858 1.00 94.12 291 THR A O 1
ATOM 2320 N N . ALA A 1 292 ? 10.220 -7.940 -31.141 1.00 95.19 292 ALA A N 1
ATOM 2321 C CA . ALA A 1 292 ? 9.394 -7.639 -32.300 1.00 95.19 292 ALA A CA 1
ATOM 2322 C C . ALA A 1 292 ? 8.583 -8.872 -32.733 1.00 95.19 292 ALA A C 1
ATOM 2324 O O . ALA A 1 292 ? 9.155 -9.943 -32.970 1.00 95.19 292 ALA A O 1
ATOM 2325 N N . LEU A 1 293 ? 7.263 -8.716 -32.835 1.00 94.69 293 LEU A N 1
ATOM 2326 C CA . LEU A 1 293 ? 6.322 -9.818 -33.016 1.00 94.69 293 LEU A CA 1
ATOM 2327 C C . LEU A 1 293 ? 6.651 -10.650 -34.266 1.00 94.69 293 LEU A C 1
ATOM 2329 O O . LEU A 1 293 ? 6.786 -11.868 -34.176 1.00 94.69 293 LEU A O 1
ATOM 2333 N N . ARG A 1 294 ? 6.903 -9.997 -35.410 1.00 94.56 294 ARG A N 1
ATOM 2334 C CA . ARG A 1 294 ? 7.199 -10.684 -36.685 1.00 94.56 294 ARG A CA 1
ATOM 2335 C C . ARG A 1 294 ? 8.622 -11.218 -36.792 1.00 94.56 294 ARG A C 1
ATOM 2337 O O . ARG A 1 294 ? 8.939 -11.928 -37.743 1.00 94.56 294 ARG A O 1
ATOM 2344 N N . SER A 1 295 ? 9.486 -10.926 -35.820 1.00 95.50 295 SER A N 1
ATOM 2345 C CA . SER A 1 295 ? 10.797 -11.580 -35.731 1.00 95.50 295 SER A CA 1
ATOM 2346 C C . SER A 1 295 ? 10.701 -13.034 -35.254 1.00 95.50 295 SER A C 1
ATOM 2348 O O . SER A 1 295 ? 11.666 -13.795 -35.389 1.00 95.50 295 SER A O 1
ATOM 2350 N N . ILE A 1 296 ? 9.546 -13.421 -34.703 1.00 96.06 296 ILE A N 1
ATOM 2351 C CA . ILE A 1 296 ? 9.235 -14.776 -34.266 1.00 96.06 296 ILE A CA 1
ATOM 2352 C C . ILE A 1 296 ? 8.534 -15.493 -35.431 1.00 96.06 296 ILE A C 1
ATOM 2354 O O . ILE A 1 296 ? 7.466 -15.054 -35.859 1.00 96.06 296 ILE A O 1
ATOM 2358 N N . PRO A 1 297 ? 9.117 -16.579 -35.975 1.00 95.44 297 PRO A N 1
ATOM 2359 C CA . PRO A 1 297 ? 8.440 -17.395 -36.977 1.00 95.44 297 PRO A CA 1
ATOM 2360 C C . PRO A 1 297 ? 7.133 -17.957 -36.418 1.00 95.44 297 PRO A C 1
ATOM 2362 O O . PRO A 1 297 ? 7.129 -18.454 -35.291 1.00 95.44 297 PRO A O 1
ATOM 2365 N N . ASP A 1 298 ? 6.065 -17.877 -37.211 1.00 95.44 298 ASP A N 1
ATOM 2366 C CA . ASP A 1 298 ? 4.735 -18.395 -36.868 1.00 95.44 298 ASP A CA 1
ATOM 2367 C C . ASP A 1 298 ? 4.220 -17.855 -35.515 1.00 95.44 298 ASP A C 1
ATOM 2369 O O . ASP A 1 298 ? 3.657 -18.584 -34.697 1.00 95.44 298 ASP A O 1
ATOM 2373 N N . TRP A 1 299 ? 4.460 -16.564 -35.238 1.00 95.06 299 TRP A N 1
ATOM 2374 C CA . TRP A 1 299 ? 4.100 -15.906 -33.974 1.00 95.06 299 TRP A CA 1
ATOM 2375 C C . TRP A 1 299 ? 2.603 -16.024 -33.640 1.00 95.06 299 TRP A C 1
ATOM 2377 O O . TRP A 1 299 ? 2.232 -16.004 -32.464 1.00 95.06 299 TRP A O 1
ATOM 2387 N N . GLU A 1 300 ? 1.753 -16.180 -34.654 1.00 94.50 300 GLU A N 1
ATOM 2388 C CA . GLU A 1 300 ? 0.311 -16.377 -34.537 1.00 94.50 300 GLU A CA 1
ATOM 2389 C C . GLU A 1 300 ? -0.051 -17.631 -33.716 1.00 94.50 300 GLU A C 1
ATOM 2391 O O . GLU A 1 300 ? -1.058 -17.630 -33.004 1.00 94.50 300 GLU A O 1
ATOM 2396 N N . ASP A 1 301 ? 0.786 -18.674 -33.745 1.00 96.31 301 ASP A N 1
ATOM 2397 C CA . ASP A 1 301 ? 0.527 -19.959 -33.077 1.00 96.31 301 ASP A CA 1
ATOM 2398 C C . ASP A 1 301 ? 0.745 -19.907 -31.556 1.00 96.31 301 ASP A C 1
ATOM 2400 O O . ASP A 1 301 ? 0.308 -20.794 -30.818 1.00 96.31 301 ASP A O 1
ATOM 2404 N N . PHE A 1 302 ? 1.413 -18.864 -31.058 1.00 95.75 302 PHE A N 1
ATOM 2405 C CA . PHE A 1 302 ? 1.770 -18.746 -29.644 1.00 95.75 302 PHE A CA 1
ATOM 2406 C C . PHE A 1 302 ? 0.645 -18.161 -28.785 1.00 95.75 302 PHE A C 1
ATOM 2408 O O . PHE A 1 302 ? 0.736 -18.195 -27.560 1.00 95.75 302 PHE A O 1
ATOM 2415 N N . GLY A 1 303 ? -0.423 -17.627 -29.389 1.00 95.62 303 GLY A N 1
ATOM 2416 C CA . GLY A 1 303 ? -1.536 -17.048 -28.633 1.00 95.62 303 GLY A CA 1
ATOM 2417 C C . GLY A 1 303 ? -1.118 -15.842 -27.787 1.00 95.62 303 GLY A C 1
ATOM 2418 O O . GLY A 1 303 ? -1.558 -15.699 -26.642 1.00 95.62 303 GLY A O 1
ATOM 2419 N N . PHE A 1 304 ? -0.237 -14.991 -28.322 1.00 97.00 304 PHE A N 1
ATOM 2420 C CA . PHE A 1 304 ? 0.108 -13.724 -27.686 1.00 97.00 304 PHE A CA 1
ATOM 2421 C C . PHE A 1 304 ? -1.135 -12.836 -27.571 1.00 97.00 304 PHE A C 1
ATOM 2423 O O . PHE A 1 304 ? -1.847 -12.619 -28.548 1.00 97.00 304 PHE A O 1
ATOM 2430 N N . ALA A 1 305 ? -1.385 -12.311 -26.373 1.00 95.69 305 ALA A N 1
ATOM 2431 C CA . ALA A 1 305 ? -2.426 -11.312 -26.134 1.00 95.69 305 ALA A CA 1
ATOM 2432 C C . ALA A 1 305 ? -1.840 -9.926 -25.884 1.00 95.69 305 ALA A C 1
ATOM 2434 O O . ALA A 1 305 ? -2.507 -8.928 -26.152 1.00 95.69 305 ALA A O 1
ATOM 2435 N N . PHE A 1 306 ? -0.603 -9.862 -25.386 1.00 96.06 306 PHE A N 1
ATOM 2436 C CA . PHE A 1 306 ? 0.019 -8.620 -24.958 1.00 96.06 306 PHE A CA 1
ATOM 2437 C C . PHE A 1 306 ? 1.455 -8.510 -25.456 1.00 96.06 306 PHE A C 1
ATOM 2439 O O . PHE A 1 306 ? 2.225 -9.456 -25.305 1.00 96.06 306 PHE A O 1
ATOM 2446 N N . HIS A 1 307 ? 1.823 -7.341 -25.973 1.00 95.31 307 HIS A N 1
ATOM 2447 C CA . HIS A 1 307 ? 3.191 -7.007 -26.357 1.00 95.31 307 HIS A CA 1
ATOM 2448 C C . HIS A 1 307 ? 3.658 -5.783 -25.561 1.00 95.31 307 HIS A C 1
ATOM 2450 O O . HIS A 1 307 ? 3.241 -4.652 -25.807 1.00 95.31 307 HIS A O 1
ATOM 2456 N N . GLU A 1 308 ? 4.525 -6.013 -24.580 1.00 94.62 308 GLU A N 1
ATOM 2457 C CA . GLU A 1 308 ? 5.224 -4.930 -23.889 1.00 94.62 308 GLU A CA 1
ATOM 2458 C C . GLU A 1 308 ? 6.359 -4.432 -24.773 1.00 94.62 308 GLU A C 1
ATOM 2460 O O . GLU A 1 308 ? 7.180 -5.221 -25.236 1.00 94.62 308 GLU A O 1
ATOM 2465 N N . THR A 1 309 ? 6.422 -3.131 -25.032 1.00 92.75 309 THR A N 1
ATOM 2466 C CA . THR A 1 309 ? 7.400 -2.593 -25.973 1.00 92.75 309 THR A CA 1
ATOM 2467 C C . THR A 1 309 ? 7.795 -1.162 -25.642 1.00 92.75 309 THR A C 1
ATOM 2469 O O . THR A 1 309 ? 7.229 -0.546 -24.748 1.00 92.75 309 THR A O 1
ATOM 2472 N N . SER A 1 310 ? 8.772 -0.619 -26.363 1.00 90.75 310 SER A N 1
ATOM 2473 C CA . SER A 1 310 ? 9.090 0.810 -26.322 1.00 90.75 310 SER A CA 1
ATOM 2474 C C . SER A 1 310 ? 8.679 1.472 -27.633 1.00 90.75 310 SER A C 1
ATOM 2476 O O . SER A 1 310 ? 8.760 0.848 -28.691 1.00 90.75 310 SER A O 1
ATOM 2478 N N . TRP A 1 311 ? 8.266 2.737 -27.587 1.00 89.38 311 TRP A N 1
ATOM 2479 C CA . TRP A 1 311 ? 7.800 3.494 -28.749 1.00 89.38 311 TRP A CA 1
ATOM 2480 C C . TRP A 1 311 ? 8.865 3.602 -29.841 1.00 89.38 311 TRP A C 1
ATOM 2482 O O . TRP A 1 311 ? 8.539 3.684 -31.022 1.00 89.38 311 TRP A O 1
ATOM 2492 N N . ASN A 1 312 ? 10.138 3.558 -29.447 1.00 89.56 312 ASN A N 1
ATOM 2493 C CA . ASN A 1 312 ? 11.286 3.594 -30.344 1.00 89.56 312 ASN A CA 1
ATOM 2494 C C . ASN A 1 312 ? 11.765 2.201 -30.803 1.00 89.56 312 ASN A C 1
ATOM 2496 O O . ASN A 1 312 ? 12.698 2.123 -31.604 1.00 89.56 312 ASN A O 1
ATOM 2500 N N . ASN A 1 313 ? 11.144 1.107 -30.342 1.00 92.19 313 ASN A N 1
ATOM 2501 C CA . ASN A 1 313 ? 11.416 -0.224 -30.880 1.00 92.19 313 ASN A CA 1
ATOM 2502 C C . ASN A 1 313 ? 10.700 -0.416 -32.219 1.00 92.19 313 ASN A C 1
ATOM 2504 O O . ASN A 1 313 ? 9.599 0.091 -32.446 1.00 92.19 313 ASN A O 1
ATOM 2508 N N . SER A 1 314 ? 11.317 -1.203 -33.098 1.00 92.75 314 SER A N 1
ATOM 2509 C CA . SER A 1 314 ? 10.808 -1.453 -34.444 1.00 92.75 314 SER A CA 1
ATOM 2510 C C . SER A 1 314 ? 10.640 -2.938 -34.736 1.00 92.75 314 SER A C 1
ATOM 2512 O O . SER A 1 314 ? 11.403 -3.774 -34.250 1.00 92.75 314 SER A O 1
ATOM 2514 N N . ASP A 1 315 ? 9.645 -3.215 -35.568 1.00 94.62 315 ASP A N 1
ATOM 2515 C CA . ASP A 1 315 ? 9.356 -4.492 -36.203 1.00 94.62 315 ASP A CA 1
ATOM 2516 C C . ASP A 1 315 ? 9.600 -4.368 -37.714 1.00 94.62 315 ASP A C 1
ATOM 2518 O O . ASP A 1 315 ? 9.755 -3.264 -38.249 1.00 94.62 315 ASP A O 1
ATOM 2522 N N . GLU A 1 316 ? 9.579 -5.494 -38.421 1.00 94.19 316 GLU A N 1
ATOM 2523 C CA . GLU A 1 316 ? 9.645 -5.533 -39.879 1.00 94.19 316 GLU A CA 1
ATOM 2524 C C . GLU A 1 316 ? 8.381 -6.168 -40.465 1.00 94.19 316 GLU A C 1
ATOM 2526 O O . GLU A 1 316 ? 8.041 -7.317 -40.191 1.00 94.19 316 GLU A O 1
ATOM 2531 N N . MET A 1 317 ? 7.691 -5.430 -41.337 1.00 89.56 317 MET A N 1
ATOM 2532 C CA . MET A 1 317 ? 6.523 -5.920 -42.066 1.00 89.56 317 MET A CA 1
ATOM 2533 C C . MET A 1 317 ? 6.725 -5.663 -43.555 1.00 89.56 317 MET A C 1
ATOM 2535 O O . MET A 1 317 ? 6.905 -4.524 -43.989 1.00 89.56 317 MET A O 1
ATOM 2539 N N . ASN A 1 318 ? 6.680 -6.730 -44.357 1.00 89.12 318 ASN A N 1
ATOM 2540 C CA . ASN A 1 318 ? 6.885 -6.679 -45.810 1.00 89.12 318 ASN A CA 1
ATOM 2541 C C . ASN A 1 318 ? 8.211 -6.003 -46.220 1.00 89.12 318 ASN A C 1
ATOM 2543 O O . ASN A 1 318 ? 8.244 -5.215 -47.168 1.00 89.12 318 ASN A O 1
ATOM 2547 N N . GLY A 1 319 ? 9.297 -6.281 -45.490 1.00 89.44 319 GLY A N 1
ATOM 2548 C CA . GLY A 1 319 ? 10.626 -5.731 -45.777 1.00 89.44 319 GLY A CA 1
ATOM 2549 C C . GLY A 1 319 ? 10.790 -4.248 -45.435 1.00 89.44 319 GLY A C 1
ATOM 2550 O O . GLY A 1 319 ? 11.727 -3.611 -45.917 1.00 89.44 319 GLY A O 1
ATOM 2551 N N . LYS A 1 320 ? 9.867 -3.664 -44.662 1.00 91.62 320 LYS A N 1
ATOM 2552 C CA . LYS A 1 320 ? 9.943 -2.274 -44.202 1.00 91.62 320 LYS A CA 1
ATOM 2553 C C . LYS A 1 320 ? 9.965 -2.232 -42.678 1.00 91.62 320 LYS A C 1
ATOM 2555 O O . LYS A 1 320 ? 9.148 -2.929 -42.083 1.00 91.62 320 LYS A O 1
ATOM 2560 N N . PRO A 1 321 ? 10.834 -1.412 -42.063 1.00 92.62 321 PRO A N 1
ATOM 2561 C CA . PRO A 1 321 ? 10.798 -1.172 -40.630 1.00 92.62 321 PRO A CA 1
ATOM 2562 C C . PRO A 1 321 ? 9.621 -0.262 -40.264 1.00 92.62 321 PRO A C 1
ATOM 2564 O O . PRO A 1 321 ? 9.274 0.658 -41.011 1.00 92.62 321 PRO A O 1
ATOM 2567 N N . LEU A 1 322 ? 9.022 -0.509 -39.107 1.00 91.62 322 LEU A N 1
ATOM 2568 C CA . LEU A 1 322 ? 7.924 0.271 -38.542 1.00 91.62 322 LEU A CA 1
ATOM 2569 C C . LEU A 1 322 ? 7.923 0.122 -37.015 1.00 91.62 322 LEU A C 1
ATOM 2571 O O . LEU A 1 322 ? 8.400 -0.898 -36.523 1.00 91.62 322 LEU A O 1
ATOM 2575 N N . PRO A 1 323 ? 7.405 1.096 -36.247 1.00 91.44 323 PRO A N 1
ATOM 2576 C CA . PRO A 1 323 ? 7.331 0.966 -34.794 1.00 91.44 323 PRO A CA 1
ATOM 2577 C C . PRO A 1 323 ? 6.548 -0.286 -34.382 1.00 91.44 323 PRO A C 1
ATOM 2579 O O . PRO A 1 323 ? 5.518 -0.586 -34.992 1.00 91.44 323 PRO A O 1
ATOM 2582 N N . ASN A 1 324 ? 6.990 -0.988 -33.334 1.00 92.75 324 ASN A N 1
ATOM 2583 C CA . ASN A 1 324 ? 6.326 -2.205 -32.837 1.00 92.75 324 ASN A CA 1
ATOM 2584 C C . ASN A 1 324 ? 4.828 -1.974 -32.595 1.00 92.75 324 ASN A C 1
ATOM 2586 O O . ASN A 1 324 ? 3.983 -2.699 -33.110 1.00 92.75 324 ASN A O 1
ATOM 2590 N N . ILE A 1 325 ? 4.507 -0.872 -31.916 1.00 90.75 325 ILE A N 1
ATOM 2591 C CA . ILE A 1 325 ? 3.141 -0.428 -31.618 1.00 90.75 325 ILE A CA 1
ATOM 2592 C C . ILE A 1 325 ? 2.272 -0.313 -32.883 1.00 90.75 325 ILE A C 1
ATOM 2594 O O . ILE A 1 325 ? 1.082 -0.621 -32.860 1.00 90.75 325 ILE A O 1
ATOM 2598 N N . ILE A 1 326 ? 2.844 0.151 -33.998 1.00 90.25 326 ILE A N 1
ATOM 2599 C CA . ILE A 1 326 ? 2.141 0.238 -35.283 1.00 90.25 326 ILE A CA 1
ATOM 2600 C C . ILE A 1 326 ? 2.025 -1.141 -35.924 1.00 90.25 326 ILE A C 1
ATOM 2602 O O . ILE A 1 326 ? 0.974 -1.474 -36.465 1.00 90.25 326 ILE A O 1
ATOM 2606 N N . SER A 1 327 ? 3.096 -1.929 -35.866 1.00 91.69 327 SER A N 1
ATOM 2607 C CA . SER A 1 327 ? 3.165 -3.270 -36.446 1.00 91.69 327 SER A CA 1
ATOM 2608 C C . SER A 1 327 ? 2.136 -4.223 -35.838 1.00 91.69 327 SER A C 1
ATOM 2610 O O . SER A 1 327 ? 1.548 -5.051 -36.536 1.00 91.69 327 SER A O 1
ATOM 2612 N N . ASP A 1 328 ? 1.860 -4.088 -34.547 1.00 92.75 328 ASP A N 1
ATOM 2613 C CA . ASP A 1 328 ? 0.886 -4.917 -33.839 1.00 92.75 328 ASP A CA 1
ATOM 2614 C C . ASP A 1 328 ? -0.571 -4.542 -34.155 1.00 92.75 328 ASP A C 1
ATOM 2616 O O . ASP A 1 328 ? -1.495 -5.312 -33.891 1.00 92.75 328 ASP A O 1
ATOM 2620 N N . LYS A 1 329 ? -0.833 -3.372 -34.753 1.00 90.00 329 LYS A N 1
ATOM 2621 C CA . LYS A 1 329 ? -2.209 -2.969 -35.072 1.00 90.00 329 LYS A CA 1
ATOM 2622 C C . LYS A 1 329 ? -2.863 -3.984 -36.010 1.00 90.00 329 LYS A C 1
ATOM 2624 O O . LYS A 1 329 ? -2.380 -4.263 -37.103 1.00 90.00 329 LYS A O 1
ATOM 2629 N N . GLY A 1 330 ? -4.023 -4.487 -35.590 1.00 89.25 330 GLY A N 1
ATOM 2630 C CA . GLY A 1 330 ? -4.823 -5.435 -36.366 1.00 89.25 330 GLY A CA 1
ATOM 2631 C C . GLY A 1 330 ? -4.391 -6.899 -36.248 1.00 89.25 330 GLY A C 1
ATOM 2632 O O . GLY A 1 330 ? -5.046 -7.744 -36.847 1.00 89.25 330 GLY A O 1
ATOM 2633 N N . THR A 1 331 ? -3.356 -7.219 -35.463 1.00 92.56 331 THR A N 1
ATOM 2634 C CA . THR A 1 331 ? -2.939 -8.613 -35.207 1.00 92.56 331 THR A CA 1
ATOM 2635 C C . THR A 1 331 ? -3.813 -9.314 -34.164 1.00 92.56 331 THR A C 1
ATOM 2637 O O . THR A 1 331 ? -3.827 -10.537 -34.095 1.00 92.56 331 THR A O 1
ATOM 2640 N N . GLY A 1 332 ? -4.537 -8.541 -33.346 1.00 92.12 332 GLY A N 1
ATOM 2641 C CA . GLY A 1 332 ? -5.229 -9.033 -32.151 1.00 92.12 332 GLY A CA 1
ATOM 2642 C C . GLY A 1 332 ? -4.367 -9.008 -30.883 1.00 92.12 332 GLY A C 1
ATOM 2643 O O . GLY A 1 332 ? -4.905 -9.214 -29.798 1.00 92.12 332 GLY A O 1
ATOM 2644 N N . VAL A 1 333 ? -3.071 -8.693 -30.999 1.00 94.62 333 VAL A N 1
ATOM 2645 C CA . VAL A 1 333 ? -2.149 -8.497 -29.871 1.00 94.62 333 VAL A CA 1
ATOM 2646 C C . VAL A 1 333 ? -2.238 -7.047 -29.384 1.00 94.62 333 VAL A C 1
ATOM 2648 O O . VAL A 1 333 ? -2.170 -6.110 -30.177 1.00 94.62 333 VAL A O 1
ATOM 2651 N N . LEU A 1 334 ? -2.407 -6.848 -28.076 1.00 93.25 334 LEU A N 1
ATOM 2652 C CA . LEU A 1 334 ? -2.487 -5.528 -27.453 1.00 93.25 334 LEU A CA 1
ATOM 2653 C C . LEU A 1 334 ? -1.098 -5.046 -27.032 1.00 93.25 334 LEU A C 1
ATOM 2655 O O . LEU A 1 334 ? -0.483 -5.620 -26.134 1.00 93.25 334 LEU A O 1
ATOM 2659 N N . SER A 1 335 ? -0.617 -3.967 -27.639 1.00 92.00 335 SER A N 1
ATOM 2660 C CA . SER A 1 335 ? 0.671 -3.373 -27.273 1.00 92.00 335 SER A CA 1
ATOM 2661 C C . SER A 1 335 ? 0.532 -2.342 -26.159 1.00 92.00 335 SER A C 1
ATOM 2663 O O . SER A 1 335 ? -0.451 -1.598 -26.107 1.00 92.00 335 SER A O 1
ATOM 2665 N N . PHE A 1 336 ? 1.551 -2.232 -25.312 1.00 90.50 336 PHE A N 1
ATOM 2666 C CA . PHE A 1 336 ? 1.682 -1.130 -24.362 1.00 90.50 336 PHE A CA 1
ATOM 2667 C C . PHE A 1 336 ? 3.138 -0.678 -24.221 1.00 90.50 336 PHE A C 1
ATOM 2669 O O . PHE A 1 336 ? 4.068 -1.472 -24.362 1.00 90.50 336 PHE A O 1
ATOM 2676 N N . GLN A 1 337 ? 3.317 0.619 -23.954 1.00 92.12 337 GLN A N 1
ATOM 2677 C CA . GLN A 1 337 ? 4.614 1.219 -23.647 1.00 92.12 337 GLN A CA 1
ATOM 2678 C C . GLN A 1 337 ? 5.082 0.735 -22.273 1.00 92.12 337 GLN A C 1
ATOM 2680 O O . GLN A 1 337 ? 4.388 0.955 -21.279 1.00 92.12 337 GLN A O 1
ATOM 2685 N N . TYR A 1 338 ? 6.264 0.126 -22.213 1.00 91.12 338 TYR A N 1
ATOM 2686 C CA . TYR A 1 338 ? 6.969 -0.092 -20.958 1.00 91.12 338 TYR A CA 1
ATOM 2687 C C . TYR A 1 338 ? 7.517 1.232 -20.443 1.00 91.12 338 TYR A C 1
ATOM 2689 O O . TYR A 1 338 ? 8.238 1.934 -21.151 1.00 91.12 338 TYR A O 1
ATOM 2697 N N . THR A 1 339 ? 7.207 1.545 -19.196 1.00 90.00 339 THR A N 1
ATOM 2698 C CA . THR A 1 339 ? 7.687 2.742 -18.522 1.00 90.00 339 THR A CA 1
ATOM 2699 C C . THR A 1 339 ? 7.957 2.382 -17.071 1.00 90.00 339 THR A C 1
ATOM 2701 O O . THR A 1 339 ? 7.092 1.832 -16.390 1.00 90.00 339 THR A O 1
ATOM 2704 N N . GLU A 1 340 ? 9.152 2.721 -16.599 1.00 89.19 340 GLU A N 1
ATOM 2705 C CA . GLU A 1 340 ? 9.610 2.459 -15.237 1.00 89.19 340 GLU A CA 1
ATOM 2706 C C . GLU A 1 340 ? 9.921 3.795 -14.552 1.00 89.19 340 GLU A C 1
ATOM 2708 O O . GLU A 1 340 ? 11.039 4.302 -14.643 1.00 89.19 340 GLU A O 1
ATOM 2713 N N . PRO A 1 341 ? 8.932 4.453 -13.924 1.00 90.44 341 PRO A N 1
ATOM 2714 C CA . PRO A 1 341 ? 9.137 5.789 -13.386 1.00 90.44 341 PRO A CA 1
ATOM 2715 C C . PRO A 1 341 ? 9.895 5.766 -12.053 1.00 90.44 341 PRO A C 1
ATOM 2717 O O . PRO A 1 341 ? 10.513 6.768 -11.712 1.00 90.44 341 PRO A O 1
ATOM 2720 N N . TRP A 1 342 ? 9.868 4.657 -11.306 1.00 90.25 342 TRP A N 1
ATOM 2721 C CA . TRP A 1 342 ? 10.383 4.574 -9.933 1.00 90.25 342 TRP A CA 1
ATOM 2722 C C . TRP A 1 342 ? 11.907 4.450 -9.819 1.00 90.25 342 TRP A C 1
ATOM 2724 O O . TRP A 1 342 ? 12.427 4.579 -8.712 1.00 90.25 342 TRP A O 1
ATOM 2734 N N . ASP A 1 343 ? 12.632 4.225 -10.916 1.00 92.19 343 ASP A N 1
ATOM 2735 C CA . ASP A 1 343 ? 14.087 4.357 -10.947 1.00 92.19 343 ASP A CA 1
ATOM 2736 C C . ASP A 1 343 ? 14.632 4.755 -12.332 1.00 92.19 343 ASP A C 1
ATOM 2738 O O . ASP A 1 343 ? 13.898 4.932 -13.309 1.00 92.19 343 ASP A O 1
ATOM 2742 N N . ILE A 1 344 ? 15.950 4.961 -12.393 1.00 93.06 344 ILE A N 1
ATOM 2743 C CA . ILE A 1 344 ? 16.720 4.970 -13.640 1.00 93.06 344 ILE A CA 1
ATOM 2744 C C . ILE A 1 344 ? 17.812 3.915 -13.558 1.00 93.06 344 ILE A C 1
ATOM 2746 O O . ILE A 1 344 ? 18.488 3.820 -12.535 1.00 93.06 344 ILE A O 1
ATOM 2750 N N . GLN A 1 345 ? 18.014 3.155 -14.633 1.00 93.31 345 GLN A N 1
ATOM 2751 C CA . GLN A 1 345 ? 19.050 2.126 -14.709 1.00 93.31 345 GLN A CA 1
ATOM 2752 C C . GLN A 1 345 ? 20.137 2.538 -15.701 1.00 93.31 345 GLN A C 1
ATOM 2754 O O . GLN A 1 345 ? 19.858 2.765 -16.877 1.00 93.31 345 GLN A O 1
ATOM 2759 N N . LEU A 1 346 ? 21.385 2.614 -15.235 1.00 93.44 346 LEU A N 1
ATOM 2760 C CA . LEU A 1 346 ? 22.539 2.977 -16.057 1.00 93.44 346 LEU A CA 1
ATOM 2761 C C . LEU A 1 346 ? 23.561 1.836 -16.063 1.00 93.44 346 LEU A C 1
ATOM 2763 O O . LEU A 1 346 ? 23.904 1.332 -14.989 1.00 93.44 346 LEU A O 1
ATOM 2767 N N . PRO A 1 347 ? 24.080 1.424 -17.233 1.00 94.25 347 PRO A N 1
ATOM 2768 C CA . PRO A 1 347 ? 25.026 0.320 -17.309 1.00 94.25 347 PRO A CA 1
ATOM 2769 C C . PRO A 1 347 ? 26.331 0.664 -16.582 1.00 94.25 347 PRO A C 1
ATOM 2771 O O . PRO A 1 347 ? 26.915 1.729 -16.784 1.00 94.25 347 PRO A O 1
ATOM 2774 N N . ILE A 1 348 ? 26.824 -0.276 -15.777 1.00 93.25 348 ILE A N 1
ATOM 2775 C CA . ILE A 1 348 ? 28.121 -0.185 -15.096 1.00 93.25 348 ILE A CA 1
ATOM 2776 C C . ILE A 1 348 ? 28.994 -1.371 -15.488 1.00 93.25 348 ILE A C 1
ATOM 2778 O O . ILE A 1 348 ? 28.516 -2.494 -15.578 1.00 93.25 348 ILE A O 1
ATOM 2782 N N . PHE A 1 349 ? 30.287 -1.141 -15.706 1.00 91.31 349 PHE A N 1
ATOM 2783 C CA . PHE A 1 349 ? 31.234 -2.200 -16.092 1.00 91.31 349 PHE A CA 1
ATOM 2784 C C . PHE A 1 349 ? 32.024 -2.772 -14.909 1.00 91.31 349 PHE A C 1
ATOM 2786 O O . PHE A 1 349 ? 32.760 -3.742 -15.063 1.00 91.31 349 PHE A O 1
ATOM 2793 N N . THR A 1 350 ? 31.877 -2.172 -13.730 1.00 90.00 350 THR A N 1
ATOM 2794 C CA . THR A 1 350 ? 32.451 -2.643 -12.470 1.00 90.00 350 THR A CA 1
ATOM 2795 C C . THR A 1 350 ? 31.474 -2.359 -11.334 1.00 90.00 350 THR A C 1
ATOM 2797 O O . THR A 1 350 ? 30.718 -1.391 -11.397 1.00 90.00 350 THR A O 1
ATOM 2800 N N . LYS A 1 351 ? 31.480 -3.215 -10.310 1.00 87.56 351 LYS A N 1
ATOM 2801 C CA . LYS A 1 351 ? 30.662 -3.072 -9.095 1.00 87.56 351 LYS A CA 1
ATOM 2802 C C . LYS A 1 351 ? 31.304 -2.155 -8.057 1.00 87.56 351 LYS A C 1
ATOM 2804 O O . LYS A 1 351 ? 30.601 -1.559 -7.239 1.00 87.56 351 LYS A O 1
ATOM 2809 N N . ASP A 1 352 ? 32.628 -2.047 -8.120 1.00 87.44 352 ASP A N 1
ATOM 2810 C CA . ASP A 1 352 ? 33.456 -1.285 -7.192 1.00 87.44 352 ASP A CA 1
ATOM 2811 C C . ASP A 1 352 ? 33.577 0.158 -7.693 1.00 87.44 352 ASP A C 1
ATOM 2813 O O . ASP A 1 352 ? 34.610 0.580 -8.217 1.00 87.44 352 ASP A O 1
ATOM 2817 N N . ILE A 1 353 ? 32.468 0.895 -7.604 1.00 90.12 353 ILE A N 1
ATOM 2818 C CA . ILE A 1 353 ? 32.383 2.317 -7.946 1.00 90.12 353 ILE A CA 1
ATOM 2819 C C . ILE A 1 353 ? 32.153 3.091 -6.652 1.00 90.12 353 ILE A C 1
ATOM 2821 O O . ILE A 1 353 ? 31.245 2.766 -5.887 1.00 90.12 353 ILE A O 1
ATOM 2825 N N . ASP A 1 354 ? 32.982 4.105 -6.421 1.00 90.19 354 ASP A N 1
ATOM 2826 C CA . ASP A 1 354 ? 32.791 5.052 -5.327 1.00 90.19 354 ASP A CA 1
ATOM 2827 C C . ASP A 1 354 ? 31.476 5.827 -5.506 1.00 90.19 354 ASP A C 1
ATOM 2829 O O . ASP A 1 354 ? 31.141 6.238 -6.621 1.00 90.19 354 ASP A O 1
ATOM 2833 N N . TYR A 1 355 ? 30.732 6.025 -4.417 1.00 91.50 355 TYR A N 1
ATOM 2834 C CA . TYR A 1 355 ? 29.423 6.676 -4.457 1.00 91.50 355 TYR A CA 1
ATOM 2835 C C . TYR A 1 355 ? 29.482 8.074 -5.100 1.00 91.50 355 TYR A C 1
ATOM 2837 O O . TYR A 1 355 ? 28.663 8.376 -5.966 1.00 91.50 355 TYR A O 1
ATOM 2845 N N . GLU A 1 356 ? 30.489 8.894 -4.781 1.00 92.06 356 GLU A N 1
ATOM 2846 C CA . GLU A 1 356 ? 30.621 10.249 -5.339 1.00 92.06 356 GLU A CA 1
ATOM 2847 C C . GLU A 1 356 ? 30.896 10.217 -6.843 1.00 92.06 356 GLU A C 1
ATOM 2849 O O . GLU A 1 356 ? 30.403 11.049 -7.609 1.00 92.06 356 GLU A O 1
ATOM 2854 N N . ALA A 1 357 ? 31.667 9.227 -7.300 1.00 91.94 357 ALA A N 1
ATOM 2855 C CA . ALA A 1 357 ? 31.871 9.017 -8.725 1.00 91.94 357 ALA A CA 1
ATOM 2856 C C . ALA A 1 357 ? 30.556 8.617 -9.409 1.00 91.94 357 ALA A C 1
ATOM 2858 O O . ALA A 1 357 ? 30.253 9.142 -10.483 1.00 91.94 357 ALA A O 1
ATOM 2859 N N . LEU A 1 358 ? 29.775 7.735 -8.778 1.00 90.69 358 LEU A N 1
ATOM 2860 C CA . LEU A 1 358 ? 28.516 7.198 -9.292 1.00 90.69 358 LEU A CA 1
ATOM 2861 C C . LEU A 1 358 ? 27.464 8.283 -9.538 1.00 90.69 358 LEU A C 1
ATOM 2863 O O . LEU A 1 358 ? 26.835 8.284 -10.595 1.00 90.69 358 LEU A O 1
ATOM 2867 N N . ILE A 1 359 ? 27.312 9.221 -8.602 1.00 91.94 359 ILE A N 1
ATOM 2868 C CA . ILE A 1 359 ? 26.329 10.309 -8.712 1.00 91.94 359 ILE A CA 1
ATOM 2869 C C . ILE A 1 359 ? 26.848 11.538 -9.474 1.00 91.94 359 ILE A C 1
ATOM 2871 O O . ILE A 1 359 ? 26.153 12.547 -9.587 1.00 91.94 359 ILE A O 1
ATOM 2875 N N . SER A 1 360 ? 28.076 11.484 -9.995 1.00 90.75 360 SER A N 1
ATOM 2876 C CA . SER A 1 360 ? 28.677 12.621 -10.689 1.00 90.75 360 SER A CA 1
ATOM 2877 C C . SER A 1 360 ? 28.090 12.849 -12.084 1.00 90.75 360 SER A C 1
ATOM 2879 O O . SER A 1 360 ? 27.711 11.914 -12.795 1.00 90.75 360 SER A O 1
ATOM 2881 N N . ASP A 1 361 ? 28.176 14.098 -12.551 1.00 88.62 361 ASP A N 1
ATOM 2882 C CA . ASP A 1 361 ? 27.808 14.495 -13.917 1.00 88.62 361 ASP A CA 1
ATOM 2883 C C . ASP A 1 361 ? 28.630 13.775 -15.019 1.00 88.62 361 ASP A C 1
ATOM 2885 O O . ASP A 1 361 ? 28.332 13.903 -16.205 1.00 88.62 361 ASP A O 1
ATOM 2889 N N . LYS A 1 362 ? 29.689 13.029 -14.656 1.00 87.44 362 LYS A N 1
ATOM 2890 C CA . LYS A 1 362 ? 30.460 12.187 -15.589 1.00 87.44 362 LYS A CA 1
ATOM 2891 C C . LYS A 1 362 ? 29.828 10.815 -15.813 1.00 87.44 362 LYS A C 1
ATOM 2893 O O . LYS A 1 362 ? 29.998 10.257 -16.893 1.00 87.44 362 LYS A O 1
ATOM 2898 N N . MET A 1 363 ? 29.185 10.258 -14.787 1.00 89.12 363 MET A N 1
ATOM 2899 C CA . MET A 1 363 ? 28.587 8.919 -14.830 1.00 89.12 363 MET A CA 1
ATOM 2900 C C . MET A 1 363 ? 27.136 8.971 -15.288 1.00 89.12 363 MET A C 1
ATOM 2902 O O . MET A 1 363 ? 26.696 8.089 -16.023 1.00 89.12 363 MET A O 1
ATOM 2906 N N . ILE A 1 364 ? 26.406 10.010 -14.882 1.00 93.25 364 ILE A N 1
ATOM 2907 C CA . ILE A 1 364 ? 25.001 10.173 -15.235 1.00 93.25 364 ILE A CA 1
ATOM 2908 C C . ILE A 1 364 ? 24.902 10.934 -16.567 1.00 93.25 364 ILE A C 1
ATOM 2910 O O . ILE A 1 364 ? 25.372 12.071 -16.655 1.00 93.25 364 ILE A O 1
ATOM 2914 N N . PRO A 1 365 ? 24.266 10.358 -17.606 1.00 92.06 365 PRO A N 1
ATOM 2915 C CA . PRO A 1 365 ? 24.000 11.062 -18.855 1.00 92.06 365 PRO A CA 1
ATOM 2916 C C . PRO A 1 365 ? 23.285 12.403 -18.642 1.00 92.06 365 PRO A C 1
ATOM 2918 O O . PRO A 1 365 ? 22.413 12.542 -17.781 1.00 92.06 365 PRO A O 1
ATOM 2921 N N . SER A 1 366 ? 23.613 13.395 -19.473 1.00 89.44 366 SER A N 1
ATOM 2922 C CA . SER A 1 366 ? 23.097 14.766 -19.338 1.00 89.44 366 SER A CA 1
ATOM 2923 C C . SER A 1 366 ? 21.574 14.877 -19.448 1.00 89.44 366 SER A C 1
ATOM 2925 O O . SER A 1 366 ? 20.989 15.816 -18.909 1.00 89.44 366 SER A O 1
ATOM 2927 N N . GLU A 1 367 ? 20.927 13.925 -20.121 1.00 88.25 367 GLU A N 1
ATOM 2928 C CA . GLU A 1 367 ? 19.468 13.822 -20.193 1.00 88.25 367 GLU A CA 1
ATOM 2929 C C . GLU A 1 367 ? 18.846 13.507 -18.826 1.00 88.25 367 GLU A C 1
ATOM 2931 O O . GLU A 1 367 ? 17.868 14.146 -18.439 1.00 88.25 367 GLU A O 1
ATOM 2936 N N . HIS A 1 368 ? 19.470 12.612 -18.056 1.00 92.88 368 HIS A N 1
ATOM 2937 C CA . HIS A 1 368 ? 18.992 12.184 -16.744 1.00 92.88 368 HIS A CA 1
ATOM 2938 C C . HIS A 1 368 ? 19.351 13.183 -15.640 1.00 92.88 368 HIS A C 1
ATOM 2940 O O . HIS A 1 368 ? 18.557 13.413 -14.727 1.00 92.88 368 HIS A O 1
ATOM 2946 N N . LEU A 1 369 ? 20.502 13.860 -15.755 1.00 90.38 369 LEU A N 1
ATOM 2947 C CA . LEU A 1 369 ? 20.949 14.874 -14.789 1.00 90.38 369 LEU A CA 1
ATOM 2948 C C . LEU A 1 369 ? 19.933 15.998 -14.554 1.00 90.38 369 LEU A C 1
ATOM 2950 O O . LEU A 1 369 ? 19.898 16.576 -13.467 1.00 90.38 369 LEU A O 1
ATOM 2954 N N . LYS A 1 370 ? 19.119 16.319 -15.567 1.00 88.62 370 LYS A N 1
ATOM 2955 C CA . LYS A 1 370 ? 18.137 17.409 -15.505 1.00 88.62 370 LYS A CA 1
ATOM 2956 C C . LYS A 1 370 ? 17.033 17.160 -14.485 1.00 88.62 370 LYS A C 1
ATOM 2958 O O . LYS A 1 370 ? 16.566 18.124 -13.893 1.00 88.62 370 LYS A O 1
ATOM 2963 N N . TYR A 1 371 ? 16.620 15.905 -14.309 1.00 93.50 371 TYR A N 1
ATOM 2964 C CA . TYR A 1 371 ? 15.534 15.549 -13.395 1.00 93.50 371 TYR A CA 1
ATOM 2965 C C . TYR A 1 371 ? 16.009 14.785 -12.164 1.00 93.50 371 TYR A C 1
ATOM 2967 O O . TYR A 1 371 ? 15.356 14.830 -11.130 1.00 93.50 371 TYR A O 1
ATOM 2975 N N . ILE A 1 372 ? 17.144 14.083 -12.226 1.00 94.38 372 ILE A N 1
ATOM 2976 C CA . ILE A 1 372 ? 17.574 13.253 -11.096 1.00 94.38 372 ILE A CA 1
ATOM 2977 C C . ILE A 1 372 ? 17.872 14.101 -9.851 1.00 94.38 372 ILE A C 1
ATOM 2979 O O . ILE A 1 372 ? 17.612 13.663 -8.742 1.00 94.38 372 ILE A O 1
ATOM 2983 N N . LYS A 1 373 ? 18.303 15.358 -10.030 1.00 90.25 373 LYS A N 1
ATOM 2984 C CA . LYS A 1 373 ? 18.560 16.298 -8.926 1.00 90.25 373 LYS A CA 1
ATOM 2985 C C . LYS A 1 373 ? 17.303 16.688 -8.141 1.00 90.25 373 LYS A C 1
ATOM 2987 O O . LYS A 1 373 ? 17.424 17.009 -6.968 1.00 90.25 373 LYS A O 1
ATOM 2992 N N . SER A 1 374 ? 16.129 16.684 -8.774 1.00 92.31 374 SER A N 1
ATOM 2993 C CA . SER A 1 374 ? 14.840 16.948 -8.113 1.00 92.31 374 SER A CA 1
ATOM 2994 C C . SER A 1 374 ? 14.125 15.663 -7.698 1.00 92.31 374 SER A C 1
ATOM 2996 O O . SER A 1 374 ? 13.256 15.697 -6.835 1.00 92.31 374 SER A O 1
ATOM 2998 N N . SER A 1 375 ? 14.460 14.539 -8.340 1.00 95.88 375 SER A N 1
ATOM 2999 C CA . SER A 1 375 ? 13.677 13.306 -8.249 1.00 95.88 375 SER A CA 1
ATOM 3000 C C . SER A 1 375 ? 14.368 12.186 -7.486 1.00 95.88 375 SER A C 1
ATOM 3002 O O . SER A 1 375 ? 13.672 11.273 -7.072 1.00 95.88 375 SER A O 1
ATOM 3004 N N . ALA A 1 376 ? 15.691 12.182 -7.313 1.00 94.56 376 ALA A N 1
ATOM 3005 C CA . ALA A 1 376 ? 16.359 11.118 -6.566 1.00 94.56 376 ALA A CA 1
ATOM 3006 C C . ALA A 1 376 ? 15.851 11.080 -5.121 1.00 94.56 376 ALA A C 1
ATOM 3008 O O . ALA A 1 376 ? 15.778 12.112 -4.454 1.00 94.56 376 ALA A O 1
ATOM 3009 N N . THR A 1 377 ? 15.490 9.892 -4.639 1.00 92.06 377 THR A N 1
ATOM 3010 C CA . THR A 1 377 ? 15.127 9.715 -3.231 1.00 92.06 377 THR A CA 1
ATOM 3011 C C . THR A 1 377 ? 16.381 9.616 -2.378 1.00 92.06 377 THR A C 1
ATOM 3013 O O . THR A 1 377 ? 17.375 9.008 -2.779 1.00 92.06 377 THR A O 1
ATOM 3016 N N . GLU A 1 378 ? 16.329 10.194 -1.183 1.00 90.31 378 GLU A N 1
ATOM 3017 C CA . GLU A 1 378 ? 17.402 10.099 -0.197 1.00 90.31 378 GLU A CA 1
ATOM 3018 C C . GLU A 1 378 ? 17.123 8.984 0.815 1.00 90.31 378 GLU A C 1
ATOM 3020 O O . GLU A 1 378 ? 15.976 8.680 1.150 1.00 90.31 378 GLU A O 1
ATOM 3025 N N . ASP A 1 379 ? 18.188 8.353 1.293 1.00 86.75 379 ASP A N 1
ATOM 3026 C CA . ASP A 1 379 ? 18.156 7.431 2.416 1.00 86.75 379 ASP A CA 1
ATOM 3027 C C . ASP A 1 379 ? 18.188 8.176 3.765 1.00 86.75 379 ASP A C 1
ATOM 3029 O O . ASP A 1 379 ? 18.232 9.404 3.851 1.00 86.75 379 ASP A O 1
ATOM 3033 N N . LYS A 1 380 ? 18.219 7.411 4.862 1.00 82.50 380 LYS A N 1
ATOM 3034 C CA . LYS A 1 380 ? 18.327 7.944 6.231 1.00 82.50 380 LYS A CA 1
ATOM 3035 C C . LYS A 1 380 ? 19.628 8.705 6.528 1.00 82.50 380 LYS A C 1
ATOM 3037 O O . LYS A 1 380 ? 19.708 9.359 7.565 1.00 82.50 380 LYS A O 1
ATOM 3042 N N . ASN A 1 381 ? 20.632 8.613 5.658 1.00 84.81 381 ASN A N 1
ATOM 3043 C CA . ASN A 1 381 ? 21.911 9.313 5.768 1.00 84.81 381 ASN A CA 1
ATOM 3044 C C . ASN A 1 381 ? 21.963 10.576 4.888 1.00 84.81 381 ASN A C 1
ATOM 3046 O O . ASN A 1 381 ? 22.985 11.262 4.892 1.00 84.81 381 ASN A O 1
ATOM 3050 N N . GLY A 1 382 ? 20.893 10.890 4.145 1.00 89.25 382 GLY A N 1
ATOM 3051 C CA . GLY A 1 382 ? 20.856 12.005 3.195 1.00 89.25 382 GLY A CA 1
ATOM 3052 C C . GLY A 1 382 ? 21.607 11.725 1.888 1.00 89.25 382 GLY A C 1
ATOM 3053 O O . GLY A 1 382 ? 22.012 12.661 1.204 1.00 89.25 382 GLY A O 1
ATOM 3054 N N . LEU A 1 383 ? 21.847 10.453 1.551 1.00 91.69 383 LEU A N 1
ATOM 3055 C CA . LEU A 1 383 ? 22.466 10.034 0.291 1.00 91.69 383 LEU A CA 1
ATOM 3056 C C . LEU A 1 383 ? 21.405 9.498 -0.670 1.00 91.69 383 LEU A C 1
ATOM 3058 O O . LEU A 1 383 ? 20.433 8.879 -0.248 1.00 91.69 383 LEU A O 1
ATOM 3062 N N . TRP A 1 384 ? 21.604 9.668 -1.975 1.00 93.00 384 TRP A N 1
ATOM 3063 C CA . TRP A 1 384 ? 20.717 9.113 -2.992 1.00 93.00 384 TRP A CA 1
ATOM 3064 C C . TRP A 1 384 ? 20.661 7.587 -2.905 1.00 93.00 384 TRP A C 1
ATOM 3066 O O . TRP A 1 384 ? 21.688 6.896 -2.903 1.00 93.00 384 TRP A O 1
ATOM 3076 N N . GLN A 1 385 ? 19.440 7.057 -2.908 1.00 91.56 385 GLN A N 1
ATOM 3077 C CA . GLN A 1 385 ? 19.182 5.626 -2.876 1.00 91.56 385 GLN A CA 1
ATOM 3078 C C . GLN A 1 385 ? 19.645 4.974 -4.178 1.00 91.56 385 GLN A C 1
ATOM 3080 O O . GLN A 1 385 ? 18.985 5.037 -5.218 1.00 91.56 385 GLN A O 1
ATOM 3085 N N . THR A 1 386 ? 20.787 4.297 -4.100 1.00 91.50 386 THR A N 1
ATOM 3086 C CA . THR A 1 386 ? 21.532 3.781 -5.250 1.00 91.50 386 THR A CA 1
ATOM 3087 C C . THR A 1 386 ? 21.827 2.297 -5.054 1.00 91.50 386 THR A C 1
ATOM 3089 O O . THR A 1 386 ? 22.338 1.889 -4.012 1.00 91.50 386 THR A O 1
ATOM 3092 N N . ARG A 1 387 ? 21.505 1.450 -6.036 1.00 90.12 387 ARG A N 1
ATOM 3093 C CA . ARG A 1 387 ? 21.644 -0.016 -5.924 1.00 90.12 387 ARG A CA 1
ATOM 3094 C C . ARG A 1 387 ? 22.338 -0.664 -7.114 1.00 90.12 387 ARG A C 1
ATOM 3096 O O . ARG A 1 387 ? 22.258 -0.159 -8.231 1.00 90.12 387 ARG A O 1
ATOM 3103 N N . ARG A 1 388 ? 22.990 -1.803 -6.868 1.00 90.88 388 ARG A N 1
ATOM 3104 C CA . ARG A 1 388 ? 23.567 -2.681 -7.896 1.00 90.88 388 ARG A CA 1
ATOM 3105 C C . ARG A 1 388 ? 22.519 -3.681 -8.367 1.00 90.88 388 ARG A C 1
ATOM 3107 O O . ARG A 1 388 ? 21.905 -4.365 -7.547 1.00 90.88 388 ARG A O 1
ATOM 3114 N N . LEU A 1 389 ? 22.340 -3.782 -9.680 1.00 90.06 389 LEU A N 1
ATOM 3115 C CA . LEU A 1 389 ? 21.420 -4.727 -10.306 1.00 90.06 389 LEU A CA 1
ATOM 3116 C C . LEU A 1 389 ? 22.152 -5.605 -11.318 1.00 90.06 389 LEU A C 1
ATOM 3118 O O . LEU A 1 389 ? 22.834 -5.104 -12.218 1.00 90.06 389 LEU A O 1
ATOM 3122 N N . GLU A 1 390 ? 21.954 -6.916 -11.202 1.00 90.94 390 GLU A N 1
ATOM 3123 C CA . GLU A 1 390 ? 22.289 -7.854 -12.270 1.00 90.94 390 GLU A CA 1
ATOM 3124 C C . GLU A 1 390 ? 21.245 -7.708 -13.379 1.00 90.94 390 GLU A C 1
ATOM 3126 O O . GLU A 1 390 ? 20.049 -7.893 -13.164 1.00 90.94 390 GLU A O 1
ATOM 3131 N N . THR A 1 391 ? 21.697 -7.315 -14.561 1.00 89.31 391 THR A N 1
ATOM 3132 C CA . THR A 1 391 ? 20.837 -6.857 -15.656 1.00 89.31 391 THR A CA 1
ATOM 3133 C C . THR A 1 391 ? 21.314 -7.495 -16.958 1.00 89.31 391 THR A C 1
ATOM 3135 O O . THR A 1 391 ? 22.106 -6.910 -17.701 1.00 89.31 391 THR A O 1
ATOM 3138 N N . PRO A 1 392 ? 20.854 -8.721 -17.273 1.00 87.62 392 PRO A N 1
ATOM 3139 C CA . PRO A 1 392 ? 21.331 -9.472 -18.437 1.00 87.62 392 PRO A CA 1
ATOM 3140 C C . PRO A 1 392 ? 20.992 -8.812 -19.784 1.00 87.62 392 PRO A C 1
ATOM 3142 O O . PRO A 1 392 ? 21.512 -9.231 -20.817 1.00 87.62 392 PRO A O 1
ATOM 3145 N N . TRP A 1 393 ? 20.126 -7.796 -19.789 1.00 85.38 393 TRP A N 1
ATOM 3146 C CA . TRP A 1 393 ? 19.802 -6.987 -20.964 1.00 85.38 393 TRP A CA 1
ATOM 3147 C C . TRP A 1 393 ? 20.810 -5.863 -21.247 1.00 85.38 393 TRP A C 1
ATOM 3149 O O . TRP A 1 393 ? 20.837 -5.363 -22.370 1.00 85.38 393 TRP A O 1
ATOM 3159 N N . PHE A 1 394 ? 21.674 -5.485 -20.298 1.00 88.94 394 PHE A N 1
ATOM 3160 C CA . PHE A 1 394 ? 22.808 -4.608 -20.588 1.00 88.94 394 PHE A CA 1
ATOM 3161 C C . PHE A 1 394 ? 24.020 -5.425 -21.034 1.00 88.94 394 PHE A C 1
ATOM 3163 O O . PHE A 1 394 ? 24.310 -6.490 -20.496 1.00 88.94 394 PHE A O 1
ATOM 3170 N N . SER A 1 395 ? 24.801 -4.898 -21.982 1.00 88.75 395 SER A N 1
ATOM 3171 C CA . SER A 1 395 ? 26.033 -5.558 -22.446 1.00 88.75 395 SER A CA 1
ATOM 3172 C C . SER A 1 395 ? 27.081 -5.732 -21.343 1.00 88.75 395 SER A C 1
ATOM 3174 O O . SER A 1 395 ? 27.958 -6.583 -21.456 1.00 88.75 395 SER A O 1
ATOM 3176 N N . SER A 1 396 ? 27.010 -4.915 -20.292 1.00 92.31 396 SER A N 1
ATOM 3177 C CA . SER A 1 396 ? 27.825 -5.044 -19.085 1.00 92.31 396 SER A CA 1
ATOM 3178 C C . SER A 1 396 ? 27.379 -6.185 -18.164 1.00 92.31 396 SER A C 1
ATOM 3180 O O . SER A 1 396 ? 28.155 -6.599 -17.307 1.00 92.31 396 SER A O 1
ATOM 3182 N N . GLY A 1 397 ? 26.136 -6.665 -18.293 1.00 92.75 397 GLY A N 1
ATOM 3183 C CA . GLY A 1 397 ? 25.477 -7.564 -17.340 1.00 92.75 397 GLY A CA 1
ATOM 3184 C C . GLY A 1 397 ? 25.100 -6.907 -16.005 1.00 92.75 397 GLY A C 1
ATOM 3185 O O . GLY A 1 397 ? 24.510 -7.567 -15.152 1.00 92.75 397 GLY A O 1
ATOM 3186 N N . TRP A 1 398 ? 25.439 -5.629 -15.814 1.00 93.50 398 TRP A N 1
ATOM 3187 C CA . TRP A 1 398 ? 25.270 -4.895 -14.562 1.00 93.50 398 TRP A CA 1
ATOM 3188 C C . TRP A 1 398 ? 24.796 -3.467 -14.801 1.00 93.50 398 TRP A C 1
ATOM 3190 O O . TRP A 1 398 ? 25.242 -2.799 -15.741 1.00 93.50 398 TRP A O 1
ATOM 3200 N N . ALA A 1 399 ? 23.968 -2.982 -13.881 1.00 93.56 399 ALA A N 1
ATOM 3201 C CA . ALA A 1 399 ? 23.517 -1.605 -13.828 1.00 93.56 399 ALA A CA 1
ATOM 3202 C C . ALA A 1 399 ? 23.631 -1.045 -12.411 1.00 93.56 399 ALA A C 1
ATOM 3204 O O . ALA A 1 399 ? 23.482 -1.766 -11.421 1.00 93.56 399 ALA A O 1
ATOM 3205 N N . MET A 1 400 ? 23.857 0.262 -12.329 1.00 93.19 400 MET A N 1
ATOM 3206 C CA . MET A 1 400 ? 23.402 1.026 -11.178 1.00 93.19 400 MET A CA 1
ATOM 3207 C C . MET A 1 400 ? 21.930 1.375 -11.386 1.00 93.19 400 MET A C 1
ATOM 3209 O O . MET A 1 400 ? 21.511 1.636 -12.514 1.00 93.19 400 MET A O 1
ATOM 3213 N N . SER A 1 401 ? 21.167 1.418 -10.304 1.00 93.19 401 SER A N 1
ATOM 3214 C CA . SER A 1 401 ? 19.810 1.950 -10.286 1.00 93.19 401 SER A CA 1
ATOM 3215 C C . SER A 1 401 ? 19.713 3.060 -9.247 1.00 93.19 401 SER A C 1
ATOM 3217 O O . SER A 1 401 ? 20.178 2.881 -8.119 1.00 93.19 401 SER A O 1
ATOM 3219 N N . ILE A 1 402 ? 19.168 4.211 -9.645 1.00 93.94 402 ILE A N 1
ATOM 3220 C CA . ILE A 1 402 ? 18.895 5.350 -8.758 1.00 93.94 402 ILE A CA 1
ATOM 3221 C C . ILE A 1 402 ? 17.383 5.435 -8.585 1.00 93.94 402 ILE A C 1
ATOM 3223 O O . ILE A 1 402 ? 16.675 5.647 -9.568 1.00 93.94 402 ILE A O 1
ATOM 3227 N N . THR A 1 403 ? 16.902 5.267 -7.353 1.00 93.00 403 THR A N 1
ATOM 3228 C CA . THR A 1 403 ? 15.466 5.337 -7.049 1.00 93.00 403 THR A CA 1
ATOM 3229 C C . THR A 1 403 ? 14.971 6.774 -7.196 1.00 93.00 403 THR A C 1
ATOM 3231 O O . THR A 1 403 ? 15.639 7.722 -6.774 1.00 93.00 403 THR A O 1
ATOM 3234 N N . THR A 1 404 ? 13.798 6.942 -7.805 1.00 94.94 404 THR A N 1
ATOM 3235 C CA . THR A 1 404 ? 13.208 8.250 -8.093 1.00 94.94 404 THR A CA 1
ATOM 3236 C C . THR A 1 404 ? 11.810 8.412 -7.512 1.00 94.94 404 THR A C 1
ATOM 3238 O O . THR A 1 404 ? 10.931 7.568 -7.682 1.00 94.94 404 THR A O 1
ATOM 3241 N N . ASN A 1 405 ? 11.575 9.560 -6.883 1.00 92.25 405 ASN A N 1
ATOM 3242 C CA . ASN A 1 405 ? 10.261 10.056 -6.533 1.00 92.25 405 ASN A CA 1
ATOM 3243 C C . ASN A 1 405 ? 9.542 10.518 -7.810 1.00 92.25 405 ASN A C 1
ATOM 3245 O O . ASN A 1 405 ? 10.013 11.384 -8.548 1.00 92.25 405 ASN A O 1
ATOM 3249 N N . CYS A 1 406 ? 8.400 9.890 -8.071 1.00 89.44 406 CYS A N 1
ATOM 3250 C CA . CYS A 1 406 ? 7.579 10.110 -9.259 1.00 89.44 406 CYS A CA 1
ATOM 3251 C C . CYS A 1 406 ? 6.446 11.107 -9.013 1.00 89.44 406 CYS A C 1
ATOM 3253 O O . CYS A 1 406 ? 5.508 11.157 -9.809 1.00 89.44 406 CYS A O 1
ATOM 3255 N N . ASP A 1 407 ? 6.478 11.828 -7.895 1.00 89.25 407 ASP A N 1
ATOM 3256 C CA . ASP A 1 407 ? 5.465 12.819 -7.580 1.00 89.25 407 ASP A CA 1
ATOM 3257 C C . ASP A 1 407 ? 5.469 13.923 -8.661 1.00 89.25 407 ASP A C 1
ATOM 3259 O O . ASP A 1 407 ? 6.494 14.588 -8.867 1.00 89.25 407 ASP A O 1
ATOM 3263 N N . PRO A 1 408 ? 4.356 14.100 -9.406 1.00 90.75 408 PRO A N 1
ATOM 3264 C CA . PRO A 1 408 ? 4.262 15.122 -10.444 1.00 90.75 408 PRO A CA 1
ATOM 3265 C C . PRO A 1 408 ? 4.436 16.542 -9.897 1.00 90.75 408 PRO A C 1
ATOM 3267 O O . PRO A 1 408 ? 4.806 17.428 -10.671 1.00 90.75 408 PRO A O 1
ATOM 3270 N N . ASP A 1 409 ? 4.191 16.736 -8.599 1.00 87.69 409 ASP A N 1
ATOM 3271 C CA . ASP A 1 409 ? 4.172 18.033 -7.930 1.00 87.69 409 ASP A CA 1
ATOM 3272 C C . ASP A 1 409 ? 5.566 18.449 -7.400 1.00 87.69 409 ASP A C 1
ATOM 3274 O O . ASP A 1 409 ? 5.710 19.536 -6.843 1.00 87.69 409 ASP A O 1
ATOM 3278 N N . LEU A 1 410 ? 6.622 17.642 -7.607 1.00 88.56 410 LEU A N 1
ATOM 3279 C CA . LEU A 1 410 ? 7.998 18.036 -7.263 1.00 88.56 410 LEU A CA 1
ATOM 3280 C C . LEU A 1 410 ? 8.436 19.291 -8.022 1.00 88.56 410 LEU A C 1
ATOM 3282 O O . LEU A 1 410 ? 8.253 19.386 -9.239 1.00 88.56 410 LEU A O 1
ATOM 3286 N N . GLU A 1 411 ? 9.099 20.208 -7.313 1.00 88.31 411 GLU A N 1
ATOM 3287 C CA . GLU A 1 411 ? 9.620 21.440 -7.901 1.00 88.31 411 GLU A CA 1
ATOM 3288 C C . GLU A 1 411 ? 10.611 21.171 -9.049 1.00 88.31 411 GLU A C 1
ATOM 3290 O O . GLU A 1 411 ? 11.513 20.332 -8.969 1.00 88.31 411 GLU A O 1
ATOM 3295 N N . GLY A 1 412 ? 10.482 21.957 -10.121 1.00 90.88 412 GLY A N 1
ATOM 3296 C CA . GLY A 1 412 ? 11.370 21.899 -11.280 1.00 90.88 412 GLY A CA 1
ATOM 3297 C C . GLY A 1 412 ? 11.048 20.775 -12.268 1.00 90.88 412 GLY A C 1
ATOM 3298 O O . GLY A 1 412 ? 9.943 20.234 -12.301 1.00 90.88 412 GLY A O 1
ATOM 3299 N N . TYR A 1 413 ? 12.021 20.472 -13.136 1.00 94.38 413 TYR A N 1
ATOM 3300 C CA . TYR A 1 413 ? 11.914 19.343 -14.062 1.00 94.38 413 TYR A CA 1
ATOM 3301 C C . TYR A 1 413 ? 12.152 18.041 -13.303 1.00 94.38 413 TYR A C 1
ATOM 3303 O O . TYR A 1 413 ? 13.183 17.923 -12.645 1.00 94.38 413 TYR A O 1
ATOM 3311 N N . ASN A 1 414 ? 11.223 17.086 -13.367 1.00 94.81 414 ASN A N 1
ATOM 3312 C CA . ASN A 1 414 ? 11.237 15.874 -12.538 1.00 94.81 414 ASN A CA 1
ATOM 3313 C C . ASN A 1 414 ? 11.004 14.585 -13.360 1.00 94.81 414 ASN A C 1
ATOM 3315 O O . ASN A 1 414 ? 10.722 14.632 -14.562 1.00 94.81 414 ASN A O 1
ATOM 3319 N N . ARG A 1 415 ? 11.167 13.414 -12.727 1.00 95.31 415 ARG A N 1
ATOM 3320 C CA . ARG A 1 415 ? 11.081 12.102 -13.391 1.00 95.31 415 ARG A CA 1
ATOM 3321 C C . ARG A 1 415 ? 9.710 11.869 -14.018 1.00 95.31 415 ARG A C 1
ATOM 3323 O O . ARG A 1 415 ? 9.653 11.339 -15.124 1.00 95.31 415 ARG A O 1
ATOM 3330 N N . TYR A 1 416 ? 8.630 12.303 -13.367 1.00 94.81 416 TYR A N 1
ATOM 3331 C CA . TYR A 1 416 ? 7.283 12.217 -13.933 1.00 94.81 416 TYR A CA 1
ATOM 3332 C C . TYR A 1 416 ? 7.179 12.987 -15.255 1.00 94.81 416 TYR A C 1
ATOM 3334 O O . TYR A 1 416 ? 6.665 12.461 -16.242 1.00 94.81 416 TYR A O 1
ATOM 3342 N N . GLN A 1 417 ? 7.697 14.218 -15.296 1.00 95.12 417 GLN A N 1
ATOM 3343 C CA . GLN A 1 417 ? 7.667 15.047 -16.501 1.00 95.12 417 GLN A CA 1
ATOM 3344 C C . GLN A 1 417 ? 8.488 14.432 -17.640 1.00 95.12 417 GLN A C 1
ATOM 3346 O O . GLN A 1 417 ? 7.979 14.372 -18.756 1.00 95.12 417 GLN A O 1
ATOM 3351 N N . TYR A 1 418 ? 9.688 13.909 -17.353 1.00 94.44 418 TYR A N 1
ATOM 3352 C CA . TYR A 1 418 ? 10.492 13.177 -18.341 1.00 94.44 418 TYR A CA 1
ATOM 3353 C C . TYR A 1 418 ? 9.750 11.959 -18.881 1.00 94.44 418 TYR A C 1
ATOM 3355 O O . TYR A 1 418 ? 9.561 11.832 -20.083 1.00 94.44 418 TYR A O 1
ATOM 3363 N N . VAL A 1 419 ? 9.263 11.084 -18.000 1.00 94.12 419 VAL A N 1
ATOM 3364 C CA . VAL A 1 419 ? 8.547 9.867 -18.405 1.00 94.12 419 VAL A CA 1
ATOM 3365 C C . VAL A 1 419 ? 7.348 10.215 -19.283 1.00 94.12 419 VAL A C 1
ATOM 3367 O O . VAL A 1 419 ? 7.125 9.614 -20.335 1.00 94.12 419 VAL A O 1
ATOM 3370 N N . ARG A 1 420 ? 6.582 11.234 -18.889 1.00 93.94 420 ARG A N 1
ATOM 3371 C CA . ARG A 1 420 ? 5.453 11.697 -19.684 1.00 93.94 420 ARG A CA 1
ATOM 3372 C C . ARG A 1 420 ? 5.909 12.194 -21.058 1.00 93.94 420 ARG A C 1
ATOM 3374 O O . ARG A 1 420 ? 5.350 11.761 -22.059 1.00 93.94 420 ARG A O 1
ATOM 3381 N N . GLN A 1 421 ? 6.885 13.095 -21.102 1.00 93.88 421 GLN A N 1
ATOM 3382 C CA . GLN A 1 421 ? 7.316 13.778 -22.321 1.00 93.88 421 GLN A CA 1
ATOM 3383 C C . GLN A 1 421 ? 8.056 12.861 -23.302 1.00 93.88 421 GLN A C 1
ATOM 3385 O O . GLN A 1 421 ? 7.833 12.970 -24.506 1.00 93.88 421 GLN A O 1
ATOM 3390 N N . ASP A 1 422 ? 8.934 11.999 -22.800 1.00 92.00 422 ASP A N 1
ATOM 3391 C CA . ASP A 1 422 ? 9.920 11.268 -23.598 1.00 92.00 422 ASP A CA 1
ATOM 3392 C C . ASP A 1 422 ? 9.559 9.785 -23.792 1.00 92.00 422 ASP A C 1
ATOM 3394 O O . ASP A 1 422 ? 10.048 9.155 -24.729 1.00 92.00 422 ASP A O 1
ATOM 3398 N N . GLU A 1 423 ? 8.672 9.219 -22.966 1.00 91.25 423 GLU A N 1
ATOM 3399 C CA . GLU A 1 423 ? 8.236 7.819 -23.088 1.00 91.25 423 GLU A CA 1
ATOM 3400 C C . GLU A 1 423 ? 6.752 7.720 -23.482 1.00 91.25 423 GLU A C 1
ATOM 3402 O O . GLU A 1 423 ? 6.407 7.102 -24.490 1.00 91.25 423 GLU A O 1
ATOM 3407 N N . ILE A 1 424 ? 5.857 8.369 -22.728 1.00 92.00 424 ILE A N 1
ATOM 3408 C CA . ILE A 1 424 ? 4.405 8.167 -22.862 1.00 92.00 424 ILE A CA 1
ATOM 3409 C C . ILE A 1 424 ? 3.791 8.958 -24.026 1.00 92.00 424 ILE A C 1
ATOM 3411 O O . ILE A 1 424 ? 3.046 8.392 -24.827 1.00 92.00 424 ILE A O 1
ATOM 3415 N N . GLU A 1 425 ? 4.024 10.269 -24.117 1.00 93.12 425 GLU A N 1
ATOM 3416 C CA . GLU A 1 425 ? 3.427 11.100 -25.175 1.00 93.12 425 GLU A CA 1
ATOM 3417 C C . GLU A 1 425 ? 3.885 10.685 -26.590 1.00 93.12 425 GLU A C 1
ATOM 3419 O O . GLU A 1 425 ? 3.033 10.610 -27.480 1.00 93.12 425 GLU A O 1
ATOM 3424 N N . PRO A 1 426 ? 5.161 10.317 -26.835 1.00 91.44 426 PRO A N 1
ATOM 3425 C CA . PRO A 1 426 ? 5.577 9.758 -28.118 1.00 91.44 426 PRO A CA 1
ATOM 3426 C C . PRO A 1 426 ? 4.833 8.461 -28.448 1.00 91.44 426 PRO A C 1
ATOM 3428 O O . PRO A 1 426 ? 4.290 8.337 -29.545 1.00 91.44 426 PRO A O 1
ATOM 3431 N N . ALA A 1 427 ? 4.703 7.542 -27.482 1.00 89.06 427 ALA A N 1
ATOM 3432 C CA . ALA A 1 427 ? 3.942 6.309 -27.667 1.00 89.06 427 ALA A CA 1
ATOM 3433 C C . ALA A 1 427 ? 2.476 6.586 -28.046 1.00 89.06 427 ALA A C 1
ATOM 3435 O O . ALA A 1 427 ? 1.948 5.977 -28.975 1.00 89.06 427 ALA A O 1
ATOM 3436 N N . LYS A 1 428 ? 1.815 7.544 -27.380 1.00 86.44 428 LYS A N 1
ATOM 3437 C CA . LYS A 1 428 ? 0.436 7.951 -27.711 1.00 86.44 428 LYS A CA 1
ATOM 3438 C C . LYS A 1 428 ? 0.315 8.510 -29.129 1.00 86.44 428 LYS A C 1
ATOM 3440 O O . LYS A 1 428 ? -0.633 8.156 -29.838 1.00 86.44 428 LYS A O 1
ATOM 3445 N N . ASN A 1 429 ? 1.262 9.360 -29.530 1.00 86.06 429 ASN A N 1
ATOM 3446 C CA . ASN A 1 429 ? 1.294 9.970 -30.858 1.00 86.06 429 ASN A CA 1
ATOM 3447 C C . ASN A 1 429 ? 1.436 8.905 -31.952 1.00 86.06 429 ASN A C 1
ATOM 3449 O O . ASN A 1 429 ? 0.679 8.932 -32.921 1.00 86.06 429 ASN A O 1
ATOM 3453 N N . GLU A 1 430 ? 2.316 7.919 -31.755 1.00 79.81 430 GLU A N 1
ATOM 3454 C CA . GLU A 1 430 ? 2.442 6.756 -32.644 1.00 79.81 430 GLU A CA 1
ATOM 3455 C C . GLU A 1 430 ? 1.144 5.934 -32.678 1.00 79.81 430 GLU A C 1
ATOM 3457 O O . GLU A 1 430 ? 0.633 5.549 -33.734 1.00 79.81 430 GLU A O 1
ATOM 3462 N N . CYS A 1 431 ? 0.509 5.710 -31.526 1.00 69.44 431 CYS A N 1
ATOM 3463 C CA . CYS A 1 431 ? -0.766 5.007 -31.493 1.00 69.44 431 CYS A CA 1
ATOM 3464 C C . CYS A 1 431 ? -1.885 5.770 -32.241 1.00 69.44 431 CYS A C 1
ATOM 3466 O O . CYS A 1 431 ? -2.850 5.127 -32.669 1.00 69.44 431 CYS A O 1
ATOM 3468 N N . GLY A 1 432 ? -1.778 7.089 -32.436 1.00 62.59 432 GLY A N 1
ATOM 3469 C CA . GLY A 1 432 ? -2.842 7.938 -32.987 1.00 62.59 432 GLY A CA 1
ATOM 3470 C C . GLY A 1 432 ? -3.982 8.198 -31.995 1.00 62.59 432 GLY A C 1
ATOM 3471 O O . GLY A 1 432 ? -5.107 8.477 -32.409 1.00 62.59 432 GLY A O 1
ATOM 3472 N N . TRP A 1 433 ? -3.717 8.065 -30.691 1.00 54.00 433 TRP A N 1
ATOM 3473 C CA . TRP A 1 433 ? -4.708 8.289 -29.638 1.00 54.00 433 TRP A CA 1
ATOM 3474 C C . TRP A 1 433 ? -4.621 9.734 -29.152 1.00 54.00 433 TRP A C 1
ATOM 3476 O O . TRP A 1 433 ? -3.782 10.073 -28.322 1.00 54.00 433 TRP A O 1
ATOM 3486 N N . TYR A 1 434 ? -5.530 10.575 -29.639 1.00 36.12 434 TYR A N 1
ATOM 3487 C CA . TYR A 1 434 ? -5.876 11.828 -28.974 1.00 36.12 434 TYR A CA 1
ATOM 3488 C C . TYR A 1 434 ? -6.924 11.505 -27.900 1.00 36.12 434 TYR A C 1
ATOM 3490 O O . TYR A 1 434 ? -8.058 11.160 -28.230 1.00 36.12 434 TYR A O 1
ATOM 3498 N N . LEU A 1 435 ? -6.555 11.558 -26.620 1.00 35.72 435 LEU A N 1
ATOM 3499 C CA . LEU A 1 435 ? -7.542 11.575 -25.537 1.00 35.72 435 LEU A CA 1
ATOM 3500 C C . LEU A 1 435 ? -8.190 12.968 -25.492 1.00 35.72 435 LEU A C 1
ATOM 3502 O O . LEU A 1 435 ? -7.477 13.973 -25.499 1.00 35.72 435 LEU A O 1
ATOM 3506 N N . PHE A 1 436 ? -9.524 12.992 -25.482 1.00 30.03 436 PHE A N 1
ATOM 3507 C CA . PHE A 1 436 ? -10.328 14.142 -25.060 1.00 30.03 436 PHE A CA 1
ATOM 3508 C C . PHE A 1 436 ? -10.240 14.343 -23.549 1.00 30.03 436 PHE A C 1
ATOM 3510 O O . PHE A 1 436 ? -10.133 13.316 -22.835 1.00 30.03 436 PHE A O 1
#